Protein 2EL7 (pdb70)

Nearest PDB structures (foldseek):
  2el7-assembly1_A  TM=1.003E+00  e=7.941E-56  Thermus thermophilus HB8
  3tzl-assembly1_A  TM=9.311E-01  e=1.748E-27  Campylobacter jejuni subsp. jejuni NCTC 11168 = ATCC 700819
  3m5w-assembly1_B  TM=9.082E-01  e=4.879E-26  Campylobacter jejuni subsp. jejuni NCTC 11168 = ATCC 700819
  7cms-assembly1_B  TM=8.638E-01  e=2.032E-25  Geobacillus stearothermophilus
  3u1v-assembly2_D  TM=8.927E-01  e=2.398E-20  synthetic construct

Radius of gyration: 31.43 Å; Cα contacts (8 Å, |Δi|>4): 1018; chains: 2; bounding box: 44×45×126 Å

Organism: Thermus thermophilus (strain ATCC 27634 / DSM 579 / HB8) (NCBI:txid300852)

Structure (mmCIF, N/CA/C/O backbone):
data_2EL7
#
_entry.id   2EL7
#
_cell.length_a   47.318
_cell.length_b   72.488
_cell.length_c   229.720
_cell.angle_alpha   90.00
_cell.angle_beta   90.00
_cell.angle_gamma   90.00
#
_symmetry.space_group_name_H-M   'P 21 21 21'
#
loop_
_entity.id
_entity.type
_entity.pdbx_description
1 polymer 'Tryptophanyl-tRNA synthetase'
2 non-polymer 'PHOSPHATE ION'
3 water water
#
loop_
_atom_site.group_PDB
_atom_site.id
_atom_site.type_symbol
_atom_site.label_atom_id
_atom_site.label_alt_id
_atom_site.label_comp_id
_atom_site.label_asym_id
_atom_site.label_entity_id
_atom_site.label_seq_id
_atom_site.pdbx_PDB_ins_code
_atom_site.Cartn_x
_atom_site.Cartn_y
_atom_site.Cartn_z
_atom_site.occupancy
_atom_site.B_iso_or_equiv
_atom_site.auth_seq_id
_atom_site.auth_comp_id
_atom_site.auth_asym_id
_atom_site.auth_atom_id
_atom_site.pdbx_PDB_model_num
ATOM 1 N N . MET A 1 1 ? -8.279 23.913 60.620 1.00 40.78 1 MET A N 1
ATOM 2 C CA . MET A 1 1 ? -6.779 23.805 60.705 1.00 36.28 1 MET A CA 1
ATOM 3 C C . MET A 1 1 ? -6.283 22.392 60.416 1.00 33.56 1 MET A C 1
ATOM 4 O O . MET A 1 1 ? -6.411 21.512 61.268 1.00 42.76 1 MET A O 1
ATOM 9 N N . LYS A 1 2 ? -5.737 22.166 59.222 1.00 29.48 2 LYS A N 1
ATOM 10 C CA . LYS A 1 2 ? -5.194 20.845 58.860 1.00 34.25 2 LYS A CA 1
ATOM 11 C C . LYS A 1 2 ? -3.665 20.883 58.747 1.00 30.79 2 LYS A C 1
ATOM 12 O O . LYS A 1 2 ? -2.968 19.989 59.219 1.00 30.33 2 LYS A O 1
ATOM 18 N N . ARG A 1 3 ? -3.142 21.902 58.084 1.00 27.93 3 ARG A N 1
ATOM 19 C CA . ARG A 1 3 ? -1.703 22.005 57.943 1.00 28.43 3 ARG A CA 1
ATOM 20 C C . ARG A 1 3 ? -1.278 23.425 58.192 1.00 25.05 3 ARG A C 1
ATOM 21 O O . ARG A 1 3 ? -1.823 24.361 57.615 1.00 26.52 3 ARG A O 1
ATOM 29 N N . VAL A 1 4 ? -0.306 23.578 59.067 1.00 20.10 4 VAL A N 1
ATOM 30 C CA . VAL A 1 4 ? 0.174 24.890 59.418 1.00 31.13 4 VAL A CA 1
ATOM 31 C C . VAL A 1 4 ? 1.603 25.136 58.946 1.00 26.86 4 VAL A C 1
ATOM 32 O O . VAL A 1 4 ? 2.423 24.227 58.955 1.00 24.32 4 VAL A O 1
ATOM 36 N N . LEU A 1 5 ? 1.880 26.352 58.486 1.00 19.48 5 LEU A N 1
ATOM 37 C CA . LEU A 1 5 ? 3.227 26.686 58.088 1.00 24.82 5 LEU A CA 1
ATOM 38 C C . LEU A 1 5 ? 3.662 27.835 58.973 1.00 28.41 5 LEU A C 1
ATOM 39 O O . LEU A 1 5 ? 3.031 28.899 58.973 1.00 33.64 5 LEU A O 1
ATOM 44 N N . SER A 1 6 ? 4.719 27.622 59.750 1.00 28.51 6 SER A N 1
ATOM 45 C CA . SER A 1 6 ? 5.221 28.679 60.628 1.00 25.91 6 SER A CA 1
ATOM 46 C C . SER A 1 6 ? 6.648 29.065 60.250 1.00 21.82 6 SER A C 1
ATOM 47 O O . SER A 1 6 ? 7.521 28.207 60.143 1.00 28.57 6 SER A O 1
ATOM 50 N N . GLY A 1 7 ? 6.874 30.362 60.057 1.00 19.90 7 GLY A N 1
ATOM 51 C CA . GLY A 1 7 ? 8.182 30.851 59.680 1.00 13.04 7 GLY A CA 1
ATOM 52 C C . GLY A 1 7 ? 9.084 31.188 60.843 1.00 26.30 7 GLY A C 1
ATOM 53 O O . GLY A 1 7 ? 8.695 31.930 61.757 1.00 29.04 7 GLY A O 1
ATOM 54 N N . ILE A 1 8 ? 10.301 30.641 60.798 1.00 29.03 8 ILE A N 1
ATOM 55 C CA . ILE A 1 8 ? 11.318 30.851 61.821 1.00 23.30 8 ILE A CA 1
ATOM 56 C C . ILE A 1 8 ? 12.468 31.681 61.244 1.00 33.28 8 ILE A C 1
ATOM 57 O O . ILE A 1 8 ? 13.064 31.317 60.219 1.00 23.72 8 ILE A O 1
ATOM 62 N N . GLN A 1 9 ? 12.792 32.791 61.895 1.00 30.82 9 GLN A N 1
ATOM 63 C CA . GLN A 1 9 ? 13.895 33.611 61.391 1.00 37.46 9 GLN A CA 1
ATOM 64 C C . GLN A 1 9 ? 15.233 32.882 61.560 1.00 28.39 9 GLN A C 1
ATOM 65 O O . GLN A 1 9 ? 15.457 32.195 62.562 1.00 24.74 9 GLN A O 1
ATOM 71 N N . PRO A 1 10 ? 16.140 33.026 60.579 1.00 25.55 10 PRO A N 1
ATOM 72 C CA . PRO A 1 10 ? 17.456 32.381 60.620 1.00 24.24 10 PRO A CA 1
ATOM 73 C C . PRO A 1 10 ? 18.387 33.035 61.672 1.00 28.59 10 PRO A C 1
ATOM 74 O O . PRO A 1 10 ? 19.259 33.851 61.339 1.00 28.44 10 PRO A O 1
ATOM 78 N N . SER A 1 11 ? 18.184 32.685 62.939 1.00 24.24 11 SER A N 1
ATOM 79 C CA . SER A 1 11 ? 18.982 33.259 64.025 1.00 26.00 11 SER A CA 1
ATOM 80 C C . SER A 1 11 ? 18.947 32.407 65.288 1.00 25.65 11 SER A C 1
ATOM 81 O O . SER A 1 11 ? 17.911 31.845 65.633 1.00 21.40 11 SER A O 1
ATOM 84 N N . GLY A 1 12 ? 20.073 32.331 65.992 1.00 33.09 12 GLY A N 1
ATOM 85 C CA . GLY A 1 12 ? 20.102 31.554 67.223 1.00 31.52 12 GLY A CA 1
ATOM 86 C C . GLY A 1 12 ? 19.820 32.370 68.483 1.00 39.37 12 GLY A C 1
ATOM 87 O O . GLY A 1 12 ? 20.069 31.900 69.584 1.00 51.25 12 GLY A O 1
ATOM 88 N N . GLU A 1 13 ? 19.301 33.585 68.343 1.00 46.92 13 GLU A N 1
ATOM 89 C CA . GLU A 1 13 ? 19.015 34.435 69.509 1.00 52.20 13 GLU A CA 1
ATOM 90 C C . GLU A 1 13 ? 17.535 34.457 69.889 1.00 47.66 13 GLU A C 1
ATOM 91 O O . GLU A 1 13 ? 16.788 35.336 69.454 1.00 56.75 13 GLU A O 1
ATOM 97 N N . ILE A 1 14 ? 17.113 33.508 70.710 1.00 44.21 14 ILE A N 1
ATOM 98 C CA . ILE A 1 14 ? 15.722 33.453 71.139 1.00 42.13 14 ILE A CA 1
ATOM 99 C C . ILE A 1 14 ? 15.652 34.065 72.541 1.00 41.46 14 ILE A C 1
ATOM 100 O O . ILE A 1 14 ? 16.417 33.667 73.426 1.00 39.89 14 ILE A O 1
ATOM 105 N N . HIS A 1 15 ? 14.757 35.031 72.747 1.00 34.99 15 HIS A N 1
ATOM 106 C CA . HIS A 1 15 ? 14.617 35.638 74.071 1.00 32.64 15 HIS A CA 1
ATOM 107 C C . HIS A 1 15 ? 13.299 35.218 74.727 1.00 34.55 15 HIS A C 1
ATOM 108 O O . HIS A 1 15 ? 12.469 34.568 74.089 1.00 37.30 15 HIS A O 1
ATOM 115 N N . ILE A 1 16 ? 13.108 35.565 75.997 1.00 24.94 16 ILE A N 1
ATOM 116 C CA . ILE A 1 16 ? 11.909 35.138 76.700 1.00 22.80 16 ILE A CA 1
ATOM 117 C C . ILE A 1 16 ? 10.655 35.730 76.112 1.00 28.77 16 ILE A C 1
ATOM 118 O O . ILE A 1 16 ? 9.535 35.312 76.448 1.00 24.03 16 ILE A O 1
ATOM 123 N N . GLY A 1 17 ? 10.853 36.719 75.243 1.00 31.71 17 GLY A N 1
ATOM 124 C CA . GLY A 1 17 ? 9.737 37.363 74.579 1.00 33.93 17 GLY A CA 1
ATOM 125 C C . GLY A 1 17 ? 9.236 36.399 73.519 1.00 38.88 17 GLY A C 1
ATOM 126 O O . GLY A 1 17 ? 8.036 36.147 73.413 1.00 37.53 17 GLY A O 1
ATOM 127 N N . ASN A 1 18 ? 10.167 35.855 72.736 1.00 41.10 18 ASN A N 1
ATOM 128 C CA . ASN A 1 18 ? 9.832 34.876 71.692 1.00 42.62 18 ASN A CA 1
ATOM 129 C C . ASN A 1 18 ? 9.235 33.647 72.385 1.00 38.59 18 ASN A C 1
ATOM 130 O O . ASN A 1 18 ? 8.197 33.114 71.993 1.00 41.49 18 ASN A O 1
ATOM 135 N N . TYR A 1 19 ? 9.917 33.207 73.432 1.00 37.52 19 TYR A N 1
ATOM 136 C CA . TYR A 1 19 ? 9.513 32.021 74.152 1.00 35.56 19 TYR A CA 1
ATOM 137 C C . TYR A 1 19 ? 8.105 32.059 74.718 1.00 40.77 19 TYR A C 1
ATOM 138 O O . TYR A 1 19 ? 7.275 31.221 74.354 1.00 40.87 19 TYR A O 1
ATOM 147 N N . LEU A 1 20 ? 7.844 33.015 75.607 1.00 35.27 20 LEU A N 1
ATOM 148 C CA . LEU A 1 20 ? 6.537 33.166 76.233 1.00 33.04 20 LEU A CA 1
ATOM 149 C C . LEU A 1 20 ? 5.374 33.378 75.264 1.00 38.78 20 LEU A C 1
ATOM 150 O O . LEU A 1 20 ? 4.215 33.141 75.626 1.00 36.70 20 LEU A O 1
ATOM 155 N N . GLY A 1 21 ? 5.670 33.813 74.040 1.00 34.59 21 GLY A N 1
ATOM 156 C CA . GLY A 1 21 ? 4.606 34.057 73.087 1.00 35.37 21 GLY A CA 1
ATOM 157 C C . GLY A 1 21 ? 4.429 33.074 71.936 1.00 39.18 21 GLY A C 1
ATOM 158 O O . GLY A 1 21 ? 3.612 32.150 72.003 1.00 45.30 21 GLY A O 1
ATOM 159 N N . ALA A 1 22 ? 5.199 33.271 70.874 1.00 32.71 22 ALA A N 1
ATOM 160 C CA . ALA A 1 22 ? 5.098 32.446 69.679 1.00 31.39 22 ALA A CA 1
ATOM 161 C C . ALA A 1 22 ? 5.498 30.992 69.833 1.00 32.25 22 ALA A C 1
ATOM 162 O O . ALA A 1 22 ? 4.825 30.105 69.307 1.00 33.85 22 ALA A O 1
ATOM 164 N N . ILE A 1 23 ? 6.593 30.749 70.548 1.00 26.63 23 ILE A N 1
ATOM 165 C CA . ILE A 1 23 ? 7.088 29.404 70.733 1.00 24.06 23 ILE A CA 1
ATOM 166 C C . ILE A 1 23 ? 6.099 28.541 71.493 1.00 26.33 23 ILE A C 1
ATOM 167 O O . ILE A 1 23 ? 5.840 27.391 71.124 1.00 32.86 23 ILE A O 1
ATOM 172 N N . LYS A 1 24 ? 5.540 29.090 72.558 1.00 30.63 24 LYS A N 1
ATOM 173 C CA . LYS A 1 24 ? 4.567 28.350 73.337 1.00 34.09 24 LYS A CA 1
ATOM 174 C C . LYS A 1 24 ? 3.416 27.941 72.417 1.00 32.84 24 LYS A C 1
ATOM 175 O O . LYS A 1 24 ? 2.849 26.857 72.570 1.00 30.99 24 LYS A O 1
ATOM 181 N N . GLN A 1 25 ? 3.095 28.788 71.440 1.00 23.34 25 GLN A N 1
ATOM 182 C CA . GLN A 1 25 ? 2.005 28.473 70.535 1.00 25.12 25 GLN A CA 1
ATOM 183 C C . GLN A 1 25 ? 2.415 27.433 69.499 1.00 28.39 25 GLN A C 1
ATOM 184 O O . GLN A 1 25 ? 1.639 26.534 69.154 1.00 21.89 25 GLN A O 1
ATOM 190 N N . TRP A 1 26 ? 3.637 27.567 68.997 1.00 26.21 26 TRP A N 1
ATOM 191 C CA . TRP A 1 26 ? 4.160 26.629 68.008 1.00 28.82 26 TRP A CA 1
ATOM 192 C C . TRP A 1 26 ? 4.141 25.232 68.602 1.00 23.65 26 TRP A C 1
ATOM 193 O O . TRP A 1 26 ? 3.808 24.262 67.928 1.00 24.23 26 TRP A O 1
ATOM 204 N N . VAL A 1 27 ? 4.530 25.145 69.872 1.00 30.92 27 VAL A N 1
ATOM 205 C CA . VAL A 1 27 ? 4.550 23.873 70.589 1.00 26.18 27 VAL A CA 1
ATOM 206 C C . VAL A 1 27 ? 3.134 23.292 70.637 1.00 25.09 27 VAL A C 1
ATOM 207 O O . VAL A 1 27 ? 2.940 22.088 70.405 1.00 26.80 27 VAL A O 1
ATOM 211 N N . ALA A 1 28 ? 2.144 24.144 70.921 1.00 21.11 28 ALA A N 1
ATOM 212 C CA . ALA A 1 28 ? 0.750 23.677 70.976 1.00 27.60 28 ALA A CA 1
ATOM 213 C C . ALA A 1 28 ? 0.296 23.160 69.618 1.00 24.70 28 ALA A C 1
ATOM 214 O O . ALA A 1 28 ? -0.380 22.138 69.538 1.00 35.26 28 ALA A O 1
ATOM 216 N N . ILE A 1 29 ? 0.678 23.855 68.547 1.00 30.21 29 ILE A N 1
ATOM 217 C CA . ILE A 1 29 ? 0.299 23.442 67.200 1.00 20.27 29 ILE A CA 1
ATOM 218 C C . ILE A 1 29 ? 0.906 22.093 66.854 1.00 26.69 29 ILE A C 1
ATOM 219 O O . ILE A 1 29 ? 0.276 21.268 66.196 1.00 28.00 29 ILE A O 1
ATOM 224 N N . GLY A 1 30 ? 2.126 21.853 67.318 1.00 30.78 30 GLY A N 1
ATOM 225 C CA . GLY A 1 30 ? 2.757 20.567 67.066 1.00 26.81 30 GLY A CA 1
ATOM 226 C C . GLY A 1 30 ? 2.048 19.424 67.787 1.00 26.80 30 GLY A C 1
ATOM 227 O O . GLY A 1 30 ? 1.941 18.333 67.249 1.00 22.77 30 GLY A O 1
ATOM 228 N N . GLU A 1 31 ? 1.569 19.658 69.007 1.00 25.69 31 GLU A N 1
ATOM 229 C CA . GLU A 1 31 ? 0.867 18.603 69.744 1.00 25.48 31 GLU A CA 1
ATOM 230 C C . GLU A 1 31 ? -0.415 18.243 69.003 1.00 32.49 31 GLU A C 1
ATOM 231 O O . GLU A 1 31 ? -0.830 17.083 68.964 1.00 37.57 31 GLU A O 1
ATOM 237 N N . LYS A 1 32 ? -1.028 19.249 68.395 1.00 28.36 32 LYS A N 1
ATOM 238 C CA . LYS A 1 32 ? -2.282 19.054 67.698 1.00 36.46 32 LYS A CA 1
ATOM 239 C C . LYS A 1 32 ? -2.168 18.535 66.260 1.00 39.22 32 LYS A C 1
ATOM 240 O O . LYS A 1 32 ? -2.960 17.677 65.825 1.00 34.56 32 LYS A O 1
ATOM 246 N N . LEU A 1 33 ? -1.183 19.031 65.523 1.00 29.53 33 LEU A N 1
ATOM 247 C CA . LEU A 1 33 ? -1.070 18.624 64.132 1.00 30.41 33 LEU A CA 1
ATOM 248 C C . LEU A 1 33 ? -0.001 17.595 63.830 1.00 21.49 33 LEU A C 1
ATOM 249 O O . LEU A 1 33 ? -0.029 16.966 62.782 1.00 17.56 33 LEU A O 1
ATOM 254 N N . GLY A 1 34 ? 0.932 17.415 64.748 1.00 21.69 34 GLY A N 1
ATOM 255 C CA . GLY A 1 34 ? 1.963 16.429 64.533 1.00 21.41 34 GLY A CA 1
ATOM 256 C C . GLY A 1 34 ? 2.839 16.764 63.342 1.00 35.25 34 GLY A C 1
ATOM 257 O O . GLY A 1 34 ? 3.464 17.831 63.321 1.00 35.92 34 GLY A O 1
ATOM 258 N N . ARG A 1 35 ? 2.872 15.868 62.348 1.00 27.89 35 ARG A N 1
ATOM 259 C CA . ARG A 1 35 ? 3.706 16.043 61.164 1.00 29.27 35 ARG A CA 1
ATOM 260 C C . ARG A 1 35 ? 3.200 17.133 60.218 1.00 29.20 35 ARG A C 1
ATOM 261 O O . ARG A 1 35 ? 3.938 17.674 59.406 1.00 25.32 35 ARG A O 1
ATOM 269 N N . ASP A 1 36 ? 1.927 17.462 60.322 1.00 37.14 36 ASP A N 1
ATOM 270 C CA . ASP A 1 36 ? 1.373 18.507 59.490 1.00 22.98 36 ASP A CA 1
ATOM 271 C C . ASP A 1 36 ? 1.562 19.876 60.098 1.00 24.10 36 ASP A C 1
ATOM 272 O O . ASP A 1 36 ? 0.908 20.842 59.717 1.00 29.09 36 ASP A O 1
ATOM 277 N N . ALA A 1 37 ? 2.471 19.952 61.059 1.00 23.60 37 ALA A N 1
ATOM 278 C CA . ALA A 1 37 ? 2.816 21.234 61.648 1.00 23.65 37 ALA A CA 1
ATOM 279 C C . ALA A 1 37 ? 4.171 21.544 61.018 1.00 22.66 37 ALA A C 1
ATOM 280 O O . ALA A 1 37 ? 5.193 21.187 61.575 1.00 19.14 37 ALA A O 1
ATOM 282 N N . PHE A 1 38 ? 4.173 22.164 59.836 1.00 21.33 38 PHE A N 1
ATOM 283 C CA . PHE A 1 38 ? 5.428 22.517 59.163 1.00 18.62 38 PHE A CA 1
ATOM 284 C C . PHE A 1 38 ? 6.105 23.740 59.750 1.00 22.11 38 PHE A C 1
ATOM 285 O O . PHE A 1 38 ? 5.471 24.789 59.955 1.00 22.40 38 PHE A O 1
ATOM 293 N N . PHE A 1 39 ? 7.401 23.619 60.016 1.00 22.20 39 PHE A N 1
ATOM 294 C CA . PHE A 1 39 ? 8.155 24.752 60.565 1.00 29.64 39 PHE A CA 1
ATOM 295 C C . PHE A 1 39 ? 9.296 24.998 59.625 1.00 22.21 39 PHE A C 1
ATOM 296 O O . PHE A 1 39 ? 10.140 24.127 59.439 1.00 28.32 39 PHE A O 1
ATOM 304 N N . CYS A 1 40 ? 9.304 26.194 59.029 1.00 29.38 40 CYS A N 1
ATOM 305 C CA . CYS A 1 40 ? 10.287 26.587 58.014 1.00 16.47 40 CYS A CA 1
ATOM 306 C C . CYS A 1 40 ? 11.243 27.701 58.432 1.00 22.43 40 CYS A C 1
ATOM 307 O O . CYS A 1 40 ? 10.812 28.820 58.695 1.00 25.07 40 CYS A O 1
ATOM 310 N N . ILE A 1 41 ? 12.540 27.383 58.483 1.00 19.74 41 ILE A N 1
ATOM 311 C CA . ILE A 1 41 ? 13.570 28.346 58.833 1.00 17.79 41 ILE A CA 1
ATOM 312 C C . ILE A 1 41 ? 13.790 29.130 57.528 1.00 25.98 41 ILE A C 1
ATOM 313 O O . ILE A 1 41 ? 14.392 28.619 56.578 1.00 22.87 41 ILE A O 1
ATOM 318 N N . VAL A 1 42 ? 13.319 30.371 57.478 1.00 20.94 42 VAL A N 1
ATOM 319 C CA . VAL A 1 42 ? 13.428 31.147 56.241 1.00 29.45 42 VAL A CA 1
ATOM 320 C C . VAL A 1 42 ? 14.765 31.837 55.946 1.00 28.02 42 VAL A C 1
ATOM 321 O O . VAL A 1 42 ? 14.848 33.061 55.929 1.00 20.91 42 VAL A O 1
ATOM 325 N N . ASP A 1 43 ? 15.781 31.035 55.635 1.00 24.62 43 ASP A N 1
ATOM 326 C CA . ASP A 1 43 ? 17.112 31.558 55.364 1.00 22.84 43 ASP A CA 1
ATOM 327 C C . ASP A 1 43 ? 17.140 32.524 54.173 1.00 30.36 43 ASP A C 1
ATOM 328 O O . ASP A 1 43 ? 17.920 33.477 54.168 1.00 30.28 43 ASP A O 1
ATOM 333 N N . TYR A 1 44 ? 16.281 32.302 53.181 1.00 31.61 44 TYR A N 1
ATOM 334 C CA . TYR A 1 44 ? 16.210 33.196 52.027 1.00 29.12 44 TYR A CA 1
ATOM 335 C C . TYR A 1 44 ? 15.818 34.623 52.402 1.00 33.12 44 TYR A C 1
ATOM 336 O O . TYR A 1 44 ? 16.068 35.546 51.637 1.00 35.35 44 TYR A O 1
ATOM 345 N N . HIS A 1 45 ? 15.215 34.802 53.579 1.00 35.55 45 HIS A N 1
ATOM 346 C CA . HIS A 1 45 ? 14.800 36.128 54.050 1.00 29.78 45 HIS A CA 1
ATOM 347 C C . HIS A 1 45 ? 16.027 36.972 54.422 1.00 34.60 45 HIS A C 1
ATOM 348 O O . HIS A 1 45 ? 15.979 38.208 54.368 1.00 24.43 45 HIS A O 1
ATOM 355 N N . ALA A 1 46 ? 17.125 36.304 54.782 1.00 26.76 46 ALA A N 1
ATOM 356 C CA . ALA A 1 46 ? 18.343 37.017 55.146 1.00 27.42 46 ALA A CA 1
ATOM 357 C C . ALA A 1 46 ? 18.927 37.748 53.936 1.00 26.60 46 ALA A C 1
ATOM 358 O O . ALA A 1 46 ? 19.495 38.818 54.098 1.00 29.39 46 ALA A O 1
ATOM 360 N N . LEU A 1 47 ? 18.799 37.179 52.733 1.00 28.86 47 LEU A N 1
ATOM 361 C CA . LEU A 1 47 ? 19.341 37.825 51.523 1.00 28.03 47 LEU A CA 1
ATOM 362 C C . LEU A 1 47 ? 18.696 39.163 51.114 1.00 29.51 47 LEU A C 1
ATOM 363 O O . LEU A 1 47 ? 19.248 39.868 50.271 1.00 29.17 47 LEU A O 1
ATOM 368 N N . THR A 1 48 ? 17.546 39.515 51.695 1.00 34.15 48 THR A N 1
ATOM 369 C CA . THR A 1 48 ? 16.861 40.774 51.358 1.00 29.19 48 THR A CA 1
ATOM 370 C C . THR A 1 48 ? 17.628 42.039 51.773 1.00 32.42 48 THR A C 1
ATOM 371 O O . THR A 1 48 ? 17.258 43.152 51.395 1.00 24.76 48 THR A O 1
ATOM 375 N N . ASN A 1 49 ? 18.689 41.869 52.554 1.00 28.12 49 ASN A N 1
ATOM 376 C CA . ASN A 1 49 ? 19.538 42.999 52.934 1.00 37.14 49 ASN A CA 1
ATOM 377 C C . ASN A 1 49 ? 20.967 42.551 52.569 1.00 36.77 49 ASN A C 1
ATOM 378 O O . ASN A 1 49 ? 21.808 42.267 53.436 1.00 30.99 49 ASN A O 1
ATOM 383 N N . PRO A 1 50 ? 21.245 42.501 51.248 1.00 32.94 50 PRO A N 1
ATOM 384 C CA . PRO A 1 50 ? 22.513 42.085 50.649 1.00 33.78 50 PRO A CA 1
ATOM 385 C C . PRO A 1 50 ? 23.825 42.651 51.153 1.00 31.81 50 PRO A C 1
ATOM 386 O O . PRO A 1 50 ? 24.787 41.906 51.263 1.00 33.65 50 PRO A O 1
ATOM 390 N N . LEU A 1 51 ? 23.885 43.938 51.477 1.00 35.82 51 LEU A N 1
ATOM 391 C CA . LEU A 1 51 ? 25.151 44.501 51.948 1.00 30.55 51 LEU A CA 1
ATOM 392 C C . LEU A 1 51 ? 25.348 44.374 53.434 1.00 38.84 51 LEU A C 1
ATOM 393 O O . LEU A 1 51 ? 26.479 44.520 53.919 1.00 51.10 51 LEU A O 1
ATOM 398 N N . ALA A 1 52 ? 24.257 44.089 54.148 1.00 34.90 52 ALA A N 1
ATOM 399 C CA . ALA A 1 52 ? 24.265 43.969 55.607 1.00 37.01 52 ALA A CA 1
ATOM 400 C C . ALA A 1 52 ? 24.382 42.554 56.200 1.00 41.73 52 ALA A C 1
ATOM 401 O O . ALA A 1 52 ? 25.148 42.354 57.143 1.00 43.57 52 ALA A O 1
ATOM 403 N N . TYR A 1 53 ? 23.618 41.585 55.690 1.00 41.66 53 TYR A N 1
ATOM 404 C CA . TYR A 1 53 ? 23.706 40.217 56.214 1.00 39.92 53 TYR A CA 1
ATOM 405 C C . TYR A 1 53 ? 25.105 39.658 55.870 1.00 48.35 53 TYR A C 1
ATOM 406 O O . TYR A 1 53 ? 25.703 40.018 54.840 1.00 55.27 53 TYR A O 1
ATOM 415 N N . ASP A 1 54 ? 25.655 38.815 56.737 1.00 46.22 54 ASP A N 1
ATOM 416 C CA . ASP A 1 54 ? 26.994 38.282 56.489 1.00 37.74 54 ASP A CA 1
ATOM 417 C C . ASP A 1 54 ? 26.925 36.854 55.968 1.00 26.47 54 ASP A C 1
ATOM 418 O O . ASP A 1 54 ? 26.640 35.929 56.705 1.00 38.33 54 ASP A O 1
ATOM 423 N N . PRO A 1 55 ? 27.199 36.662 54.680 1.00 31.97 55 PRO A N 1
ATOM 424 C CA . PRO A 1 55 ? 27.144 35.323 54.106 1.00 26.10 55 PRO A CA 1
ATOM 425 C C . PRO A 1 55 ? 28.061 34.292 54.734 1.00 32.05 55 PRO A C 1
ATOM 426 O O . PRO A 1 55 ? 27.740 33.102 54.751 1.00 42.02 55 PRO A O 1
ATOM 430 N N . SER A 1 56 ? 29.204 34.718 55.249 1.00 30.74 56 SER A N 1
ATOM 431 C CA . SER A 1 56 ? 30.133 33.765 55.860 1.00 30.24 56 SER A CA 1
ATOM 432 C C . SER A 1 56 ? 29.561 33.320 57.205 1.00 29.21 56 SER A C 1
ATOM 433 O O . SER A 1 56 ? 30.087 32.430 57.864 1.00 32.63 56 SER A O 1
ATOM 436 N N . THR A 1 57 ? 28.461 33.932 57.597 1.00 28.96 57 THR A N 1
ATOM 437 C CA . THR A 1 57 ? 27.868 33.621 58.868 1.00 30.27 57 THR A CA 1
ATOM 438 C C . THR A 1 57 ? 26.444 33.022 58.851 1.00 36.03 57 THR A C 1
ATOM 439 O O . THR A 1 57 ? 25.973 32.542 59.887 1.00 29.91 57 THR A O 1
ATOM 443 N N . LEU A 1 58 ? 25.791 32.997 57.683 1.00 21.13 58 LEU A N 1
ATOM 444 C CA . LEU A 1 58 ? 24.401 32.511 57.588 1.00 27.08 58 LEU A CA 1
ATOM 445 C C . LEU A 1 58 ? 24.153 31.023 57.780 1.00 21.75 58 LEU A C 1
ATOM 446 O O . LEU A 1 58 ? 23.159 30.635 58.378 1.00 29.23 58 LEU A O 1
ATOM 451 N N . ALA A 1 59 ? 25.037 30.184 57.263 1.00 29.50 59 ALA A N 1
ATOM 452 C CA . ALA A 1 59 ? 24.881 28.741 57.430 1.00 28.37 59 ALA A CA 1
ATOM 453 C C . ALA A 1 59 ? 24.837 28.404 58.932 1.00 25.51 59 ALA A C 1
ATOM 454 O O . ALA A 1 59 ? 23.932 27.702 59.404 1.00 23.69 59 ALA A O 1
ATOM 456 N N . GLN A 1 60 ? 25.800 28.932 59.684 1.00 24.49 60 GLN A N 1
ATOM 457 C CA . GLN A 1 60 ? 25.840 28.690 61.120 1.00 28.59 60 GLN A CA 1
ATOM 458 C C . GLN A 1 60 ? 24.601 29.251 61.816 1.00 30.96 60 GLN A C 1
ATOM 459 O O . GLN A 1 60 ? 24.047 28.588 62.698 1.00 34.52 60 GLN A O 1
ATOM 465 N N . ARG A 1 61 ? 24.167 30.458 61.437 1.00 23.79 61 ARG A N 1
ATOM 466 C CA . ARG A 1 61 ? 22.988 31.049 62.069 1.00 30.19 61 ARG A CA 1
ATOM 467 C C . ARG A 1 61 ? 21.734 30.229 61.763 1.00 27.76 61 ARG A C 1
ATOM 468 O O . ARG A 1 61 ? 20.824 30.145 62.588 1.00 28.27 61 ARG A O 1
ATOM 476 N N . THR A 1 62 ? 21.697 29.614 60.588 1.00 20.44 62 THR A N 1
ATOM 477 C CA . THR A 1 62 ? 20.543 28.820 60.217 1.00 21.39 62 THR A CA 1
ATOM 478 C C . THR A 1 62 ? 20.505 27.550 61.026 1.00 26.53 62 THR A C 1
ATOM 479 O O . THR A 1 62 ? 19.438 27.112 61.462 1.00 23.35 62 THR A O 1
ATOM 483 N N . PHE A 1 63 ? 21.685 26.973 61.248 1.00 32.36 63 PHE A N 1
ATOM 484 C CA . PHE A 1 63 ? 21.791 25.733 62.004 1.00 26.66 63 PHE A CA 1
ATOM 485 C C . PHE A 1 63 ? 21.464 25.970 63.479 1.00 32.64 63 PHE A C 1
ATOM 486 O O . PHE A 1 63 ? 20.851 25.114 64.122 1.00 25.19 63 PHE A O 1
ATOM 494 N N . GLU A 1 64 ? 21.891 27.121 64.014 1.00 27.20 64 GLU A N 1
ATOM 495 C CA . GLU A 1 64 ? 21.628 27.466 65.411 1.00 22.28 64 GLU A CA 1
ATOM 496 C C . GLU A 1 64 ? 20.145 27.741 65.593 1.00 23.60 64 GLU A C 1
ATOM 497 O O . GLU A 1 64 ? 19.595 27.439 66.638 1.00 32.52 64 GLU A O 1
ATOM 503 N N . ALA A 1 65 ? 19.505 28.319 64.575 1.00 25.79 65 ALA A N 1
ATOM 504 C CA . ALA A 1 65 ? 18.066 28.596 64.612 1.00 26.59 65 ALA A CA 1
ATOM 505 C C . ALA A 1 65 ? 17.330 27.290 64.866 1.00 25.64 65 ALA A C 1
ATOM 506 O O . ALA A 1 65 ? 16.395 27.232 65.663 1.00 30.72 65 ALA A O 1
ATOM 508 N N . ALA A 1 66 ? 17.750 26.236 64.181 1.00 21.77 66 ALA A N 1
ATOM 509 C CA . ALA A 1 66 ? 17.123 24.942 64.371 1.00 25.14 66 ALA A CA 1
ATOM 510 C C . ALA A 1 66 ? 17.432 24.412 65.762 1.00 26.47 66 ALA A C 1
ATOM 511 O O . ALA A 1 66 ? 16.546 23.951 66.481 1.00 26.76 66 ALA A O 1
ATOM 513 N N . LEU A 1 67 ? 18.697 24.475 66.142 1.00 29.71 67 LEU A N 1
ATOM 514 C CA . LEU A 1 67 ? 19.090 23.966 67.440 1.00 33.73 67 LEU A CA 1
ATOM 515 C C . LEU A 1 67 ? 18.338 24.632 68.573 1.00 27.33 67 LEU A C 1
ATOM 516 O O . LEU A 1 67 ? 17.733 23.958 69.401 1.00 29.56 67 LEU A O 1
ATOM 521 N N . VAL A 1 68 ? 18.358 25.951 68.609 1.00 22.24 68 VAL A N 1
ATOM 522 C CA . VAL A 1 68 ? 17.695 26.626 69.709 1.00 32.31 68 VAL A CA 1
ATOM 523 C C . VAL A 1 68 ? 16.177 26.449 69.749 1.00 25.98 68 VAL A C 1
ATOM 524 O O . VAL A 1 68 ? 15.601 26.302 70.828 1.00 25.46 68 VAL A O 1
ATOM 528 N N . ASN A 1 69 ? 15.528 26.451 68.598 1.00 11.74 69 ASN A N 1
ATOM 529 C CA . ASN A 1 69 ? 14.090 26.257 68.595 1.00 29.23 69 ASN A CA 1
ATOM 530 C C . ASN A 1 69 ? 13.739 24.836 68.989 1.00 30.48 69 ASN A C 1
ATOM 531 O O . ASN A 1 69 ? 12.708 24.595 69.609 1.00 36.12 69 ASN A O 1
ATOM 536 N N . ILE A 1 70 ? 14.591 23.884 68.639 1.00 33.33 70 ILE A N 1
ATOM 537 C CA . ILE A 1 70 ? 14.341 22.523 69.065 1.00 27.42 70 ILE A CA 1
ATOM 538 C C . ILE A 1 70 ? 14.572 22.505 70.587 1.00 30.98 70 ILE A C 1
ATOM 539 O O . ILE A 1 70 ? 13.820 21.866 71.319 1.00 24.21 70 ILE A O 1
ATOM 544 N N . ALA A 1 71 ? 15.597 23.215 71.067 1.00 23.85 71 ALA A N 1
ATOM 545 C CA . ALA A 1 71 ? 15.847 23.236 72.518 1.00 30.71 71 ALA A CA 1
ATOM 546 C C . ALA A 1 71 ? 14.667 23.865 73.257 1.00 30.77 71 ALA A C 1
ATOM 547 O O . ALA A 1 71 ? 14.287 23.398 74.325 1.00 31.54 71 ALA A O 1
ATOM 549 N N . ALA A 1 72 ? 14.103 24.925 72.674 1.00 30.87 72 ALA A N 1
ATOM 550 C CA . ALA A 1 72 ? 12.957 25.628 73.253 1.00 33.34 72 ALA A CA 1
ATOM 551 C C . ALA A 1 72 ? 11.674 24.791 73.244 1.00 27.84 72 ALA A C 1
ATOM 552 O O . ALA A 1 72 ? 10.727 25.133 73.954 1.00 29.28 72 ALA A O 1
ATOM 554 N N . GLY A 1 73 ? 11.627 23.718 72.437 1.00 26.51 73 GLY A N 1
ATOM 555 C CA . GLY A 1 73 ? 10.442 22.870 72.426 1.00 12.38 73 GLY A CA 1
ATOM 556 C C . GLY A 1 73 ? 9.926 22.294 71.124 1.00 21.62 73 GLY A C 1
ATOM 557 O O . GLY A 1 73 ? 9.063 21.416 71.173 1.00 28.19 73 GLY A O 1
ATOM 558 N N . LEU A 1 74 ? 10.394 22.777 69.968 1.00 17.69 74 LEU A N 1
ATOM 559 C CA . LEU A 1 74 ? 9.939 22.234 68.689 1.00 16.04 74 LEU A CA 1
ATOM 560 C C . LEU A 1 74 ? 10.534 20.844 68.613 1.00 20.44 74 LEU A C 1
ATOM 561 O O . LEU A 1 74 ? 11.754 20.705 68.581 1.00 28.15 74 LEU A O 1
ATOM 566 N N . ASP A 1 75 ? 9.683 19.818 68.594 1.00 19.04 75 ASP A N 1
ATOM 567 C CA . ASP A 1 75 ? 10.130 18.424 68.617 1.00 20.96 75 ASP A CA 1
ATOM 568 C C . ASP A 1 75 ? 10.109 17.673 67.285 1.00 21.27 75 ASP A C 1
ATOM 569 O O . ASP A 1 75 ? 9.053 17.293 66.776 1.00 29.25 75 ASP A O 1
ATOM 574 N N . PRO A 1 76 ? 11.297 17.412 66.721 1.00 28.08 76 PRO A N 1
ATOM 575 C CA . PRO A 1 76 ? 11.472 16.714 65.440 1.00 21.85 76 PRO A CA 1
ATOM 576 C C . PRO A 1 76 ? 10.918 15.302 65.410 1.00 25.69 76 PRO A C 1
ATOM 577 O O . PRO A 1 76 ? 10.828 14.714 64.346 1.00 20.54 76 PRO A O 1
ATOM 581 N N . GLU A 1 77 ? 10.561 14.753 66.572 1.00 24.71 77 GLU A N 1
ATOM 582 C CA . GLU A 1 77 ? 9.971 13.411 66.625 1.00 25.67 77 GLU A CA 1
ATOM 583 C C . GLU A 1 77 ? 8.472 13.514 66.382 1.00 25.28 77 GLU A C 1
ATOM 584 O O . GLU A 1 77 ? 7.812 12.509 66.131 1.00 30.48 77 GLU A O 1
ATOM 590 N N . LYS A 1 78 ? 7.944 14.733 66.482 1.00 28.75 78 LYS A N 1
ATOM 591 C CA . LYS A 1 78 ? 6.526 15.001 66.287 1.00 21.77 78 LYS A CA 1
ATOM 592 C C . LYS A 1 78 ? 6.219 15.894 65.086 1.00 30.85 78 LYS A C 1
ATOM 593 O O . LYS A 1 78 ? 5.270 15.616 64.348 1.00 26.85 78 LYS A O 1
ATOM 599 N N . VAL A 1 79 ? 7.018 16.946 64.865 1.00 23.66 79 VAL A N 1
ATOM 600 C CA . VAL A 1 79 ? 6.726 17.857 63.761 1.00 20.67 79 VAL A CA 1
ATOM 601 C C . VAL A 1 79 ? 7.574 17.733 62.499 1.00 27.15 79 VAL A C 1
ATOM 602 O O . VAL A 1 79 ? 8.272 16.725 62.298 1.00 21.06 79 VAL A O 1
ATOM 606 N N . THR A 1 80 ? 7.485 18.753 61.638 1.00 19.36 80 THR A N 1
ATOM 607 C CA . THR A 1 80 ? 8.233 18.773 60.378 1.00 24.18 80 THR A CA 1
ATOM 608 C C . THR A 1 80 ? 8.977 20.076 60.273 1.00 15.88 80 THR A C 1
ATOM 609 O O . THR A 1 80 ? 8.403 21.092 59.942 1.00 30.80 80 THR A O 1
ATOM 613 N N . LEU A 1 81 ? 10.271 20.022 60.570 1.00 25.93 81 LEU A N 1
ATOM 614 C CA . LEU A 1 81 ? 11.160 21.180 60.564 1.00 21.18 81 LEU A CA 1
ATOM 615 C C . LEU A 1 81 ? 12.141 21.084 59.434 1.00 21.45 81 LEU A C 1
ATOM 616 O O . LEU A 1 81 ? 12.804 20.068 59.280 1.00 25.35 81 LEU A O 1
ATOM 621 N N . PHE A 1 82 ? 12.245 22.154 58.656 1.00 26.31 82 PHE A N 1
ATOM 622 C CA . PHE A 1 82 ? 13.141 22.191 57.513 1.00 20.58 82 PHE A CA 1
ATOM 623 C C . PHE A 1 82 ? 13.609 23.610 57.188 1.00 29.59 82 PHE A C 1
ATOM 624 O O . PHE A 1 82 ? 13.067 24.596 57.710 1.00 27.61 82 PHE A O 1
ATOM 632 N N . VAL A 1 83 ? 14.630 23.703 56.339 1.00 24.15 83 VAL A N 1
ATOM 633 C CA . VAL A 1 83 ? 15.197 24.984 55.928 1.00 25.70 83 VAL A CA 1
ATOM 634 C C . VAL A 1 83 ? 14.624 25.371 54.569 1.00 26.49 83 VAL A C 1
ATOM 635 O O . VAL A 1 83 ? 14.666 24.578 53.629 1.00 32.05 83 VAL A O 1
ATOM 639 N N . GLN A 1 84 ? 14.113 26.593 54.461 1.00 22.55 84 GLN A N 1
ATOM 640 C CA . GLN A 1 84 ? 13.508 27.068 53.220 1.00 24.13 84 GLN A CA 1
ATOM 641 C C . GLN A 1 84 ? 14.294 26.686 51.954 1.00 27.32 84 GLN A C 1
ATOM 642 O O . GLN A 1 84 ? 13.752 25.991 51.093 1.00 22.50 84 GLN A O 1
ATOM 648 N N . SER A 1 85 ? 15.563 27.099 51.849 1.00 24.99 85 SER A N 1
ATOM 649 C CA . SER A 1 85 ? 16.384 26.763 50.672 1.00 24.86 85 SER A CA 1
ATOM 650 C C . SER A 1 85 ? 16.560 25.269 50.363 1.00 24.41 85 SER A C 1
ATOM 651 O O . SER A 1 85 ? 17.013 24.917 49.276 1.00 34.52 85 SER A O 1
ATOM 654 N N . HIS A 1 86 ? 16.219 24.381 51.290 1.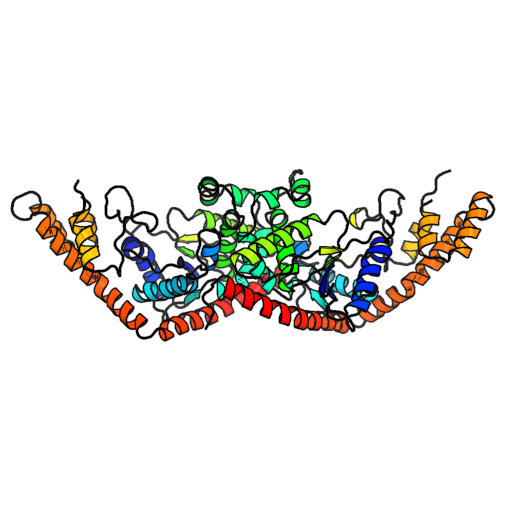00 24.28 86 HIS A N 1
ATOM 655 C CA . HIS A 1 86 ? 16.352 22.950 51.014 1.00 20.21 86 HIS A CA 1
ATOM 656 C C . HIS A 1 86 ? 15.246 22.411 50.114 1.00 23.80 86 HIS A C 1
ATOM 657 O O . HIS A 1 86 ? 15.378 21.339 49.557 1.00 26.65 86 HIS A O 1
ATOM 664 N N . VAL A 1 87 ? 14.161 23.161 49.962 1.00 25.54 87 VAL A N 1
ATOM 665 C CA . VAL A 1 87 ? 13.091 22.764 49.053 1.00 28.53 87 VAL A CA 1
ATOM 666 C C . VAL A 1 87 ? 12.929 23.947 48.099 1.00 27.16 87 VAL A C 1
ATOM 667 O O . VAL A 1 87 ? 12.096 24.818 48.287 1.00 39.73 87 VAL A O 1
ATOM 671 N N . PRO A 1 88 ? 13.750 23.980 47.055 1.00 32.34 88 PRO A N 1
ATOM 672 C CA . PRO A 1 88 ? 13.792 25.022 46.028 1.00 36.05 88 PRO A CA 1
ATOM 673 C C . PRO A 1 88 ? 12.573 25.207 45.128 1.00 39.16 88 PRO A C 1
ATOM 674 O O . PRO A 1 88 ? 12.443 26.261 44.499 1.00 38.27 88 PRO A O 1
ATOM 678 N N . GLU A 1 89 ? 11.707 24.191 45.048 1.00 30.56 89 GLU A N 1
ATOM 679 C CA . GLU A 1 89 ? 10.504 24.246 44.228 1.00 18.84 89 GLU A CA 1
ATOM 680 C C . GLU A 1 89 ? 9.701 25.530 44.463 1.00 25.97 89 GLU A C 1
ATOM 681 O O . GLU A 1 89 ? 9.127 26.084 43.530 1.00 23.19 89 GLU A O 1
ATOM 687 N N . HIS A 1 90 ? 9.631 26.013 45.700 1.00 22.59 90 HIS A N 1
ATOM 688 C CA . HIS A 1 90 ? 8.828 27.197 45.897 1.00 22.98 90 HIS A CA 1
ATOM 689 C C . HIS A 1 90 ? 9.309 28.418 45.142 1.00 25.30 90 HIS A C 1
ATOM 690 O O . HIS A 1 90 ? 8.492 29.294 44.848 1.00 33.43 90 HIS A O 1
ATOM 697 N N . THR A 1 91 ? 10.598 28.495 44.799 1.00 21.51 91 THR A N 1
ATOM 698 C CA . THR A 1 91 ? 11.063 29.659 44.035 1.00 25.40 91 THR A CA 1
ATOM 699 C C . THR A 1 91 ? 10.530 29.590 42.636 1.00 12.06 91 THR A C 1
ATOM 700 O O . THR A 1 91 ? 10.534 30.580 41.925 1.00 30.02 91 THR A O 1
ATOM 704 N N . GLU A 1 92 ? 10.113 28.407 42.217 1.00 25.40 92 GLU A N 1
ATOM 705 C CA . GLU A 1 92 ? 9.567 28.244 40.877 1.00 25.21 92 GLU A CA 1
ATOM 706 C C . GLU A 1 92 ? 8.092 28.668 40.892 1.00 30.00 92 GLU A C 1
ATOM 707 O O . GLU A 1 92 ? 7.612 29.379 39.991 1.00 27.10 92 GLU A O 1
ATOM 713 N N . LEU A 1 93 ? 7.382 28.228 41.929 1.00 28.84 93 LEU A N 1
ATOM 714 C CA . LEU A 1 93 ? 5.987 28.582 42.110 1.00 21.77 93 LEU A CA 1
ATOM 715 C C . LEU A 1 93 ? 5.997 30.101 42.263 1.00 27.71 93 LEU A C 1
ATOM 716 O O . LEU A 1 93 ? 5.049 30.806 41.885 1.00 24.39 93 LEU A O 1
ATOM 721 N N . SER A 1 94 ? 7.105 30.593 42.811 1.00 25.29 94 SER A N 1
ATOM 722 C CA . SER A 1 94 ? 7.277 32.025 43.046 1.00 28.49 94 SER A CA 1
ATOM 723 C C . SER A 1 94 ? 7.208 32.852 41.756 1.00 26.55 94 SER A C 1
ATOM 724 O O . SER A 1 94 ? 6.657 33.966 41.733 1.00 24.73 94 SER A O 1
ATOM 727 N N . TRP A 1 95 ? 7.777 32.315 40.684 1.00 22.80 95 TRP A N 1
ATOM 728 C CA . TRP A 1 95 ? 7.740 33.028 39.417 1.00 24.15 95 TRP A CA 1
ATOM 729 C C . TRP A 1 95 ? 6.302 33.082 38.941 1.00 24.37 95 TRP A C 1
ATOM 730 O O . TRP A 1 95 ? 5.827 34.145 38.525 1.00 29.63 95 TRP A O 1
ATOM 741 N N . VAL A 1 96 ? 5.605 31.943 39.018 1.00 28.60 96 VAL A N 1
ATOM 742 C CA . VAL A 1 96 ? 4.208 31.874 38.574 1.00 27.24 96 VAL A CA 1
ATOM 743 C C . VAL A 1 96 ? 3.407 32.932 39.297 1.00 23.91 96 VAL A C 1
ATOM 744 O O . VAL A 1 96 ? 2.737 33.736 38.672 1.00 25.36 96 VAL A O 1
ATOM 748 N N . PHE A 1 97 ? 3.510 32.936 40.619 1.00 29.82 97 PHE A N 1
ATOM 749 C CA . PHE A 1 97 ? 2.806 33.900 41.450 1.00 25.80 97 PHE A CA 1
ATOM 750 C C . PHE A 1 97 ? 3.159 35.339 41.070 1.00 27.98 97 PHE A C 1
ATOM 751 O O . PHE A 1 97 ? 2.275 36.181 40.938 1.00 29.44 97 PHE A O 1
ATOM 759 N N . THR A 1 98 ? 4.447 35.617 40.902 1.00 25.34 98 THR A N 1
ATOM 760 C CA . THR A 1 98 ? 4.901 36.942 40.502 1.00 20.32 98 THR A CA 1
ATOM 761 C C . THR A 1 98 ? 4.081 37.412 39.286 1.00 27.57 98 THR A C 1
ATOM 762 O O . THR A 1 98 ? 3.594 38.549 39.269 1.00 29.91 98 THR A O 1
ATOM 766 N N . THR A 1 99 ? 3.897 36.546 38.288 1.00 20.22 99 THR A N 1
ATOM 767 C CA . THR A 1 99 ? 3.146 36.950 37.086 1.00 24.64 99 THR A CA 1
ATOM 768 C C . THR A 1 99 ? 1.668 37.210 37.375 1.00 32.23 99 THR A C 1
ATOM 769 O O . THR A 1 99 ? 0.986 37.886 36.596 1.00 23.39 99 THR A O 1
ATOM 773 N N . LEU A 1 100 ? 1.172 36.680 38.490 1.00 22.54 100 LEU A N 1
ATOM 774 C CA . LEU A 1 100 ? -0.237 36.858 38.825 1.00 27.44 100 LEU A CA 1
ATOM 775 C C . LEU A 1 100 ? -0.456 37.888 39.926 1.00 25.83 100 LEU A C 1
ATOM 776 O O . LEU A 1 100 ? -1.506 37.864 40.561 1.00 21.43 100 LEU A O 1
ATOM 781 N N . THR A 1 101 ? 0.523 38.769 40.152 1.00 17.93 101 THR A N 1
ATOM 782 C CA . THR A 1 101 ? 0.428 39.789 41.196 1.00 19.38 101 THR A CA 1
ATOM 783 C C . THR A 1 101 ? 0.540 41.223 40.677 1.00 25.86 101 THR A C 1
ATOM 784 O O . THR A 1 101 ? 1.544 41.611 40.080 1.00 30.52 101 THR A O 1
ATOM 788 N N . PRO A 1 102 ? -0.506 42.035 40.891 1.00 34.72 102 PRO A N 1
ATOM 789 C CA . PRO A 1 102 ? -0.489 43.437 40.438 1.00 26.28 102 PRO A CA 1
ATOM 790 C C . PRO A 1 102 ? 0.636 44.178 41.175 1.00 29.48 102 PRO A C 1
ATOM 791 O O . PRO A 1 102 ? 0.749 44.077 42.400 1.00 30.58 102 PRO A O 1
ATOM 795 N N . LEU A 1 103 ? 1.452 44.925 40.439 1.00 25.99 103 LEU A N 1
ATOM 796 C CA . LEU A 1 103 ? 2.557 45.665 41.033 1.00 24.53 103 LEU A CA 1
ATOM 797 C C . LEU A 1 103 ? 2.107 46.546 42.202 1.00 26.28 103 LEU A C 1
ATOM 798 O O . LEU A 1 103 ? 2.744 46.556 43.269 1.00 26.25 103 LEU A O 1
ATOM 803 N N . GLY A 1 104 ? 1.017 47.292 41.976 1.00 26.39 104 GLY A N 1
ATOM 804 C CA . GLY A 1 104 ? 0.461 48.193 42.975 1.00 14.81 104 GLY A CA 1
ATOM 805 C C . GLY A 1 104 ? 0.232 47.562 44.338 1.00 22.88 104 GLY A C 1
ATOM 806 O O . GLY A 1 104 ? 0.528 48.174 45.358 1.00 24.42 104 GLY A O 1
ATOM 807 N N . ASP A 1 105 ? -0.307 46.352 44.377 1.00 20.32 105 ASP A N 1
ATOM 808 C CA . ASP A 1 105 ? -0.519 45.684 45.658 1.00 31.33 105 ASP A CA 1
ATOM 809 C C . ASP A 1 105 ? 0.797 45.458 46.411 1.00 37.34 105 ASP A C 1
ATOM 810 O O . ASP A 1 105 ? 0.810 45.430 47.646 1.00 41.97 105 ASP A O 1
ATOM 815 N N . LEU A 1 106 ? 1.903 45.284 45.683 1.00 33.44 106 LEU A N 1
ATOM 816 C CA . LEU A 1 106 ? 3.185 45.079 46.351 1.00 27.01 106 LEU A CA 1
ATOM 817 C C . LEU A 1 106 ? 3.773 46.403 46.803 1.00 23.23 106 LEU A C 1
ATOM 818 O O . LEU A 1 106 ? 4.212 46.534 47.944 1.00 26.01 106 LEU A O 1
ATOM 823 N N . THR A 1 107 ? 3.769 47.394 45.925 1.00 21.26 107 THR A N 1
ATOM 824 C CA . THR A 1 107 ? 4.318 48.690 46.293 1.00 22.11 107 THR A CA 1
ATOM 825 C C . THR A 1 107 ? 3.597 49.294 47.510 1.00 27.87 107 THR A C 1
ATOM 826 O O . THR A 1 107 ? 4.177 50.094 48.249 1.00 32.87 107 THR A O 1
ATOM 830 N N . ARG A 1 108 ? 2.359 48.869 47.762 1.00 25.09 108 ARG A N 1
ATOM 831 C CA . ARG A 1 108 ? 1.610 49.382 48.905 1.00 27.03 108 ARG A CA 1
ATOM 832 C C . ARG A 1 108 ? 1.679 48.537 50.166 1.00 31.57 108 ARG A C 1
ATOM 833 O O . ARG A 1 108 ? 1.023 48.870 51.157 1.00 32.01 108 ARG A O 1
ATOM 841 N N . MET A 1 109 ? 2.424 47.435 50.141 1.00 31.65 109 MET A N 1
ATOM 842 C CA . MET A 1 109 ? 2.532 46.616 51.345 1.00 31.86 109 MET A CA 1
ATOM 843 C C . MET A 1 109 ? 3.247 47.500 52.347 1.00 34.09 109 MET A C 1
ATOM 844 O O . MET A 1 109 ? 4.229 48.170 52.009 1.00 30.17 109 MET A O 1
ATOM 849 N N . THR A 1 110 ? 2.738 47.508 53.571 1.00 26.18 110 THR A N 1
ATOM 850 C CA . THR A 1 110 ? 3.294 48.315 54.621 1.00 27.26 110 THR A CA 1
ATOM 851 C C . THR A 1 110 ? 4.793 48.162 54.822 1.00 29.34 110 THR A C 1
ATOM 852 O O . THR A 1 110 ? 5.487 49.157 54.988 1.00 35.28 110 THR A O 1
ATOM 856 N N . GLN A 1 111 ? 5.301 46.934 54.808 1.00 34.16 111 GLN A N 1
ATOM 857 C CA . GLN A 1 111 ? 6.723 46.747 55.058 1.00 34.45 111 GLN A CA 1
ATOM 858 C C . GLN A 1 111 ? 7.574 47.390 54.002 1.00 31.50 111 GLN A C 1
ATOM 859 O O . GLN A 1 111 ? 8.474 48.164 54.318 1.00 37.14 111 GLN A O 1
ATOM 865 N N . PHE A 1 112 ? 7.292 47.083 52.743 1.00 33.96 112 PHE A N 1
ATOM 866 C CA . PHE A 1 112 ? 8.049 47.669 51.646 1.00 29.27 112 PHE A CA 1
ATOM 867 C C . PHE A 1 112 ? 8.003 49.195 51.683 1.00 32.98 112 PHE A C 1
ATOM 868 O O . PHE A 1 112 ? 9.026 49.857 51.515 1.00 39.92 112 PHE A O 1
ATOM 876 N N . LYS A 1 113 ? 6.807 49.734 51.906 1.00 32.91 113 LYS A N 1
ATOM 877 C CA . LYS A 1 113 ? 6.564 51.169 51.940 1.00 27.87 113 LYS A CA 1
ATOM 878 C C . LYS A 1 113 ? 7.371 51.918 52.991 1.00 29.99 113 LYS A C 1
ATOM 879 O O . LYS A 1 113 ? 7.907 52.990 52.718 1.00 30.89 113 LYS A O 1
ATOM 885 N N . ASP A 1 114 ? 7.439 51.367 54.198 1.00 35.74 114 ASP A N 1
ATOM 886 C CA . ASP A 1 114 ? 8.191 52.007 55.276 1.00 44.57 114 ASP A CA 1
ATOM 887 C C . ASP A 1 114 ? 9.687 52.021 55.002 1.00 51.26 114 ASP A C 1
ATOM 888 O O . ASP A 1 114 ? 10.371 52.985 55.338 1.00 64.83 114 ASP A O 1
ATOM 893 N N . LYS A 1 115 ? 10.209 50.954 54.406 1.00 54.97 115 LYS A N 1
ATOM 894 C CA . LYS A 1 115 ? 11.634 50.898 54.119 1.00 55.87 115 LYS A CA 1
ATOM 895 C C . LYS A 1 115 ? 11.909 51.819 52.946 1.00 50.26 115 LYS A C 1
ATOM 896 O O . LYS A 1 115 ? 12.932 52.503 52.899 1.00 61.23 115 LYS A O 1
ATOM 902 N N . ALA A 1 116 ? 10.980 51.848 52.004 1.00 52.94 116 ALA A N 1
ATOM 903 C CA . ALA A 1 116 ? 11.130 52.689 50.822 1.00 55.06 116 ALA A CA 1
ATOM 904 C C . ALA A 1 116 ? 11.083 54.174 51.177 1.00 54.36 116 ALA A C 1
ATOM 905 O O . ALA A 1 116 ? 11.382 55.025 50.342 1.00 53.59 116 ALA A O 1
ATOM 907 N N . SER A 1 117 ? 10.724 54.487 52.417 1.00 51.28 117 SER A N 1
ATOM 908 C CA . SER A 1 117 ? 10.644 55.883 52.821 1.00 57.54 117 SER A CA 1
ATOM 909 C C . SER A 1 117 ? 11.918 56.347 53.503 1.00 58.84 117 SER A C 1
ATOM 910 O O . SER A 1 117 ? 11.939 57.391 54.155 1.00 57.83 117 SER A O 1
ATOM 913 N N . LYS A 1 118 ? 12.982 55.570 53.351 1.00 58.05 118 LYS A N 1
ATOM 914 C CA . LYS A 1 118 ? 14.262 55.928 53.950 1.00 61.05 118 LYS A CA 1
ATOM 915 C C . LYS A 1 118 ? 15.272 56.003 52.820 1.00 59.56 118 LYS A C 1
ATOM 916 O O . LYS A 1 118 ? 15.074 55.359 51.790 1.00 62.85 118 LYS A O 1
ATOM 922 N N . GLN A 1 119 ? 16.337 56.786 52.988 1.00 59.98 119 GLN A N 1
ATOM 923 C CA . GLN A 1 119 ? 17.346 56.876 51.923 1.00 60.44 119 GLN A CA 1
ATOM 924 C C . GLN A 1 119 ? 18.196 55.613 51.917 1.00 54.87 119 GLN A C 1
ATOM 925 O O . GLN A 1 119 ? 19.426 55.654 51.967 1.00 62.01 119 GLN A O 1
ATOM 931 N N . GLU A 1 120 ? 17.519 54.480 51.882 1.00 42.11 120 GLU A N 1
ATOM 932 C CA . GLU A 1 120 ? 18.200 53.216 51.851 1.00 33.21 120 GLU A CA 1
ATOM 933 C C . GLU A 1 120 ? 17.918 52.607 50.491 1.00 34.71 120 GLU A C 1
ATOM 934 O O . GLU A 1 120 ? 16.992 53.019 49.788 1.00 32.67 120 GLU A O 1
ATOM 940 N N . THR A 1 121 ? 18.741 51.665 50.074 1.00 35.07 121 THR A N 1
ATOM 941 C CA . THR A 1 121 ? 18.518 51.098 48.763 1.00 33.49 121 THR A CA 1
ATOM 942 C C . THR A 1 121 ? 17.233 50.296 48.744 1.00 38.09 121 THR A C 1
ATOM 943 O O . THR A 1 121 ? 17.022 49.434 49.608 1.00 31.51 121 THR A O 1
ATOM 947 N N . VAL A 1 122 ? 16.370 50.57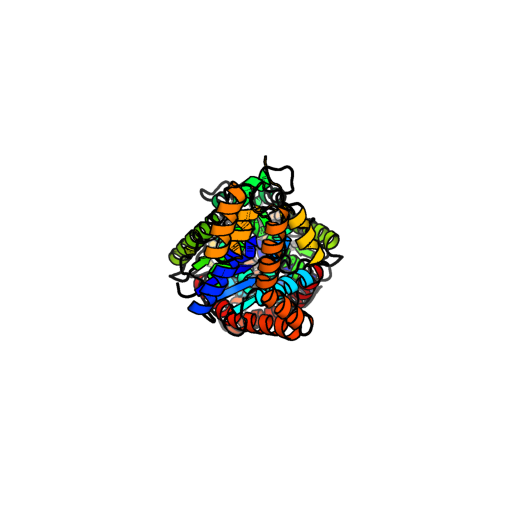6 47.773 1.00 26.62 122 VAL A N 1
ATOM 948 C CA . VAL A 1 122 ? 15.140 49.825 47.708 1.00 29.18 122 VAL A CA 1
ATOM 949 C C . VAL A 1 122 ? 15.353 48.651 46.759 1.00 29.04 122 VAL A C 1
ATOM 950 O O . VAL A 1 122 ? 15.184 48.766 45.545 1.00 27.68 122 VAL A O 1
ATOM 954 N N . TRP A 1 123 ? 15.769 47.524 47.339 1.00 23.63 123 TRP A N 1
ATOM 955 C CA . TRP A 1 123 ? 16.011 46.303 46.586 1.00 23.64 123 TRP A CA 1
ATOM 956 C C . TRP A 1 123 ? 14.700 45.631 46.128 1.00 29.54 123 TRP A C 1
ATOM 957 O O . TRP A 1 123 ? 13.666 45.687 46.820 1.00 35.71 123 TRP A O 1
ATOM 968 N N . SER A 1 124 ? 14.740 44.996 44.962 1.00 26.14 124 SER A N 1
ATOM 969 C CA . SER A 1 124 ? 13.556 44.314 44.440 1.00 29.91 124 SER A CA 1
ATOM 970 C C . SER A 1 124 ? 13.211 43.184 45.410 1.00 28.34 124 SER A C 1
ATOM 971 O O . SER A 1 124 ? 12.071 42.746 45.490 1.00 26.56 124 SER A O 1
ATOM 974 N N . GLY A 1 125 ? 14.221 42.730 46.145 1.00 31.45 125 GLY A N 1
ATOM 975 C CA . GLY A 1 125 ? 14.015 41.700 47.144 1.00 30.63 125 GLY A CA 1
ATOM 976 C C . GLY A 1 125 ? 13.010 42.161 48.185 1.00 32.48 125 GLY A C 1
ATOM 977 O O . GLY A 1 125 ? 12.133 41.387 48.568 1.00 42.95 125 GLY A O 1
ATOM 978 N N . LEU A 1 126 ? 13.126 43.402 48.654 1.00 31.02 126 LEU A N 1
ATOM 979 C CA . LEU A 1 126 ? 12.163 43.932 49.624 1.00 35.06 126 LEU A CA 1
ATOM 980 C C . LEU A 1 126 ? 10.758 43.915 48.990 1.00 35.19 126 LEU A C 1
ATOM 981 O O . LEU A 1 126 ? 9.793 43.438 49.608 1.00 25.60 126 LEU A O 1
ATOM 986 N N . LEU A 1 127 ? 10.646 44.433 47.761 1.00 18.66 127 LEU A N 1
ATOM 987 C CA . LEU A 1 127 ? 9.346 44.478 47.098 1.00 28.80 127 LEU A CA 1
ATOM 988 C C . LEU A 1 127 ? 8.726 43.099 46.842 1.00 29.98 127 LEU A C 1
ATOM 989 O O . LEU A 1 127 ? 7.551 42.882 47.138 1.00 29.57 127 LEU A O 1
ATOM 994 N N . MET A 1 128 ? 9.526 42.180 46.302 1.00 25.64 128 MET A N 1
ATOM 995 C CA . MET A 1 128 ? 9.068 40.834 45.949 1.00 24.89 128 MET A CA 1
ATOM 996 C C . MET A 1 128 ? 9.005 39.787 47.089 1.00 26.24 128 MET A C 1
ATOM 997 O O . MET A 1 128 ? 8.456 38.698 46.895 1.00 21.45 128 MET A O 1
ATOM 1002 N N . TYR A 1 129 ? 9.532 40.097 48.268 1.00 16.56 129 TYR A N 1
ATOM 1003 C CA . TYR A 1 129 ? 9.508 39.095 49.338 1.00 18.32 129 TYR A CA 1
ATOM 1004 C C . TYR A 1 129 ? 8.134 38.525 49.668 1.00 22.07 129 TYR A C 1
ATOM 1005 O O . TYR A 1 129 ? 7.989 37.318 49.881 1.00 27.80 129 TYR A O 1
ATOM 1014 N N . PRO A 1 130 ? 7.096 39.373 49.720 1.00 27.65 130 PRO A N 1
ATOM 1015 C CA . PRO A 1 130 ? 5.788 38.783 50.043 1.00 22.91 130 PRO A CA 1
ATOM 1016 C C . PRO A 1 130 ? 5.340 37.702 49.053 1.00 19.63 130 PRO A C 1
ATOM 1017 O O . PRO A 1 130 ? 4.646 36.750 49.435 1.00 20.37 130 PRO A O 1
ATOM 1021 N N . VAL A 1 131 ? 5.726 37.833 47.783 1.00 24.17 131 VAL A N 1
ATOM 1022 C CA . VAL A 1 131 ? 5.352 36.819 46.786 1.00 20.39 131 VAL A CA 1
ATOM 1023 C C . VAL A 1 131 ? 6.087 35.509 47.112 1.00 24.80 131 VAL A C 1
ATOM 1024 O O . VAL A 1 131 ? 5.495 34.427 47.021 1.00 21.32 131 VAL A O 1
ATOM 1028 N N . LEU A 1 132 ? 7.353 35.615 47.542 1.00 20.61 132 LEU A N 1
ATOM 1029 C CA . LEU A 1 132 ? 8.138 34.452 47.950 1.00 16.17 132 LEU A CA 1
ATOM 1030 C C . LEU A 1 132 ? 7.435 33.766 49.125 1.00 20.83 132 LEU A C 1
ATOM 1031 O O . LEU A 1 132 ? 7.276 32.545 49.122 1.00 24.04 132 LEU A O 1
ATOM 1036 N N . GLN A 1 133 ? 6.999 34.550 50.116 1.00 17.94 133 GLN A N 1
ATOM 1037 C CA . GLN A 1 133 ? 6.292 33.995 51.271 1.00 20.18 133 GLN A CA 1
ATOM 1038 C C . GLN A 1 133 ? 4.986 33.299 50.829 1.00 27.33 133 GLN A C 1
ATOM 1039 O O . GLN A 1 133 ? 4.617 32.240 51.351 1.00 23.85 133 GLN A O 1
ATOM 1045 N N . ALA A 1 134 ? 4.274 33.904 49.882 1.00 22.23 134 ALA A N 1
ATOM 1046 C CA . ALA A 1 134 ? 3.037 33.295 49.392 1.00 30.51 134 ALA A CA 1
ATOM 1047 C C . ALA A 1 134 ? 3.267 31.907 48.756 1.00 26.72 134 ALA A C 1
ATOM 1048 O O . ALA A 1 134 ? 2.445 30.993 48.899 1.00 26.02 134 ALA A O 1
ATOM 1050 N N . ALA A 1 135 ? 4.378 31.757 48.038 1.00 30.18 135 ALA A N 1
ATOM 1051 C CA . ALA A 1 135 ? 4.689 30.487 47.383 1.00 22.63 135 ALA A CA 1
ATOM 1052 C C . ALA A 1 135 ? 5.122 29.461 48.411 1.00 18.44 135 ALA A C 1
ATOM 1053 O O . ALA A 1 135 ? 4.888 28.283 48.262 1.00 25.39 135 ALA A O 1
ATOM 1055 N N . ASP A 1 136 ? 5.772 29.929 49.461 1.00 27.71 136 ASP A N 1
ATOM 1056 C CA . ASP A 1 136 ? 6.225 29.050 50.527 1.00 30.51 136 ASP A CA 1
ATOM 1057 C C . ASP A 1 136 ? 4.967 28.495 51.218 1.00 25.03 136 ASP A C 1
ATOM 1058 O O . ASP A 1 136 ? 4.879 27.308 51.501 1.00 32.70 136 ASP A O 1
ATOM 1063 N N . ILE A 1 137 ? 3.992 29.362 51.465 1.00 21.52 137 ILE A N 1
ATOM 1064 C CA . ILE A 1 137 ? 2.753 28.964 52.112 1.00 28.14 137 ILE A CA 1
ATOM 1065 C C . ILE A 1 137 ? 1.908 28.028 51.232 1.00 29.43 137 ILE A C 1
ATOM 1066 O O . ILE A 1 137 ? 1.466 26.962 51.687 1.00 21.28 137 ILE A O 1
ATOM 1071 N N . LEU A 1 138 ? 1.712 28.399 49.970 1.00 23.18 138 LEU A N 1
ATOM 1072 C CA . LEU A 1 138 ? 0.895 27.570 49.110 1.00 26.02 138 LEU A CA 1
ATOM 1073 C C . LEU A 1 138 ? 1.538 26.306 48.505 1.00 28.99 138 LEU A C 1
ATOM 1074 O O . LEU A 1 138 ? 0.827 25.333 48.184 1.00 24.31 138 LEU A O 1
ATOM 1079 N N . ILE A 1 139 ? 2.863 26.287 48.352 1.00 28.46 139 ILE A N 1
ATOM 1080 C CA . ILE A 1 139 ? 3.511 25.096 47.780 1.00 23.86 139 ILE A CA 1
ATOM 1081 C C . ILE A 1 139 ? 3.238 23.864 48.665 1.00 26.80 139 ILE A C 1
ATOM 1082 O O . ILE A 1 139 ? 3.257 22.719 48.181 1.00 26.36 139 ILE A O 1
ATOM 1087 N N . TYR A 1 140 ? 2.993 24.117 49.956 1.00 17.06 140 TYR A N 1
ATOM 1088 C CA . TYR A 1 140 ? 2.742 23.079 50.951 1.00 16.96 140 TYR A CA 1
ATOM 1089 C C . TYR A 1 140 ? 1.260 22.996 51.310 1.00 26.16 140 TYR A C 1
ATOM 1090 O O . TYR A 1 140 ? 0.870 22.245 52.224 1.00 27.51 140 TYR A O 1
ATOM 1099 N N . LYS A 1 141 ? 0.446 23.775 50.594 1.00 27.63 141 LYS A N 1
ATOM 1100 C CA . LYS A 1 141 ? -0.993 23.810 50.816 1.00 26.32 141 LYS A CA 1
ATOM 1101 C C . LYS A 1 141 ? -1.327 24.048 52.278 1.00 24.21 141 LYS A C 1
ATOM 1102 O O . LYS A 1 141 ? -2.279 23.475 52.787 1.00 27.56 141 LYS A O 1
ATOM 1108 N N . ALA A 1 142 ? -0.541 24.862 52.963 1.00 21.45 142 ALA A N 1
ATOM 1109 C CA . ALA A 1 142 ? -0.830 25.159 54.371 1.00 26.32 142 ALA A CA 1
ATOM 1110 C C . ALA A 1 142 ? -2.074 26.040 54.414 1.00 19.05 142 ALA A C 1
ATOM 1111 O O . ALA A 1 142 ? -2.222 26.929 53.594 1.00 28.49 142 ALA A O 1
ATOM 1113 N N . ASP A 1 143 ? -2.956 25.816 55.377 1.00 23.64 143 ASP A N 1
ATOM 1114 C CA . ASP A 1 143 ? -4.170 26.627 55.470 1.00 26.20 143 ASP A CA 1
ATOM 1115 C C . ASP A 1 143 ? -4.131 27.569 56.667 1.00 24.89 143 ASP A C 1
ATOM 1116 O O . ASP A 1 143 ? -5.025 28.385 56.853 1.00 32.24 143 ASP A O 1
ATOM 1121 N N . THR A 1 144 ? -3.095 27.468 57.486 1.00 25.97 144 THR A N 1
ATOM 1122 C CA . THR A 1 144 ? -3.003 28.338 58.642 1.00 22.59 144 THR A CA 1
ATOM 1123 C C . THR A 1 144 ? -1.576 28.812 58.810 1.00 27.58 144 THR A C 1
ATOM 1124 O O . THR A 1 144 ? -0.614 28.063 58.593 1.00 33.97 144 THR A O 1
ATOM 1128 N N . VAL A 1 145 ? -1.431 30.065 59.198 1.00 25.46 145 VAL A N 1
ATOM 1129 C CA . VAL A 1 145 ? -0.115 30.614 59.362 1.00 23.88 145 VAL A CA 1
ATOM 1130 C C . VAL A 1 145 ? -0.064 31.499 60.584 1.00 24.05 145 VAL A C 1
ATOM 1131 O O . VAL A 1 145 ? -0.738 32.513 60.631 1.00 40.75 145 VAL A O 1
ATOM 1135 N N . PRO A 1 146 ? 0.724 31.122 61.600 1.00 28.15 146 PRO A N 1
ATOM 1136 C CA . PRO A 1 146 ? 0.806 31.965 62.796 1.00 32.46 146 PRO A CA 1
ATOM 1137 C C . PRO A 1 146 ? 1.646 33.190 62.505 1.00 32.91 146 PRO A C 1
ATOM 1138 O O . PRO A 1 146 ? 2.734 33.076 61.954 1.00 35.60 146 PRO A O 1
ATOM 1142 N N . VAL A 1 147 ? 1.124 34.362 62.858 1.00 36.00 147 VAL A N 1
ATOM 1143 C CA . VAL A 1 147 ? 1.817 35.631 62.622 1.00 35.10 147 VAL A CA 1
ATOM 1144 C C . VAL A 1 147 ? 1.460 36.697 63.675 1.00 39.13 147 VAL A C 1
ATOM 1145 O O . VAL A 1 147 ? 0.413 36.612 64.332 1.00 35.37 147 VAL A O 1
ATOM 1149 N N . GLY A 1 148 ? 2.332 37.700 63.814 1.00 38.48 148 GLY A N 1
ATOM 1150 C CA . GLY A 1 148 ? 2.090 38.795 64.739 1.00 35.33 148 GLY A CA 1
ATOM 1151 C C . GLY A 1 148 ? 1.000 39.658 64.139 1.00 37.18 148 GLY A C 1
ATOM 1152 O O . GLY A 1 148 ? 0.728 39.559 62.949 1.00 45.92 148 GLY A O 1
ATOM 1153 N N . GLU A 1 149 ? 0.369 40.512 64.930 1.00 46.27 149 GLU A N 1
ATOM 1154 C CA . GLU A 1 149 ? -0.708 41.337 64.390 1.00 50.84 149 GLU A CA 1
ATOM 1155 C C . GLU A 1 149 ? -0.294 42.280 63.257 1.00 51.00 149 GLU A C 1
ATOM 1156 O O . GLU A 1 149 ? -1.104 42.634 62.407 1.00 54.12 149 GLU A O 1
ATOM 1162 N N . ASP A 1 150 ? 0.967 42.677 63.223 1.00 49.62 150 ASP A N 1
ATOM 1163 C CA . ASP A 1 150 ? 1.413 43.574 62.171 1.00 53.44 150 ASP A CA 1
ATOM 1164 C C . ASP A 1 150 ? 1.995 42.814 60.987 1.00 54.32 150 ASP A C 1
ATOM 1165 O O . ASP A 1 150 ? 2.855 43.337 60.281 1.00 63.45 150 ASP A O 1
ATOM 1170 N N . GLN A 1 151 ? 1.541 41.584 60.765 1.00 46.99 151 GLN A N 1
ATOM 1171 C CA . GLN A 1 151 ? 2.064 40.800 59.644 1.00 49.43 151 GLN A CA 1
ATOM 1172 C C . GLN A 1 151 ? 0.989 40.022 58.939 1.00 44.33 151 GLN A C 1
ATOM 1173 O O . GLN A 1 151 ? 1.253 39.017 58.285 1.00 44.91 151 GLN A O 1
ATOM 1179 N N . VAL A 1 152 ? -0.228 40.509 59.087 1.00 41.56 152 VAL A N 1
ATOM 1180 C CA . VAL A 1 152 ? -1.380 39.903 58.485 1.00 37.19 152 VAL A CA 1
ATOM 1181 C C . VAL A 1 152 ? -1.428 40.192 56.977 1.00 38.59 152 VAL A C 1
ATOM 1182 O O . VAL A 1 152 ? -1.845 39.332 56.196 1.00 31.67 152 VAL A O 1
ATOM 1186 N N . GLN A 1 153 ? -0.977 41.385 56.570 1.00 39.44 153 GLN A N 1
ATOM 1187 C CA . GLN A 1 153 ? -0.987 41.781 55.155 1.00 34.37 153 GLN A CA 1
ATOM 1188 C C . GLN A 1 153 ? -0.492 40.729 54.170 1.00 34.69 153 GLN A C 1
ATOM 1189 O O . GLN A 1 153 ? -1.116 40.522 53.123 1.00 28.20 153 GLN A O 1
ATOM 1195 N N . HIS A 1 154 ? 0.615 40.054 54.482 1.00 31.26 154 HIS A N 1
ATOM 1196 C CA . HIS A 1 154 ? 1.100 39.060 53.539 1.00 26.60 154 HIS A CA 1
ATOM 1197 C C . HIS A 1 154 ? 0.217 37.811 53.510 1.00 24.68 154 HIS A C 1
ATOM 1198 O O . HIS A 1 154 ? 0.238 37.057 52.540 1.00 31.41 154 HIS A O 1
ATOM 1205 N N . ILE A 1 155 ? -0.569 37.574 54.550 1.00 21.43 155 ILE A N 1
ATOM 1206 C CA . ILE A 1 155 ? -1.459 36.426 54.466 1.00 25.94 155 ILE A CA 1
ATOM 1207 C C . ILE A 1 155 ? -2.611 36.838 53.546 1.00 24.20 155 ILE A C 1
ATOM 1208 O O . ILE A 1 155 ? -3.119 36.017 52.791 1.00 31.02 155 ILE A O 1
ATOM 1213 N N . GLU A 1 156 ? -3.025 38.102 53.596 1.00 29.77 156 GLU A N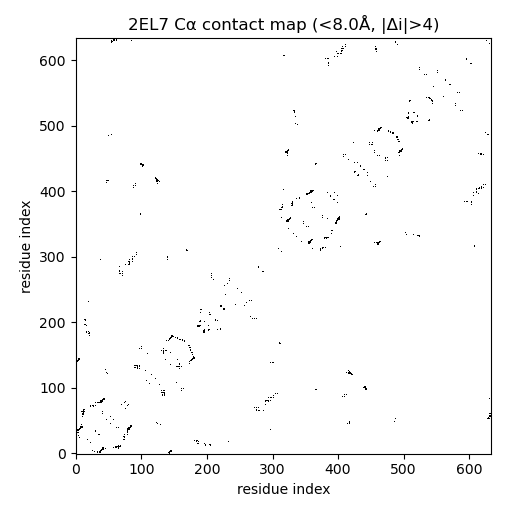 1
ATOM 1214 C CA . GLU A 1 156 ? -4.092 38.568 52.707 1.00 34.42 156 GLU A CA 1
ATOM 1215 C C . GLU A 1 156 ? -3.634 38.523 51.242 1.00 32.45 156 GLU A C 1
ATOM 1216 O O . GLU A 1 156 ? -4.413 38.174 50.355 1.00 29.41 156 GLU A O 1
ATOM 1222 N N . LEU A 1 157 ? -2.372 38.858 50.985 1.00 27.28 157 LEU A N 1
ATOM 1223 C CA . LEU A 1 157 ? -1.861 38.812 49.622 1.00 17.73 157 LEU A CA 1
ATOM 1224 C C . LEU A 1 157 ? -1.927 37.378 49.139 1.00 19.86 157 LEU A C 1
ATOM 1225 O O . LEU A 1 157 ? -2.337 37.111 48.007 1.00 27.63 157 LEU A O 1
ATOM 1230 N N . THR A 1 158 ? -1.526 36.451 50.002 1.00 20.92 158 THR A N 1
ATOM 1231 C CA . THR A 1 158 ? -1.526 35.030 49.677 1.00 15.81 158 THR A CA 1
ATOM 1232 C C . THR A 1 158 ? -2.915 34.517 49.294 1.00 27.77 158 THR A C 1
ATOM 1233 O O . THR A 1 158 ? -3.043 33.748 48.319 1.00 27.76 158 THR A O 1
ATOM 1237 N N . ARG A 1 159 ? -3.956 34.934 50.021 1.00 16.05 159 ARG A N 1
ATOM 1238 C CA . ARG A 1 159 ? -5.314 34.479 49.692 1.00 23.20 159 ARG A CA 1
ATOM 1239 C C . ARG A 1 159 ? -5.726 35.083 48.354 1.00 23.73 159 ARG A C 1
ATOM 1240 O O . ARG A 1 159 ? -6.322 34.411 47.523 1.00 33.89 159 ARG A O 1
ATOM 1248 N N . GLU A 1 160 ? -5.405 36.349 48.138 1.00 25.09 160 GLU A N 1
ATOM 1249 C CA . GLU A 1 160 ? -5.749 36.978 46.876 1.00 33.87 160 GLU A CA 1
ATOM 1250 C C . GLU A 1 160 ? -5.139 36.195 45.716 1.00 29.52 160 GLU A C 1
ATOM 1251 O O . GLU A 1 160 ? -5.807 35.958 44.719 1.00 32.92 160 GLU A O 1
ATOM 1257 N N . ILE A 1 161 ? -3.878 35.791 45.867 1.00 25.39 161 ILE A N 1
ATOM 1258 C CA . ILE A 1 161 ? -3.163 35.036 44.848 1.00 23.91 161 ILE A CA 1
ATOM 1259 C C . ILE A 1 161 ? -3.776 33.653 44.665 1.00 28.54 161 ILE A C 1
ATOM 1260 O O . ILE A 1 161 ? -3.859 33.146 43.553 1.00 31.02 161 ILE A O 1
ATOM 1265 N N . ALA A 1 162 ? -4.225 33.046 45.753 1.00 23.97 162 ALA A N 1
ATOM 1266 C CA . ALA A 1 162 ? -4.824 31.735 45.656 1.00 19.91 162 ALA A CA 1
ATOM 1267 C C . ALA A 1 162 ? -6.117 31.829 44.864 1.00 28.54 162 ALA A C 1
ATOM 1268 O O . ALA A 1 162 ? -6.374 31.017 43.964 1.00 31.51 162 ALA A O 1
ATOM 1270 N N . ARG A 1 163 ? -6.937 32.821 45.197 1.00 26.49 163 ARG A N 1
ATOM 1271 C CA . ARG A 1 163 ? -8.195 33.004 44.495 1.00 23.19 163 ARG A CA 1
ATOM 1272 C C . ARG A 1 163 ? -7.945 33.254 43.022 1.00 22.58 163 ARG A C 1
ATOM 1273 O O . ARG A 1 163 ? -8.602 32.646 42.172 1.00 27.06 163 ARG A O 1
ATOM 1281 N N . ARG A 1 164 ? -6.984 34.121 42.714 1.00 15.38 164 ARG A N 1
ATOM 1282 C CA . ARG A 1 164 ? -6.686 34.429 41.321 1.00 18.50 164 ARG A CA 1
ATOM 1283 C C . ARG A 1 164 ? -6.248 33.179 40.583 1.00 26.71 164 ARG A C 1
ATOM 1284 O O . ARG A 1 164 ? -6.684 32.947 39.453 1.00 29.87 164 ARG A O 1
ATOM 1292 N N . PHE A 1 165 ? -5.407 32.364 41.233 1.00 24.20 165 PHE A N 1
ATOM 1293 C CA . PHE A 1 165 ? -4.928 31.136 40.633 1.00 25.48 165 PHE A CA 1
ATOM 1294 C C . PHE A 1 165 ? -6.073 30.146 40.468 1.00 26.39 165 PHE A C 1
ATOM 1295 O O . PHE A 1 165 ? -6.263 29.587 39.381 1.00 35.06 165 PHE A O 1
ATOM 1303 N N . ASN A 1 166 ? -6.829 29.912 41.535 1.00 25.73 166 ASN A N 1
ATOM 1304 C CA . ASN A 1 166 ? -7.943 28.960 41.463 1.00 27.52 166 ASN A CA 1
ATOM 1305 C C . ASN A 1 166 ? -8.957 29.287 40.360 1.00 29.06 166 ASN A C 1
ATOM 1306 O O . ASN A 1 166 ? -9.422 28.389 39.658 1.00 31.27 166 ASN A O 1
ATOM 1311 N N . HIS A 1 167 ? -9.280 30.566 40.197 1.00 23.80 167 HIS A N 1
ATOM 1312 C CA . HIS A 1 167 ? -10.228 30.980 39.179 1.00 30.69 167 HIS A CA 1
ATOM 1313 C C . HIS A 1 167 ? -9.696 30.790 37.761 1.00 34.14 167 HIS A C 1
ATOM 1314 O O . HIS A 1 167 ? -10.441 30.343 36.875 1.00 40.89 167 HIS A O 1
ATOM 1321 N N . LEU A 1 168 ? -8.424 31.134 37.544 1.00 29.73 168 LEU A N 1
ATOM 1322 C CA . LEU A 1 168 ? -7.795 31.017 36.220 1.00 31.98 168 LEU A CA 1
ATOM 1323 C C . LEU A 1 168 ? -7.368 29.608 35.790 1.00 30.38 168 LEU A C 1
ATOM 1324 O O . LEU A 1 168 ? -7.326 29.327 34.606 1.00 27.64 168 LEU A O 1
ATOM 1329 N N . PHE A 1 169 ? -7.011 28.729 36.724 1.00 28.04 169 PHE A N 1
ATOM 1330 C CA . PHE A 1 169 ? -6.553 27.420 36.293 1.00 27.99 169 PHE A CA 1
ATOM 1331 C C . PHE A 1 169 ? -7.252 26.210 36.867 1.00 25.34 169 PHE A C 1
ATOM 1332 O O . PHE A 1 169 ? -6.892 25.097 36.506 1.00 36.03 169 PHE A O 1
ATOM 1340 N N . GLY A 1 170 ? -8.245 26.405 37.728 1.00 21.16 170 GLY A N 1
ATOM 1341 C CA . GLY A 1 170 ? -8.923 25.272 38.343 1.00 15.43 170 GLY A CA 1
ATOM 1342 C C . GLY A 1 170 ? -8.564 25.256 39.823 1.00 21.53 170 GLY A C 1
ATOM 1343 O O . GLY A 1 170 ? -7.422 25.575 40.171 1.00 24.07 170 GLY A O 1
ATOM 1344 N N . GLU A 1 171 ? -9.504 24.888 40.695 1.00 23.18 171 GLU A N 1
ATOM 1345 C CA . GLU A 1 171 ? -9.258 24.901 42.140 1.00 33.52 171 GLU A CA 1
ATOM 1346 C C . GLU A 1 171 ? -7.968 24.185 42.493 1.00 33.31 171 GLU A C 1
ATOM 1347 O O . GLU A 1 171 ? -7.814 22.996 42.236 1.00 34.66 171 GLU A O 1
ATOM 1353 N N . THR A 1 172 ? -7.035 24.902 43.101 1.00 27.53 172 THR A N 1
ATOM 1354 C CA . THR A 1 172 ? -5.765 24.282 43.422 1.00 26.54 172 THR A CA 1
ATOM 1355 C C . THR A 1 172 ? -5.253 24.531 44.829 1.00 28.83 172 THR A C 1
ATOM 1356 O O . THR A 1 172 ? -4.738 23.610 45.481 1.00 24.49 172 THR A O 1
ATOM 1360 N N . PHE A 1 173 ? -5.387 25.777 45.281 1.00 24.53 173 PHE A N 1
ATOM 1361 C CA . PHE A 1 173 ? -4.865 26.182 46.573 1.00 26.86 173 PHE A CA 1
ATOM 1362 C C . PHE A 1 173 ? -5.888 26.628 47.607 1.00 28.99 173 PHE A C 1
ATOM 1363 O O . PHE A 1 173 ? -6.918 27.208 47.270 1.00 21.96 173 PHE A O 1
ATOM 1371 N N . PRO A 1 174 ? -5.604 26.363 48.892 1.00 26.70 174 PRO A N 1
ATOM 1372 C CA . PRO A 1 174 ? -6.516 26.767 49.965 1.00 24.75 174 PRO A CA 1
ATOM 1373 C C . PRO A 1 174 ? -6.191 28.220 50.164 1.00 22.47 174 PRO A C 1
ATOM 1374 O O . PRO A 1 174 ? -5.139 28.659 49.723 1.00 32.35 174 PRO A O 1
ATOM 1378 N N . GLU A 1 175 ? -7.082 28.962 50.807 1.00 30.24 175 GLU A N 1
ATOM 1379 C CA . GLU A 1 175 ? -6.868 30.378 51.115 1.00 27.57 175 GLU A CA 1
ATOM 1380 C C . GLU A 1 175 ? -6.418 30.369 52.566 1.00 27.98 175 GLU A C 1
ATOM 1381 O O . GLU A 1 175 ? -7.226 30.229 53.468 1.00 37.80 175 GLU A O 1
ATOM 1387 N N . PRO A 1 176 ? -5.122 30.514 52.812 1.00 28.23 176 PRO A N 1
ATOM 1388 C CA . PRO A 1 176 ? -4.667 30.494 54.203 1.00 28.69 176 PRO A CA 1
ATOM 1389 C C . PRO A 1 176 ? -5.232 31.561 55.102 1.00 29.50 176 PRO A C 1
ATOM 1390 O O . PRO A 1 176 ? -5.528 32.671 54.663 1.00 29.10 176 PRO A O 1
ATOM 1394 N N . GLN A 1 177 ? -5.388 31.204 56.371 1.00 25.40 177 GLN A N 1
ATOM 1395 C CA . GLN A 1 177 ? -5.882 32.146 57.353 1.00 31.71 177 GLN A CA 1
ATOM 1396 C C . GLN A 1 177 ? -4.797 32.415 58.381 1.00 31.04 177 GLN A C 1
ATOM 1397 O O . GLN A 1 177 ? -4.032 31.514 58.734 1.00 25.92 177 GLN A O 1
ATOM 1403 N N . ALA A 1 178 ? -4.721 33.663 58.829 1.00 26.77 178 ALA A N 1
ATOM 1404 C CA . ALA A 1 178 ? -3.754 34.072 59.830 1.00 25.79 178 ALA A CA 1
ATOM 1405 C C . ALA A 1 178 ? -4.189 33.548 61.195 1.00 35.55 178 ALA A C 1
ATOM 1406 O O . ALA A 1 178 ? -5.386 33.506 61.509 1.00 34.57 178 ALA A O 1
ATOM 1408 N N . LEU A 1 179 ? -3.220 33.114 61.994 1.00 35.58 179 LEU A N 1
ATOM 1409 C CA . LEU A 1 179 ? -3.509 32.639 63.340 1.00 33.02 179 LEU A CA 1
ATOM 1410 C C . LEU A 1 179 ? -2.784 33.595 64.266 1.00 36.04 179 LEU A C 1
ATOM 1411 O O . LEU A 1 179 ? -1.548 33.590 64.324 1.00 34.01 179 LEU A O 1
ATOM 1416 N N . LEU A 1 180 ? -3.549 34.435 64.958 1.00 32.02 180 LEU A N 1
ATOM 1417 C CA . LEU A 1 180 ? -2.966 35.387 65.894 1.00 32.52 180 LEU A CA 1
ATOM 1418 C C . LEU A 1 180 ? -2.754 34.696 67.230 1.00 30.68 180 LEU A C 1
ATOM 1419 O O . LEU A 1 180 ? -3.177 33.558 67.421 1.00 30.66 180 LEU A O 1
ATOM 1424 N N . ASN A 1 181 ? -2.129 35.406 68.159 1.00 37.74 181 ASN A N 1
ATOM 1425 C CA . ASN A 1 181 ? -1.796 34.865 69.475 1.00 35.37 181 ASN A CA 1
ATOM 1426 C C . ASN A 1 181 ? -2.072 35.899 70.585 1.00 42.52 181 ASN A C 1
ATOM 1427 O O . ASN A 1 181 ? -1.156 36.311 71.326 1.00 40.35 181 ASN A O 1
ATOM 1432 N N . PRO A 1 182 ? -3.347 36.307 70.736 1.00 40.55 182 PRO A N 1
ATOM 1433 C CA . PRO A 1 182 ? -3.796 37.293 71.728 1.00 40.14 182 PRO A CA 1
ATOM 1434 C C . PRO A 1 182 ? -3.521 36.910 73.184 1.00 47.19 182 PRO A C 1
ATOM 1435 O O . PRO A 1 182 ? -3.213 37.774 74.017 1.00 51.42 182 PRO A O 1
ATOM 1439 N N . GLU A 1 183 ? -3.630 35.622 73.493 1.00 48.50 183 GLU A N 1
ATOM 1440 C CA . GLU A 1 183 ? -3.382 35.166 74.850 1.00 57.70 183 GLU A CA 1
ATOM 1441 C C . GLU A 1 183 ? -1.913 35.271 75.288 1.00 58.34 183 GLU A C 1
ATOM 1442 O O . GLU A 1 183 ? -1.607 35.099 76.463 1.00 57.19 183 GLU A O 1
ATOM 1448 N N . ALA A 1 184 ? -1.018 35.567 74.346 1.00 52.02 184 ALA A N 1
ATOM 1449 C CA . ALA A 1 184 ? 0.401 35.677 74.642 1.00 44.16 184 ALA A CA 1
ATOM 1450 C C . ALA A 1 184 ? 0.751 37.002 75.272 1.00 49.02 184 ALA A C 1
ATOM 1451 O O . ALA A 1 184 ? 0.184 38.032 74.942 1.00 60.51 184 ALA A O 1
ATOM 1453 N N . PRO A 1 185 ? 1.711 36.992 76.195 1.00 53.29 185 PRO A N 1
ATOM 1454 C CA . PRO A 1 185 ? 2.143 38.209 76.880 1.00 52.67 185 PRO A CA 1
ATOM 1455 C C . PRO A 1 185 ? 2.983 39.114 75.986 1.00 56.77 185 PRO A C 1
ATOM 1456 O O . PRO A 1 185 ? 3.759 38.640 75.149 1.00 58.23 185 PRO A O 1
ATOM 1460 N N . ARG A 1 186 ? 2.824 40.418 76.149 1.00 55.88 186 ARG A N 1
ATOM 1461 C CA . ARG A 1 186 ? 3.637 41.345 75.377 1.00 61.20 186 ARG A CA 1
ATOM 1462 C C . ARG A 1 186 ? 4.754 41.692 76.368 1.00 57.15 186 ARG A C 1
ATOM 1463 O O . ARG A 1 186 ? 4.599 42.562 77.233 1.00 48.43 186 ARG A O 1
ATOM 1471 N N . VAL A 1 187 ? 5.865 40.967 76.238 1.00 51.25 187 VAL A N 1
ATOM 1472 C CA . VAL A 1 187 ? 7.025 41.094 77.114 1.00 42.89 187 VAL A CA 1
ATOM 1473 C C . VAL A 1 187 ? 7.887 42.351 76.991 1.00 42.97 187 VAL A C 1
ATOM 1474 O O . VAL A 1 187 ? 8.473 42.624 75.946 1.00 39.83 187 VAL A O 1
ATOM 1478 N N . PRO A 1 188 ? 7.978 43.132 78.079 1.00 36.98 188 PRO A N 1
ATOM 1479 C CA . PRO A 1 188 ? 8.760 44.372 78.148 1.00 32.86 188 PRO A CA 1
ATOM 1480 C C . PRO A 1 188 ? 10.281 44.175 78.217 1.00 41.47 188 PRO A C 1
ATOM 1481 O O . PRO A 1 188 ? 10.765 43.224 78.829 1.00 37.90 188 PRO A O 1
ATOM 1485 N N . GLY A 1 189 ? 11.021 45.090 77.593 1.00 35.95 189 GLY A N 1
ATOM 1486 C CA . GLY A 1 189 ? 12.470 45.008 77.575 1.00 44.74 189 GLY A CA 1
ATOM 1487 C C . GLY A 1 189 ? 13.132 45.349 78.896 1.00 45.58 189 GLY A C 1
ATOM 1488 O O . GLY A 1 189 ? 12.499 45.923 79.773 1.00 48.28 189 GLY A O 1
ATOM 1489 N N . ILE A 1 190 ? 14.411 45.013 79.037 1.00 43.95 190 ILE A N 1
ATOM 1490 C CA . ILE A 1 190 ? 15.133 45.267 80.287 1.00 48.51 190 ILE A CA 1
ATOM 1491 C C . ILE A 1 190 ? 15.280 46.742 80.690 1.00 53.01 190 ILE A C 1
ATOM 1492 O O . ILE A 1 190 ? 15.466 47.055 81.864 1.00 58.99 190 ILE A O 1
ATOM 1497 N N . ASP A 1 191 ? 15.204 47.645 79.719 1.00 61.57 191 ASP A N 1
ATOM 1498 C CA . ASP A 1 191 ? 15.296 49.074 79.995 1.00 57.38 191 ASP A CA 1
ATOM 1499 C C . ASP A 1 191 ? 13.907 49.520 80.415 1.00 58.47 191 ASP A C 1
ATOM 1500 O O . ASP A 1 191 ? 13.677 50.681 80.749 1.00 51.30 191 ASP A O 1
ATOM 1505 N N . GLY A 1 192 ? 12.981 48.572 80.375 1.00 56.99 192 GLY A N 1
ATOM 1506 C CA . GLY A 1 192 ? 11.618 48.847 80.764 1.00 63.54 192 GLY A CA 1
ATOM 1507 C C . GLY A 1 192 ? 10.867 49.784 79.848 1.00 70.61 192 GLY A C 1
ATOM 1508 O O . GLY A 1 192 ? 9.855 50.365 80.252 1.00 72.78 192 GLY A O 1
ATOM 1509 N N . LYS A 1 193 ? 11.341 49.938 78.616 1.00 69.29 193 LYS A N 1
ATOM 1510 C CA . LYS A 1 193 ? 10.661 50.819 77.679 1.00 75.61 193 LYS A CA 1
ATOM 1511 C C . LYS A 1 193 ? 9.731 50.040 76.750 1.00 81.01 193 LYS A C 1
ATOM 1512 O O . LYS A 1 193 ? 8.728 49.480 77.206 1.00 80.01 193 LYS A O 1
ATOM 1518 N N . ALA A 1 194 ? 10.050 49.992 75.459 1.00 81.53 194 ALA A N 1
ATOM 1519 C CA . ALA A 1 194 ? 9.195 49.278 74.512 1.00 82.46 194 ALA A CA 1
ATOM 1520 C C . ALA A 1 194 ? 9.331 47.767 74.658 1.00 79.45 194 ALA A C 1
ATOM 1521 O O . ALA A 1 194 ? 10.297 47.287 75.256 1.00 80.93 194 ALA A O 1
ATOM 1523 N N . LYS A 1 195 ? 8.367 47.026 74.106 1.00 73.16 195 LYS A N 1
ATOM 1524 C CA . LYS A 1 195 ? 8.380 45.564 74.177 1.00 65.22 195 LYS A CA 1
ATOM 1525 C C . LYS A 1 195 ? 9.770 44.985 73.866 1.00 60.05 195 LYS A C 1
ATOM 1526 O O . LYS A 1 195 ? 10.592 45.622 73.192 1.00 53.63 195 LYS A O 1
ATOM 1532 N N . MET A 1 196 ? 10.034 43.784 74.379 1.00 52.62 196 MET A N 1
ATOM 1533 C CA . MET A 1 196 ? 11.322 43.138 74.170 1.00 47.79 196 MET A CA 1
ATOM 1534 C C . MET A 1 196 ? 11.471 42.784 72.700 1.00 44.38 196 MET A C 1
ATOM 1535 O O . MET A 1 196 ? 10.628 42.106 72.119 1.00 47.16 196 MET A O 1
ATOM 1540 N N . SER A 1 197 ? 12.552 43.269 72.104 1.00 48.11 197 SER A N 1
ATOM 1541 C CA . SER A 1 197 ? 12.838 43.036 70.699 1.00 46.81 197 SER A CA 1
ATOM 1542 C C . SER A 1 197 ? 14.303 42.634 70.546 1.00 48.12 197 SER A C 1
ATOM 1543 O O . SER A 1 197 ? 15.156 43.098 71.286 1.00 49.20 197 SER A O 1
ATOM 1546 N N . LYS A 1 198 ? 1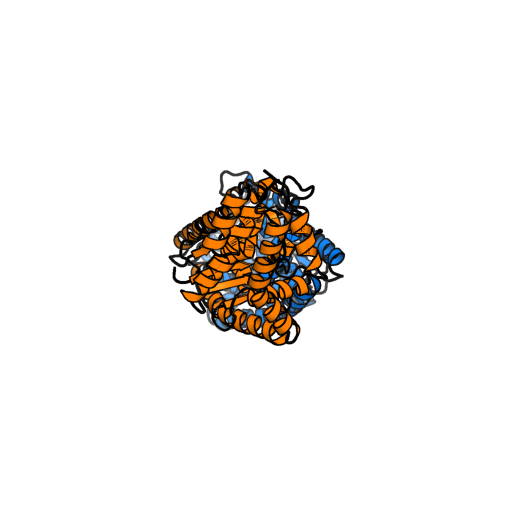4.588 41.756 69.594 1.00 55.12 198 LYS A N 1
ATOM 1547 C CA . LYS A 1 198 ? 15.955 41.299 69.358 1.00 60.15 198 LYS A CA 1
ATOM 1548 C C . LYS A 1 198 ? 16.809 42.483 68.919 1.00 61.76 198 LYS A C 1
ATOM 1549 O O . LYS A 1 198 ? 17.996 42.574 69.244 1.00 66.31 198 LYS A O 1
ATOM 1555 N N . SER A 1 199 ? 16.183 43.401 68.191 1.00 65.91 199 SER A N 1
ATOM 1556 C CA . SER A 1 199 ? 16.860 44.582 67.672 1.00 65.92 199 SER A CA 1
ATOM 1557 C C . SER A 1 199 ? 17.200 45.639 68.722 1.00 67.22 199 SER A C 1
ATOM 1558 O O . SER A 1 199 ? 18.303 46.181 68.719 1.00 77.33 199 SER A O 1
ATOM 1561 N N . LEU A 1 200 ? 16.264 45.944 69.615 1.00 63.44 200 LEU A N 1
ATOM 1562 C CA . LEU A 1 200 ? 16.521 46.946 70.646 1.00 59.32 200 LEU A CA 1
ATOM 1563 C C . LEU A 1 200 ? 17.559 46.509 71.666 1.00 65.41 200 LEU A C 1
ATOM 1564 O O . LEU A 1 200 ? 17.852 47.254 72.603 1.00 69.00 200 LEU A O 1
ATOM 1569 N N . GLY A 1 201 ? 18.113 45.309 71.491 1.00 63.73 201 GLY A N 1
ATOM 1570 C CA . GLY A 1 201 ? 19.104 44.806 72.432 1.00 61.89 201 GLY A CA 1
ATOM 1571 C C . GLY A 1 201 ? 18.659 44.797 73.895 1.00 52.97 201 GLY A C 1
ATOM 1572 O O . GLY A 1 201 ? 19.491 44.671 74.788 1.00 50.22 201 GLY A O 1
ATOM 1573 N N . ASN A 1 202 ? 17.355 44.924 74.133 1.00 43.64 202 ASN A N 1
ATOM 1574 C CA . ASN A 1 202 ? 16.777 44.940 75.481 1.00 49.01 202 ASN A CA 1
ATOM 1575 C C . ASN A 1 202 ? 16.227 43.541 75.859 1.00 50.73 202 ASN A C 1
ATOM 1576 O O . ASN A 1 202 ? 15.091 43.407 76.326 1.00 36.11 202 ASN A O 1
ATOM 1581 N N . THR A 1 203 ? 17.047 42.506 75.697 1.00 46.03 203 THR A N 1
ATOM 1582 C CA . THR A 1 203 ? 16.566 41.156 75.941 1.00 40.55 203 THR A CA 1
ATOM 1583 C C . THR A 1 203 ? 17.248 40.311 76.988 1.00 35.73 203 THR A C 1
ATOM 1584 O O . THR A 1 203 ? 18.297 40.651 77.516 1.00 39.20 203 THR A O 1
ATOM 1588 N N . ILE A 1 204 ? 16.606 39.184 77.259 1.00 32.38 204 ILE A N 1
ATOM 1589 C CA . ILE A 1 204 ? 17.093 38.171 78.169 1.00 31.25 204 ILE A CA 1
ATOM 1590 C C . ILE A 1 204 ? 16.987 36.907 77.317 1.00 36.22 204 ILE A C 1
ATOM 1591 O O . ILE A 1 204 ? 15.882 36.417 77.051 1.00 39.19 204 ILE A O 1
ATOM 1596 N N . GLY A 1 205 ? 18.132 36.404 76.862 1.00 32.12 205 GLY A N 1
ATOM 1597 C CA . GLY A 1 205 ? 18.143 35.223 76.017 1.00 24.38 205 GLY A CA 1
ATOM 1598 C C . GLY A 1 205 ? 17.942 33.929 76.780 1.00 36.65 205 GLY A C 1
ATOM 1599 O O . GLY A 1 205 ? 18.312 33.826 77.953 1.00 40.17 205 GLY A O 1
ATOM 1600 N N . LEU A 1 206 ? 17.361 32.930 76.121 1.00 35.18 206 LEU A N 1
ATOM 1601 C CA . LEU A 1 206 ? 17.124 31.642 76.767 1.00 35.90 206 LEU A CA 1
ATOM 1602 C C . LEU A 1 206 ? 18.439 30.945 77.070 1.00 32.65 206 LEU A C 1
ATOM 1603 O O . LEU A 1 206 ? 18.523 30.159 78.013 1.00 44.52 206 LEU A O 1
ATOM 1608 N N . LEU A 1 207 ? 19.464 31.230 76.272 1.00 34.90 207 LEU A N 1
ATOM 1609 C CA . LEU A 1 207 ? 20.760 30.591 76.457 1.00 31.96 207 LEU A CA 1
ATOM 1610 C C . LEU A 1 207 ? 21.832 31.566 76.920 1.00 33.30 207 LEU A C 1
ATOM 1611 O O . LEU A 1 207 ? 23.008 31.211 77.007 1.00 41.47 207 LEU A O 1
ATOM 1616 N N . GLU A 1 208 ? 21.416 32.790 77.224 1.00 33.16 208 GLU A N 1
ATOM 1617 C CA . GLU A 1 208 ? 22.320 33.836 77.676 1.00 32.78 208 GLU A CA 1
ATOM 1618 C C . GLU A 1 208 ? 23.088 33.353 78.901 1.00 35.95 208 GLU A C 1
ATOM 1619 O O . GLU A 1 208 ? 22.555 32.616 79.719 1.00 34.69 208 GLU A O 1
ATOM 1625 N N . PRO A 1 209 ? 24.368 33.744 79.042 1.00 44.26 209 PRO A N 1
ATOM 1626 C CA . PRO A 1 209 ? 25.082 33.264 80.234 1.00 39.88 209 PRO A CA 1
ATOM 1627 C C . PRO A 1 209 ? 24.399 33.702 81.549 1.00 47.28 209 PRO A C 1
ATOM 1628 O O . PRO A 1 209 ? 23.958 34.853 81.700 1.00 42.01 209 PRO A O 1
ATOM 1632 N N . GLU A 1 210 ? 24.315 32.765 82.489 1.00 42.63 210 GLU A N 1
ATOM 1633 C CA . GLU A 1 210 ? 23.696 32.999 83.788 1.00 43.23 210 GLU A CA 1
ATOM 1634 C C . GLU A 1 210 ? 24.144 34.307 84.442 1.00 47.25 210 GLU A C 1
ATOM 1635 O O . GLU A 1 210 ? 23.329 35.103 84.910 1.00 40.03 210 GLU A O 1
ATOM 1641 N N . GLU A 1 211 ? 25.454 34.525 84.466 1.00 48.09 211 GLU A N 1
ATOM 1642 C CA . GLU A 1 211 ? 26.008 35.719 85.078 1.00 47.06 211 GLU A CA 1
ATOM 1643 C C . GLU A 1 211 ? 25.515 36.969 84.378 1.00 46.50 211 GLU A C 1
ATOM 1644 O O . GLU A 1 211 ? 25.467 38.047 84.969 1.00 50.65 211 GLU A O 1
ATOM 1650 N N . SER A 1 212 ? 25.145 36.824 83.113 1.00 47.63 212 SER A N 1
ATOM 1651 C CA . SER A 1 212 ? 24.675 37.964 82.348 1.00 47.66 212 SER A CA 1
ATOM 1652 C C . SER A 1 212 ? 23.202 38.238 82.585 1.00 44.09 212 SER A C 1
ATOM 1653 O O . SER A 1 212 ? 22.786 39.392 82.638 1.00 47.96 212 SER A O 1
ATOM 1656 N N . ILE A 1 213 ? 22.406 37.185 82.718 1.00 42.81 213 ILE A N 1
ATOM 1657 C CA . ILE A 1 213 ? 20.984 37.375 82.982 1.00 42.55 213 ILE A CA 1
ATOM 1658 C C . ILE A 1 213 ? 20.847 37.994 84.370 1.00 44.70 213 ILE A C 1
ATOM 1659 O O . ILE A 1 213 ? 19.953 38.806 84.622 1.00 39.96 213 ILE A O 1
ATOM 1664 N N . TRP A 1 214 ? 21.750 37.606 85.267 1.00 43.17 214 TRP A N 1
ATOM 1665 C CA . TRP A 1 214 ? 21.728 38.118 86.631 1.00 48.51 214 TRP A CA 1
ATOM 1666 C C . TRP A 1 214 ? 21.903 39.629 86.630 1.00 49.25 214 TRP A C 1
ATOM 1667 O O . TRP A 1 214 ? 21.062 40.361 87.169 1.00 46.46 214 TRP A O 1
ATOM 1678 N N . GLN A 1 215 ? 22.987 40.092 86.012 1.00 40.56 215 GLN A N 1
ATOM 1679 C CA . GLN A 1 215 ? 23.263 41.518 85.970 1.00 44.91 215 GLN A CA 1
ATOM 1680 C C . GLN A 1 215 ? 22.077 42.314 85.435 1.00 46.63 215 GLN A C 1
ATOM 1681 O O . GLN A 1 215 ? 21.814 43.416 85.908 1.00 45.31 215 GLN A O 1
ATOM 1687 N N . LYS A 1 216 ? 21.355 41.760 84.462 1.00 45.97 216 LYS A N 1
ATOM 1688 C CA . LYS A 1 216 ? 20.201 42.462 83.901 1.00 44.40 216 LYS A CA 1
ATOM 1689 C C . LYS A 1 216 ? 19.042 42.571 84.895 1.00 49.67 216 LYS A C 1
ATOM 1690 O O . LYS A 1 216 ? 18.349 43.585 84.941 1.00 55.07 216 LYS A O 1
ATOM 1696 N N . ILE A 1 217 ? 18.830 41.531 85.695 1.00 53.02 217 ILE A N 1
ATOM 1697 C CA . ILE A 1 217 ? 17.760 41.557 86.694 1.00 54.96 217 ILE A CA 1
ATOM 1698 C C . ILE A 1 217 ? 18.188 42.569 87.757 1.00 56.06 217 ILE A C 1
ATOM 1699 O O . ILE A 1 217 ? 17.398 43.371 88.255 1.00 48.89 217 ILE A O 1
ATOM 1704 N N . GLN A 1 218 ? 19.470 42.497 88.086 1.00 60.86 218 GLN A N 1
ATOM 1705 C CA . GLN A 1 218 ? 20.102 43.356 89.068 1.00 60.35 218 GLN A CA 1
ATOM 1706 C C . GLN A 1 218 ? 19.826 44.812 88.748 1.00 64.60 218 GLN A C 1
ATOM 1707 O O . GLN A 1 218 ? 19.597 45.616 89.654 1.00 57.13 218 GLN A O 1
ATOM 1713 N N . HIS A 1 219 ? 19.853 45.135 87.452 1.00 62.18 219 HIS A N 1
ATOM 1714 C CA . HIS A 1 219 ? 19.645 46.496 86.972 1.00 55.96 219 HIS A CA 1
ATOM 1715 C C . HIS A 1 219 ? 18.250 46.827 86.468 1.00 56.58 219 HIS A C 1
ATOM 1716 O O . HIS A 1 219 ? 18.040 47.920 85.945 1.00 53.60 219 HIS A O 1
ATOM 1723 N N . LEU A 1 220 ? 17.295 45.908 86.603 1.00 58.94 220 LEU A N 1
ATOM 1724 C CA . LEU A 1 220 ? 15.942 46.211 86.145 1.00 59.84 220 LEU A CA 1
ATOM 1725 C C . LEU A 1 220 ? 15.544 47.507 86.820 1.00 65.38 220 LEU A C 1
ATOM 1726 O O . LEU A 1 220 ? 15.732 47.674 88.026 1.00 62.26 220 LEU A O 1
ATOM 1731 N N . PRO A 1 221 ? 15.009 48.455 86.044 1.00 72.19 221 PRO A N 1
ATOM 1732 C CA . PRO A 1 221 ? 14.584 49.756 86.568 1.00 77.32 221 PRO A CA 1
ATOM 1733 C C . PRO A 1 221 ? 13.441 49.633 87.571 1.00 80.38 221 PRO A C 1
ATOM 1734 O O . PRO A 1 221 ? 12.840 48.569 87.707 1.00 80.36 221 PRO A O 1
ATOM 1738 N N . ASP A 1 222 ? 13.150 50.733 88.262 1.00 90.15 222 ASP A N 1
ATOM 1739 C CA . ASP A 1 222 ? 12.079 50.790 89.259 1.00 95.53 222 ASP A CA 1
ATOM 1740 C C . ASP A 1 222 ? 11.857 52.234 89.697 1.00 100.43 222 ASP A C 1
ATOM 1741 O O . ASP A 1 222 ? 12.692 52.794 90.413 1.00 104.09 222 ASP A O 1
ATOM 1746 N N . ASP A 1 223 ? 10.737 52.831 89.288 1.00 101.97 223 ASP A N 1
ATOM 1747 C CA . ASP A 1 223 ? 10.447 54.221 89.653 1.00 102.16 223 ASP A CA 1
ATOM 1748 C C . ASP A 1 223 ? 10.095 54.414 91.126 1.00 102.75 223 ASP A C 1
ATOM 1749 O O . ASP A 1 223 ? 9.593 53.495 91.776 1.00 105.79 223 ASP A O 1
ATOM 1754 N N . PRO A 1 224 ? 10.357 55.619 91.671 1.00 102.19 224 PRO A N 1
ATOM 1755 C CA . PRO A 1 224 ? 10.068 55.939 93.075 1.00 98.64 224 PRO A CA 1
ATOM 1756 C C . PRO A 1 224 ? 8.589 56.247 93.322 1.00 95.75 224 PRO A C 1
ATOM 1757 O O . PRO A 1 224 ? 8.156 57.397 93.232 1.00 90.85 224 PRO A O 1
ATOM 1761 N N . THR A 1 238 ? 6.405 47.666 88.248 1.00 49.37 238 THR A N 1
ATOM 1762 C CA . THR A 1 238 ? 7.777 47.510 87.763 1.00 58.19 238 THR A CA 1
ATOM 1763 C C . THR A 1 238 ? 7.928 46.265 86.870 1.00 62.66 238 THR A C 1
ATOM 1764 O O . THR A 1 238 ? 7.303 45.226 87.122 1.00 66.01 238 THR A O 1
ATOM 1768 N N . ILE A 1 239 ? 8.756 46.358 85.831 1.00 62.46 239 ILE A N 1
ATOM 1769 C CA . ILE A 1 239 ? 8.929 45.210 84.950 1.00 63.88 239 ILE A CA 1
ATOM 1770 C C . ILE A 1 239 ? 9.382 44.047 85.827 1.00 62.16 239 ILE A C 1
ATOM 1771 O O . ILE A 1 239 ? 9.207 42.878 85.476 1.00 55.89 239 ILE A O 1
ATOM 1776 N N . LEU A 1 240 ? 9.934 44.389 86.988 1.00 56.93 240 LEU A N 1
ATOM 1777 C CA . LEU A 1 240 ? 10.409 43.404 87.947 1.00 56.90 240 LEU A CA 1
ATOM 1778 C C . LEU A 1 240 ? 9.303 42.428 88.358 1.00 54.85 240 LEU A C 1
ATOM 1779 O O . LEU A 1 240 ? 9.543 41.217 88.444 1.00 59.82 240 LEU A O 1
ATOM 1784 N N . PHE A 1 241 ? 8.100 42.940 88.616 1.00 51.78 241 PHE A N 1
ATOM 1785 C CA . PHE A 1 241 ? 6.989 42.072 89.005 1.00 40.71 241 PHE A CA 1
ATOM 1786 C C . PHE A 1 241 ? 6.251 41.515 87.807 1.00 44.34 241 PHE A C 1
ATOM 1787 O O . PHE A 1 241 ? 5.416 40.620 87.955 1.00 40.38 241 PHE A O 1
ATOM 1795 N N . THR A 1 242 ? 6.552 42.048 86.622 1.00 43.07 242 THR A N 1
ATOM 1796 C CA . THR A 1 242 ? 5.931 41.569 85.388 1.00 40.30 242 THR A CA 1
ATOM 1797 C C . THR A 1 242 ? 6.626 40.251 85.055 1.00 40.84 242 THR A C 1
ATOM 1798 O O . THR A 1 242 ? 5.976 39.219 84.849 1.00 41.96 242 THR A O 1
ATOM 1802 N N . TYR A 1 243 ? 7.954 40.293 85.022 1.00 38.11 243 TYR A N 1
ATOM 1803 C CA . TYR A 1 243 ? 8.747 39.107 84.761 1.00 33.78 243 TYR A CA 1
ATOM 1804 C C . TYR A 1 243 ? 8.416 38.094 85.832 1.00 37.52 243 TYR A C 1
ATOM 1805 O O . TYR A 1 243 ? 8.166 36.930 85.532 1.00 48.55 243 TYR A O 1
ATOM 1814 N N . LEU A 1 244 ? 8.412 38.531 87.089 1.00 42.52 244 LEU A N 1
ATOM 1815 C CA . LEU A 1 244 ? 8.115 37.619 88.193 1.00 42.48 244 LEU A CA 1
ATOM 1816 C C . LEU A 1 244 ? 6.834 36.836 87.915 1.00 43.21 244 LEU A C 1
ATOM 1817 O O . LEU A 1 244 ? 6.745 35.642 88.199 1.00 47.03 244 LEU A O 1
ATOM 1822 N N . SER A 1 245 ? 5.849 37.520 87.347 1.00 48.45 245 SER A N 1
ATOM 1823 C CA . SER A 1 245 ? 4.551 36.919 87.029 1.00 51.88 245 SER A CA 1
ATOM 1824 C C . SER A 1 245 ? 4.665 35.797 86.000 1.00 48.94 245 SER A C 1
ATOM 1825 O O . SER A 1 245 ? 3.966 34.777 86.076 1.00 40.36 245 SER A O 1
ATOM 1828 N N . TYR A 1 246 ? 5.551 36.009 85.034 1.00 46.54 246 TYR A N 1
ATOM 1829 C CA . TYR A 1 246 ? 5.794 35.048 83.970 1.00 37.13 246 TYR A CA 1
ATOM 1830 C C . TYR A 1 246 ? 6.375 33.738 84.473 1.00 39.91 246 TYR A C 1
ATOM 1831 O O . TYR A 1 246 ? 6.050 32.682 83.940 1.00 40.33 246 TYR A O 1
ATOM 1840 N N . PHE A 1 247 ? 7.223 33.805 85.502 1.00 37.94 247 PHE A N 1
ATOM 1841 C CA . PHE A 1 247 ? 7.917 32.616 86.000 1.00 33.04 247 PHE A CA 1
ATOM 1842 C C . PHE A 1 247 ? 7.751 32.073 87.410 1.00 44.33 247 PHE A C 1
ATOM 1843 O O . PHE A 1 247 ? 8.488 31.161 87.793 1.00 37.84 247 PHE A O 1
ATOM 1851 N N . ALA A 1 248 ? 6.824 32.621 88.190 1.00 48.53 248 ALA A N 1
ATOM 1852 C CA . ALA A 1 248 ? 6.627 32.142 89.550 1.00 41.05 248 ALA A CA 1
ATOM 1853 C C . ALA A 1 248 ? 5.137 32.040 89.814 1.00 42.37 248 ALA A C 1
ATOM 1854 O O . ALA A 1 248 ? 4.354 32.848 89.301 1.00 49.60 248 ALA A O 1
ATOM 1856 N N . PRO A 1 249 ? 4.724 31.054 90.631 1.00 42.68 249 PRO A N 1
ATOM 1857 C CA . PRO A 1 249 ? 3.314 30.828 90.966 1.00 44.40 249 PRO A CA 1
ATOM 1858 C C . PRO A 1 249 ? 2.561 32.049 91.493 1.00 49.37 249 PRO A C 1
ATOM 1859 O O . PRO A 1 249 ? 3.148 32.917 92.140 1.00 50.15 249 PRO A O 1
ATOM 1863 N N . LYS A 1 250 ? 1.264 32.118 91.189 1.00 53.39 250 LYS A N 1
ATOM 1864 C CA . LYS A 1 250 ? 0.414 33.234 91.629 1.00 55.64 250 LYS A CA 1
ATOM 1865 C C . LYS A 1 250 ? 0.585 33.494 93.126 1.00 49.47 250 LYS A C 1
ATOM 1866 O O . LYS A 1 250 ? 0.999 34.574 93.533 1.00 50.37 250 LYS A O 1
ATOM 1872 N N . ASP A 1 251 ? 0.248 32.491 93.935 1.00 47.68 251 ASP A N 1
ATOM 1873 C CA . ASP A 1 251 ? 0.348 32.585 95.383 1.00 46.11 251 ASP A CA 1
ATOM 1874 C C . ASP A 1 251 ? 1.585 33.345 95.831 1.00 51.45 251 ASP A C 1
ATOM 1875 O O . ASP A 1 251 ? 1.485 34.363 96.522 1.00 49.46 251 ASP A O 1
ATOM 1880 N N . LEU A 1 252 ? 2.755 32.863 95.430 1.00 53.25 252 LEU A N 1
ATOM 1881 C CA . LEU A 1 252 ? 4.002 33.523 95.799 1.00 52.01 252 LEU A CA 1
ATOM 1882 C C . LEU A 1 252 ? 4.084 34.954 95.271 1.00 52.24 252 LEU A C 1
ATOM 1883 O O . LEU A 1 252 ? 4.547 35.858 95.977 1.00 57.91 252 LEU A O 1
ATOM 1888 N N . VAL A 1 253 ? 3.620 35.167 94.043 1.00 46.05 253 VAL A N 1
ATOM 1889 C CA . VAL A 1 253 ? 3.675 36.494 93.438 1.00 43.99 253 VAL A CA 1
ATOM 1890 C C . VAL A 1 253 ? 2.728 37.480 94.116 1.00 46.50 253 VAL A C 1
ATOM 1891 O O . VAL A 1 253 ? 3.094 38.625 94.359 1.00 44.68 253 VAL A O 1
ATOM 1895 N N . GLU A 1 254 ? 1.515 37.031 94.426 1.00 52.58 254 GLU A N 1
ATOM 1896 C CA . GLU A 1 254 ? 0.511 37.886 95.065 1.00 56.27 254 GLU A CA 1
ATOM 1897 C C . GLU A 1 254 ? 0.967 38.377 96.445 1.00 50.55 254 GLU A C 1
ATOM 1898 O O . GLU A 1 254 ? 0.802 39.556 96.789 1.00 43.77 254 GLU A O 1
ATOM 1904 N N . ALA A 1 255 ? 1.546 37.462 97.222 1.00 46.89 255 ALA A N 1
ATOM 1905 C CA . ALA A 1 255 ? 2.029 37.755 98.574 1.00 47.57 255 ALA A CA 1
ATOM 1906 C C . ALA A 1 255 ? 3.218 38.698 98.556 1.00 51.33 255 ALA A C 1
ATOM 1907 O O . ALA A 1 255 ? 3.325 39.597 99.395 1.00 54.49 255 ALA A O 1
ATOM 1909 N N . LEU A 1 256 ? 4.115 38.485 97.602 1.00 53.73 256 LEU A N 1
ATOM 1910 C CA . LEU A 1 256 ? 5.303 39.319 97.481 1.00 53.68 256 LEU A CA 1
ATOM 1911 C C . LEU A 1 256 ? 4.886 40.737 97.123 1.00 53.93 256 LEU A C 1
ATOM 1912 O O . LEU A 1 256 ? 5.496 41.706 97.580 1.00 45.97 256 LEU A O 1
ATOM 1917 N N . LYS A 1 257 ? 3.839 40.859 96.309 1.00 57.42 257 LYS A N 1
ATOM 1918 C CA . LYS A 1 257 ? 3.349 42.179 95.912 1.00 60.22 257 LYS A CA 1
ATOM 1919 C C . LYS A 1 257 ? 2.763 42.935 97.101 1.00 57.28 257 LYS A C 1
ATOM 1920 O O . LYS A 1 257 ? 3.163 44.067 97.382 1.00 55.22 257 LYS A O 1
ATOM 1926 N N . GLU A 1 258 ? 1.818 42.313 97.795 1.00 57.05 258 GLU A N 1
ATOM 1927 C CA . GLU A 1 258 ? 1.215 42.944 98.959 1.00 61.49 258 GLU A CA 1
ATOM 1928 C C . GLU A 1 258 ? 2.357 43.496 99.833 1.00 61.97 258 GLU A C 1
ATOM 1929 O O . GLU A 1 258 ? 2.352 44.670 100.217 1.00 62.63 258 GLU A O 1
ATOM 1935 N N . GLU A 1 259 ? 3.346 42.644 100.099 1.00 52.27 259 GLU A N 1
ATOM 1936 C CA . GLU A 1 259 ? 4.508 42.977 100.914 1.00 51.48 259 GLU A CA 1
ATOM 1937 C C . GLU A 1 259 ? 5.389 44.073 100.294 1.00 54.29 259 GLU A C 1
ATOM 1938 O O . GLU A 1 259 ? 5.973 44.881 101.011 1.00 58.74 259 GLU A O 1
ATOM 1944 N N . TYR A 1 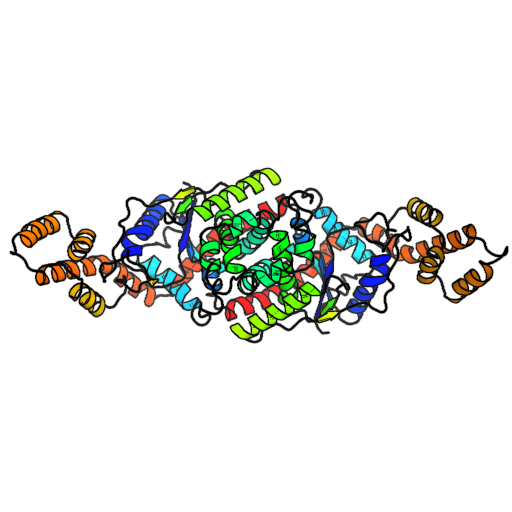260 ? 5.491 44.103 98.969 1.00 52.47 260 TYR A N 1
ATOM 1945 C CA . TYR A 1 260 ? 6.306 45.117 98.300 1.00 52.91 260 TYR A CA 1
ATOM 1946 C C . TYR A 1 260 ? 5.658 46.484 98.529 1.00 58.30 260 TYR A C 1
ATOM 1947 O O . TYR A 1 260 ? 6.338 47.512 98.621 1.00 51.68 260 TYR A O 1
ATOM 1956 N N . ARG A 1 261 ? 4.330 46.478 98.606 1.00 63.35 261 ARG A N 1
ATOM 1957 C CA . ARG A 1 261 ? 3.545 47.692 98.828 1.00 67.83 261 ARG A CA 1
ATOM 1958 C C . ARG A 1 261 ? 3.678 48.209 100.264 1.00 67.46 261 ARG A C 1
ATOM 1959 O O . ARG A 1 261 ? 3.520 49.400 100.510 1.00 68.17 261 ARG A O 1
ATOM 1967 N N . LYS A 1 262 ? 3.966 47.310 101.203 1.00 68.84 262 LYS A N 1
ATOM 1968 C CA . LYS A 1 262 ? 4.118 47.670 102.613 1.00 66.65 262 LYS A CA 1
ATOM 1969 C C . LYS A 1 262 ? 5.571 47.907 103.002 1.00 64.76 262 LYS A C 1
ATOM 1970 O O . LYS A 1 262 ? 5.884 47.992 104.188 1.00 68.24 262 LYS A O 1
ATOM 1976 N N . ALA A 1 263 ? 6.457 48.008 102.017 1.00 64.87 263 ALA A N 1
ATOM 1977 C CA . ALA A 1 263 ? 7.873 48.210 102.307 1.00 66.23 263 ALA A CA 1
ATOM 1978 C C . ALA A 1 263 ? 8.386 47.131 103.279 1.00 72.23 263 ALA A C 1
ATOM 1979 O O . ALA A 1 263 ? 9.205 47.417 104.163 1.00 72.06 263 ALA A O 1
ATOM 1981 N N . GLY A 1 264 ? 7.883 45.905 103.123 1.00 67.21 264 GLY A N 1
ATOM 1982 C CA . GLY A 1 264 ? 8.302 44.802 103.972 1.00 66.55 264 GLY A CA 1
ATOM 1983 C C . GLY A 1 264 ? 9.466 44.097 103.306 1.00 68.59 264 GLY A C 1
ATOM 1984 O O . GLY A 1 264 ? 10.576 44.060 103.843 1.00 72.99 264 GLY A O 1
ATOM 1985 N N . VAL A 1 265 ? 9.206 43.534 102.129 1.00 67.39 265 VAL A N 1
ATOM 1986 C CA . VAL A 1 265 ? 10.238 42.860 101.354 1.00 65.74 265 VAL A CA 1
ATOM 1987 C C . VAL A 1 265 ? 10.780 43.883 100.366 1.00 60.68 265 VAL A C 1
ATOM 1988 O O . VAL A 1 265 ? 10.019 44.624 99.746 1.00 57.05 265 VAL A O 1
ATOM 1992 N N . GLY A 1 266 ? 12.102 43.924 100.236 1.00 64.17 266 GLY A N 1
ATOM 1993 C CA . GLY A 1 266 ? 12.742 44.874 99.344 1.00 52.51 266 GLY A CA 1
ATOM 1994 C C . GLY A 1 266 ? 13.155 44.337 97.984 1.00 56.12 266 GLY A C 1
ATOM 1995 O O . GLY A 1 266 ? 13.184 43.131 97.738 1.00 59.88 266 GLY A O 1
ATOM 1996 N N . THR A 1 267 ? 13.472 45.267 97.096 1.00 54.61 267 THR A N 1
ATOM 1997 C CA . THR A 1 267 ? 13.886 44.972 95.738 1.00 53.73 267 THR A CA 1
ATOM 1998 C C . THR A 1 267 ? 14.837 43.777 95.607 1.00 54.73 267 THR A C 1
ATOM 1999 O O . THR A 1 267 ? 14.564 42.838 94.855 1.00 60.16 267 THR A O 1
ATOM 2003 N N . TYR A 1 268 ? 15.936 43.792 96.346 1.00 53.20 268 TYR A N 1
ATOM 2004 C CA . TYR A 1 268 ? 16.905 42.708 96.252 1.00 56.61 268 TYR A CA 1
ATOM 2005 C C . TYR A 1 268 ? 16.339 41.307 96.399 1.00 56.76 268 TYR A C 1
ATOM 2006 O O . TYR A 1 268 ? 16.696 40.395 95.647 1.00 52.45 268 TYR A O 1
ATOM 2015 N N . VAL A 1 269 ? 15.482 41.128 97.395 1.00 54.24 269 VAL A N 1
ATOM 2016 C CA . VAL A 1 269 ? 14.898 39.829 97.645 1.00 46.73 269 VAL A CA 1
ATOM 2017 C C . VAL A 1 269 ? 14.067 39.384 96.461 1.00 48.40 269 VAL A C 1
ATOM 2018 O O . VAL A 1 269 ? 14.103 38.227 96.073 1.00 49.33 269 VAL A O 1
ATOM 2022 N N . VAL A 1 270 ? 13.316 40.312 95.886 1.00 49.44 270 VAL A N 1
ATOM 2023 C CA . VAL A 1 270 ? 12.474 39.991 94.751 1.00 51.90 270 VAL A CA 1
ATOM 2024 C C . VAL A 1 270 ? 13.297 39.594 93.529 1.00 50.70 270 VAL A C 1
ATOM 2025 O O . VAL A 1 270 ? 12.955 38.650 92.812 1.00 52.56 270 VAL A O 1
ATOM 2029 N N . LYS A 1 271 ? 14.395 40.302 93.304 1.00 45.56 271 LYS A N 1
ATOM 2030 C CA . LYS A 1 271 ? 15.249 40.012 92.165 1.00 44.73 271 LYS A CA 1
ATOM 2031 C C . LYS A 1 271 ? 15.818 38.597 92.188 1.00 45.13 271 LYS A C 1
ATOM 2032 O O . LYS A 1 271 ? 15.916 37.945 91.147 1.00 47.37 271 LYS A O 1
ATOM 2038 N N . ARG A 1 272 ? 16.177 38.120 93.375 1.00 50.36 272 ARG A N 1
ATOM 2039 C CA . ARG A 1 272 ? 16.712 36.772 93.535 1.00 43.51 272 ARG A CA 1
ATOM 2040 C C . ARG A 1 272 ? 15.588 35.750 93.376 1.00 44.92 272 ARG A C 1
ATOM 2041 O O . ARG A 1 272 ? 15.818 34.650 92.861 1.00 43.53 272 ARG A O 1
ATOM 2049 N N . ILE A 1 273 ? 14.379 36.086 93.830 1.00 40.74 273 ILE A N 1
ATOM 2050 C CA . ILE A 1 273 ? 13.269 35.143 93.683 1.00 43.13 273 ILE A CA 1
ATOM 2051 C C . ILE A 1 273 ? 12.991 35.049 92.183 1.00 47.80 273 ILE A C 1
ATOM 2052 O O . ILE A 1 273 ? 12.728 33.963 91.662 1.00 44.38 273 ILE A O 1
ATOM 2057 N N . LEU A 1 274 ? 13.046 36.197 91.502 1.00 39.09 274 LEU A N 1
ATOM 2058 C CA . LEU A 1 274 ? 12.827 36.247 90.060 1.00 40.68 274 LEU A CA 1
ATOM 2059 C C . LEU A 1 274 ? 13.896 35.423 89.324 1.00 38.12 274 LEU A C 1
ATOM 2060 O O . LEU A 1 274 ? 13.582 34.570 88.501 1.00 33.30 274 LEU A O 1
ATOM 2065 N N . PHE A 1 275 ? 15.158 35.694 89.637 1.00 35.01 275 PHE A N 1
ATOM 2066 C CA . PHE A 1 275 ? 16.275 34.994 89.036 1.00 31.96 275 PHE A CA 1
ATOM 2067 C C . PHE A 1 275 ? 16.146 33.479 89.208 1.00 45.09 275 PHE A C 1
ATOM 2068 O O . PHE A 1 275 ? 16.086 32.741 88.219 1.00 47.19 275 PHE A O 1
ATOM 2076 N N . ASP A 1 276 ? 16.093 33.007 90.452 1.00 44.35 276 ASP A N 1
ATOM 2077 C CA . ASP A 1 276 ? 15.976 31.568 90.689 1.00 50.61 276 ASP A CA 1
ATOM 2078 C C . ASP A 1 276 ? 14.853 30.923 89.877 1.00 46.79 276 ASP A C 1
ATOM 2079 O O . ASP A 1 276 ? 15.034 29.843 89.289 1.00 37.82 276 ASP A O 1
ATOM 2084 N N . HIS A 1 277 ? 13.693 31.578 89.866 1.00 44.37 277 HIS A N 1
ATOM 2085 C CA . HIS A 1 277 ? 12.536 31.064 89.142 1.00 48.30 277 HIS A CA 1
ATOM 2086 C C . HIS A 1 277 ? 12.760 31.150 87.641 1.00 48.15 277 HIS A C 1
ATOM 2087 O O . HIS A 1 277 ? 12.324 30.280 86.891 1.00 44.18 277 HIS A O 1
ATOM 2094 N N . LEU A 1 278 ? 13.468 32.186 87.207 1.00 42.49 278 LEU A N 1
ATOM 2095 C CA . LEU A 1 278 ? 13.738 32.338 85.797 1.00 37.15 278 LEU A CA 1
ATOM 2096 C C . LEU A 1 278 ? 14.668 31.225 85.326 1.00 31.43 278 LEU A C 1
ATOM 2097 O O . LEU A 1 278 ? 14.355 30.556 84.353 1.00 37.22 278 LEU A O 1
ATOM 2102 N N . MET A 1 279 ? 15.783 31.022 86.029 1.00 29.41 279 MET A N 1
ATOM 2103 C CA . MET A 1 279 ? 16.769 29.983 85.693 1.00 32.83 279 MET A CA 1
ATOM 2104 C C . MET A 1 279 ? 16.191 28.583 85.761 1.00 40.42 279 MET A C 1
ATOM 2105 O O . MET A 1 279 ? 16.642 27.672 85.056 1.00 47.76 279 MET A O 1
ATOM 2110 N N . GLU A 1 280 ? 15.201 28.397 86.617 1.00 34.87 280 GLU A N 1
ATOM 2111 C CA . GLU A 1 280 ? 14.593 27.093 86.734 1.00 36.50 280 GLU A CA 1
ATOM 2112 C C . GLU A 1 280 ? 13.687 26.834 85.529 1.00 41.37 280 GLU A C 1
ATOM 2113 O O . GLU A 1 280 ? 13.486 25.683 85.126 1.00 43.26 280 GLU A O 1
ATOM 2119 N N . ALA A 1 281 ? 13.148 27.902 84.947 1.00 38.50 281 ALA A N 1
ATOM 2120 C CA . ALA A 1 281 ? 12.258 27.769 83.795 1.00 39.72 281 ALA A CA 1
ATOM 2121 C C . ALA A 1 281 ? 13.046 27.413 82.538 1.00 37.23 281 ALA A C 1
ATOM 2122 O O . ALA A 1 281 ? 12.606 26.596 81.733 1.00 36.53 281 ALA A O 1
ATOM 2124 N N . LEU A 1 282 ? 14.214 28.029 82.384 1.00 35.53 282 LEU A N 1
ATOM 2125 C CA . LEU A 1 282 ? 15.069 27.792 81.231 1.00 33.17 282 LEU A CA 1
ATOM 2126 C C . LEU A 1 282 ? 15.886 26.503 81.355 1.00 36.30 282 LEU A C 1
ATOM 2127 O O . LEU A 1 282 ? 16.301 25.923 80.351 1.00 44.40 282 LEU A O 1
ATOM 2132 N N . ARG A 1 283 ? 16.129 26.074 82.587 1.00 32.35 283 ARG A N 1
ATOM 2133 C CA . ARG A 1 283 ? 16.905 24.873 82.860 1.00 32.30 283 ARG A CA 1
ATOM 2134 C C . ARG A 1 283 ? 16.742 23.793 81.788 1.00 34.10 283 ARG A C 1
ATOM 2135 O O . ARG A 1 283 ? 17.714 23.430 81.133 1.00 39.38 283 ARG A O 1
ATOM 2143 N N . PRO A 1 284 ? 15.518 23.274 81.585 1.00 31.53 284 PRO A N 1
ATOM 2144 C CA . PRO A 1 284 ? 15.284 22.230 80.571 1.00 36.99 284 PRO A CA 1
ATOM 2145 C C . PRO A 1 284 ? 15.659 22.661 79.137 1.00 39.39 284 PRO A C 1
ATOM 2146 O O . PRO A 1 284 ? 16.102 21.848 78.322 1.00 43.84 284 PRO A O 1
ATOM 2150 N N . ILE A 1 285 ? 15.471 23.931 78.820 1.00 30.13 285 ILE A N 1
ATOM 2151 C CA . ILE A 1 285 ? 15.800 24.404 77.489 1.00 33.73 285 ILE A CA 1
ATOM 2152 C C . ILE A 1 285 ? 17.309 24.355 77.315 1.00 40.07 285 ILE A C 1
ATOM 2153 O O . ILE A 1 285 ? 17.819 23.885 76.290 1.00 41.41 285 ILE A O 1
ATOM 2158 N N . ARG A 1 286 ? 18.017 24.821 78.339 1.00 37.82 286 ARG A N 1
ATOM 2159 C CA . ARG A 1 286 ? 19.480 24.865 78.330 1.00 33.62 286 ARG A CA 1
ATOM 2160 C C . ARG A 1 286 ? 20.120 23.489 78.309 1.00 29.63 286 ARG A C 1
ATOM 2161 O O . ARG A 1 286 ? 21.114 23.263 77.614 1.00 30.47 286 ARG A O 1
ATOM 2169 N N . GLU A 1 287 ? 19.568 22.572 79.097 1.00 35.24 287 GLU A N 1
ATOM 2170 C CA . GLU A 1 287 ? 20.092 21.213 79.113 1.00 34.33 287 GLU A CA 1
ATOM 2171 C C . GLU A 1 287 ? 19.921 20.651 77.700 1.00 38.36 287 GLU A C 1
ATOM 2172 O O . GLU A 1 287 ? 20.870 20.066 77.172 1.00 39.16 287 GLU A O 1
ATOM 2178 N N . ARG A 1 288 ? 18.748 20.855 77.072 1.00 29.97 288 ARG A N 1
ATOM 2179 C CA . ARG A 1 288 ? 18.555 20.365 75.701 1.00 32.89 288 ARG A CA 1
ATOM 2180 C C . ARG A 1 288 ? 19.571 21.014 74.757 1.00 28.60 288 ARG A C 1
ATOM 2181 O O . ARG A 1 288 ? 20.230 20.331 73.975 1.00 27.38 288 ARG A O 1
ATOM 2189 N N . ALA A 1 289 ? 19.698 22.333 74.826 1.00 26.67 289 ALA A N 1
ATOM 2190 C CA . ALA A 1 289 ? 20.661 23.023 73.963 1.00 34.78 289 ALA A CA 1
ATOM 2191 C C . ALA A 1 289 ? 22.053 22.397 74.089 1.00 31.81 289 ALA A C 1
ATOM 2192 O O . ALA A 1 289 ? 22.735 22.186 73.094 1.00 41.94 289 ALA A O 1
ATOM 2194 N N . GLU A 1 290 ? 22.464 22.094 75.313 1.00 39.09 290 GLU A N 1
ATOM 2195 C CA . GLU A 1 290 ? 23.776 21.483 75.550 1.00 40.63 290 GLU A CA 1
ATOM 2196 C C . GLU A 1 290 ? 23.879 20.077 74.927 1.00 35.53 290 GLU A C 1
ATOM 2197 O O . GLU A 1 290 ? 24.914 19.689 74.381 1.00 29.20 290 GLU A O 1
ATOM 2203 N N . ALA A 1 291 ? 22.800 19.319 75.011 1.00 24.77 291 ALA A N 1
ATOM 2204 C CA . ALA A 1 291 ? 22.787 17.985 74.437 1.00 31.47 291 ALA A CA 1
ATOM 2205 C C . ALA A 1 291 ? 22.810 18.085 72.904 1.00 30.51 291 ALA A C 1
ATOM 2206 O O . ALA A 1 291 ? 23.510 17.316 72.236 1.00 33.49 291 ALA A O 1
ATOM 2208 N N . LEU A 1 292 ? 22.058 19.028 72.339 1.00 22.54 292 LEU A N 1
ATOM 2209 C CA . LEU A 1 292 ? 22.059 19.162 70.889 1.00 28.74 292 LEU A CA 1
ATOM 2210 C C . LEU A 1 292 ? 23.414 19.691 70.438 1.00 25.85 292 LEU A C 1
ATOM 2211 O O . LEU A 1 292 ? 23.941 19.265 69.428 1.00 25.98 292 LEU A O 1
ATOM 2216 N N . LYS A 1 293 ? 23.986 20.610 71.201 1.00 30.19 293 LYS A N 1
ATOM 2217 C CA . LYS A 1 293 ? 25.289 21.147 70.845 1.00 32.16 293 LYS A CA 1
ATOM 2218 C C . LYS A 1 293 ? 26.346 20.020 70.762 1.00 35.00 293 LYS A C 1
ATOM 2219 O O . LYS A 1 293 ? 27.223 20.066 69.895 1.00 29.62 293 LYS A O 1
ATOM 2225 N N . LYS A 1 294 ? 26.259 19.009 71.635 1.00 23.71 294 LYS A N 1
ATOM 2226 C CA . LYS A 1 294 ? 27.212 17.887 71.590 1.00 32.67 294 LYS A CA 1
ATOM 2227 C C . LYS A 1 294 ? 26.896 16.899 70.460 1.00 36.21 294 LYS A C 1
ATOM 2228 O O . LYS A 1 294 ? 27.764 16.144 70.035 1.00 32.26 294 LYS A O 1
ATOM 2234 N N . ASP A 1 295 ? 25.647 16.897 69.998 1.00 35.77 295 ASP A N 1
ATOM 2235 C CA . ASP A 1 295 ? 25.185 15.970 68.962 1.00 28.56 295 ASP A CA 1
ATOM 2236 C C . ASP A 1 295 ? 24.508 16.730 67.815 1.00 28.95 295 ASP A C 1
ATOM 2237 O O . ASP A 1 295 ? 23.307 16.624 67.611 1.00 30.81 295 ASP A O 1
ATOM 2242 N N . PRO A 1 296 ? 25.273 17.533 67.063 1.00 34.66 296 PRO A N 1
ATOM 2243 C CA . PRO A 1 296 ? 24.642 18.266 65.958 1.00 26.86 296 PRO A CA 1
ATOM 2244 C C . PRO A 1 296 ? 24.090 17.368 64.822 1.00 32.24 296 PRO A C 1
ATOM 2245 O O . PRO A 1 296 ? 23.362 17.844 63.955 1.00 31.02 296 PRO A O 1
ATOM 2249 N N . ASP A 1 297 ? 24.424 16.075 64.818 1.00 32.36 297 ASP A N 1
ATOM 2250 C CA . ASP A 1 297 ? 23.890 15.180 63.781 1.00 25.42 297 ASP A CA 1
ATOM 2251 C C . ASP A 1 297 ? 22.377 15.070 63.954 1.00 27.78 297 ASP A C 1
ATOM 2252 O O . ASP A 1 297 ? 21.642 14.924 62.984 1.00 29.82 297 ASP A O 1
ATOM 2257 N N . TYR A 1 298 ? 21.917 15.122 65.200 1.00 22.35 298 TYR A N 1
ATOM 2258 C CA . TYR A 1 298 ? 20.487 15.042 65.481 1.00 28.11 298 TYR A CA 1
ATOM 2259 C C . TYR A 1 298 ? 19.764 16.208 64.797 1.00 31.55 298 TYR A C 1
ATOM 2260 O O . TYR A 1 298 ? 18.702 16.030 64.220 1.00 33.14 298 TYR A O 1
ATOM 2269 N N . VAL A 1 299 ? 20.345 17.403 64.868 1.00 28.86 299 VAL A N 1
ATOM 2270 C CA . VAL A 1 299 ? 19.712 18.565 64.278 1.00 25.59 299 VAL A CA 1
ATOM 2271 C C . VAL A 1 299 ? 19.716 18.478 62.777 1.00 29.15 299 VAL A C 1
ATOM 2272 O O . VAL A 1 299 ? 18.685 18.684 62.143 1.00 24.36 299 VAL A O 1
ATOM 2276 N N . MET A 1 300 ? 20.874 18.158 62.204 1.00 27.97 300 MET A N 1
ATOM 2277 C CA . MET A 1 300 ? 20.975 18.052 60.756 1.00 26.39 300 MET A CA 1
ATOM 2278 C C . MET A 1 300 ? 20.092 16.946 60.177 1.00 25.56 300 MET A C 1
ATOM 2279 O O . MET A 1 300 ? 19.572 17.087 59.071 1.00 28.18 300 MET A O 1
ATOM 2284 N N . ASP A 1 301 ? 19.907 15.868 60.934 1.00 28.05 301 ASP A N 1
ATOM 2285 C CA . ASP A 1 301 ? 19.091 14.739 60.502 1.00 27.32 301 ASP A CA 1
ATOM 2286 C C . ASP A 1 301 ? 17.600 15.104 60.586 1.00 33.00 301 ASP A C 1
ATOM 2287 O O . ASP A 1 301 ? 16.801 14.686 59.735 1.00 33.55 301 ASP A O 1
ATOM 2292 N N . ALA A 1 302 ? 17.229 15.873 61.609 1.00 18.91 302 ALA A N 1
ATOM 2293 C CA . ALA A 1 302 ? 15.858 16.317 61.738 1.00 21.23 302 ALA A CA 1
ATOM 2294 C C . ALA A 1 302 ? 15.551 17.249 60.542 1.00 29.55 302 ALA A C 1
ATOM 2295 O O . ALA A 1 302 ? 14.453 17.203 59.964 1.00 29.53 302 ALA A O 1
ATOM 2297 N N . LEU A 1 303 ? 16.522 18.081 60.172 1.00 19.19 303 LEU A N 1
ATOM 2298 C CA . LEU A 1 303 ? 16.357 18.990 59.039 1.00 29.23 303 LEU A CA 1
ATOM 2299 C C . LEU A 1 303 ? 16.250 18.210 57.722 1.00 24.10 303 LEU A C 1
ATOM 2300 O O . LEU A 1 303 ? 15.411 18.508 56.880 1.00 26.09 303 LEU A O 1
ATOM 2305 N N . LEU A 1 304 ? 17.086 17.192 57.574 1.00 27.15 304 LEU A N 1
ATOM 2306 C CA . LEU A 1 304 ? 17.125 16.372 56.374 1.00 21.69 304 LEU A CA 1
ATOM 2307 C C . LEU A 1 304 ? 15.813 15.645 56.180 1.00 27.12 304 LEU A C 1
ATOM 2308 O O . LEU A 1 304 ? 15.286 15.574 55.074 1.00 26.56 304 LEU A O 1
ATOM 2313 N N . GLU A 1 305 ? 15.293 15.102 57.271 1.00 26.63 305 GLU A N 1
ATOM 2314 C CA . GLU A 1 305 ? 14.041 14.357 57.255 1.00 34.60 305 GLU A CA 1
ATOM 2315 C C . GLU A 1 305 ? 12.828 15.311 57.120 1.00 31.20 305 GLU A C 1
ATOM 2316 O O . GLU A 1 305 ? 11.833 14.976 56.486 1.00 26.42 305 GLU A O 1
ATOM 2322 N N . GLY A 1 306 ? 12.918 16.488 57.729 1.00 21.85 306 GLY A N 1
ATOM 2323 C CA . GLY A 1 306 ? 11.835 17.428 57.615 1.00 29.59 306 GLY A CA 1
ATOM 2324 C C . GLY A 1 306 ? 11.710 17.841 56.155 1.00 36.33 306 GLY A C 1
ATOM 2325 O O . GLY A 1 306 ? 10.603 18.033 55.616 1.00 25.32 306 GLY A O 1
ATOM 2326 N N . ALA A 1 307 ? 12.860 17.956 55.499 1.00 25.56 307 ALA A N 1
ATOM 2327 C CA . ALA A 1 307 ? 12.886 18.354 54.108 1.00 29.35 307 ALA A CA 1
ATOM 2328 C C . ALA A 1 307 ? 12.324 17.285 53.166 1.00 33.15 307 ALA A C 1
ATOM 2329 O O . ALA A 1 307 ? 11.601 17.620 52.213 1.00 36.08 307 ALA A O 1
ATOM 2331 N N . LYS A 1 308 ? 12.634 16.012 53.419 1.00 31.96 308 LYS A N 1
ATOM 2332 C CA . LYS A 1 308 ? 12.140 14.930 52.551 1.00 33.39 308 LYS A CA 1
ATOM 2333 C C . LYS A 1 308 ? 10.634 14.987 52.519 1.00 31.12 308 LYS A C 1
ATOM 2334 O O . LYS A 1 308 ? 10.013 14.981 51.459 1.00 28.78 308 LYS A O 1
ATOM 2340 N N . ARG A 1 309 ? 10.076 15.061 53.718 1.00 25.75 309 ARG A N 1
ATOM 2341 C CA . ARG A 1 309 ? 8.645 15.133 53.961 1.00 30.38 309 ARG A CA 1
ATOM 2342 C C . ARG A 1 309 ? 7.965 16.351 53.309 1.00 33.55 309 ARG A C 1
ATOM 2343 O O . ARG A 1 309 ? 6.918 16.212 52.678 1.00 35.60 309 ARG A O 1
ATOM 2351 N N . ALA A 1 310 ? 8.557 17.540 53.464 1.00 26.89 310 ALA A N 1
ATOM 2352 C CA . ALA A 1 310 ? 7.981 18.739 52.885 1.00 27.22 310 ALA A CA 1
ATOM 2353 C C . ALA A 1 310 ? 8.095 18.699 51.353 1.00 31.74 310 ALA A C 1
ATOM 2354 O O . ALA A 1 310 ? 7.164 19.083 50.640 1.00 34.05 310 ALA A O 1
ATOM 2356 N N . ARG A 1 311 ? 9.241 18.226 50.857 1.00 31.34 311 ARG A N 1
ATOM 2357 C CA . ARG A 1 311 ? 9.502 18.128 49.422 1.00 25.08 311 ARG A CA 1
ATOM 2358 C C . ARG A 1 311 ? 8.583 17.133 48.699 1.00 25.57 311 ARG A C 1
ATOM 2359 O O . ARG A 1 311 ? 8.293 17.296 47.514 1.00 29.51 311 ARG A O 1
ATOM 2367 N N . ALA A 1 312 ? 8.144 16.095 49.399 1.00 24.28 312 ALA A N 1
ATOM 2368 C CA . ALA A 1 312 ? 7.243 15.118 48.800 1.00 30.96 312 ALA A CA 1
ATOM 2369 C C . ALA A 1 312 ? 5.970 15.893 48.433 1.00 27.87 312 ALA A C 1
ATOM 2370 O O . ALA A 1 312 ? 5.417 15.736 47.331 1.00 31.12 312 ALA A O 1
ATOM 2372 N N . VAL A 1 313 ? 5.515 16.737 49.356 1.00 21.20 313 VAL A N 1
ATOM 2373 C CA . VAL A 1 313 ? 4.336 17.566 49.106 1.00 24.26 313 VAL A CA 1
ATOM 2374 C C . VAL A 1 313 ? 4.620 18.624 48.024 1.00 26.65 313 VAL A C 1
ATOM 2375 O O . VAL A 1 313 ? 3.840 18.765 47.080 1.00 30.70 313 VAL A O 1
ATOM 2379 N N . ALA A 1 314 ? 5.735 19.348 48.144 1.00 23.14 314 ALA A N 1
ATOM 2380 C CA . ALA A 1 314 ? 6.078 20.415 47.180 1.00 24.01 314 ALA A CA 1
ATOM 2381 C C . ALA A 1 314 ? 6.156 19.962 45.723 1.00 25.65 314 ALA A C 1
ATOM 2382 O O . ALA A 1 314 ? 5.654 20.645 44.835 1.00 19.45 314 ALA A O 1
ATOM 2384 N N . GLN A 1 315 ? 6.789 18.820 45.475 1.00 23.18 315 GLN A N 1
ATOM 2385 C CA . GLN A 1 315 ? 6.898 18.308 44.114 1.00 25.93 315 GLN A CA 1
ATOM 2386 C C . GLN A 1 315 ? 5.546 17.922 43.577 1.00 27.73 315 GLN A C 1
ATOM 2387 O O . GLN A 1 315 ? 5.275 18.105 42.386 1.00 28.62 315 GLN A O 1
ATOM 2393 N N . ALA A 1 316 ? 4.690 17.384 44.445 1.00 26.39 316 ALA A N 1
ATOM 2394 C CA . ALA A 1 316 ? 3.348 17.026 44.008 1.00 23.24 316 ALA A CA 1
ATOM 2395 C C . ALA A 1 316 ? 2.660 18.343 43.613 1.00 24.74 316 ALA A C 1
ATOM 2396 O O . ALA A 1 316 ? 2.126 18.465 42.506 1.00 28.24 316 ALA A O 1
ATOM 2398 N N . THR A 1 317 ? 2.731 19.345 44.482 1.00 16.63 317 THR A N 1
ATOM 2399 C CA . THR A 1 317 ? 2.088 20.614 44.179 1.00 21.22 317 THR A CA 1
ATOM 2400 C C . THR A 1 317 ? 2.618 21.236 42.910 1.00 26.01 317 THR A C 1
ATOM 2401 O O . THR A 1 317 ? 1.849 21.724 42.084 1.00 28.62 317 THR A O 1
ATOM 2405 N N . MET A 1 318 ? 3.935 21.232 42.756 1.00 27.38 318 MET A N 1
ATOM 2406 C CA . MET A 1 318 ? 4.559 21.829 41.588 1.00 28.70 318 MET A CA 1
ATOM 2407 C C . MET A 1 318 ? 4.199 21.079 40.285 1.00 29.07 318 MET A C 1
ATOM 2408 O O . MET A 1 318 ? 4.164 21.672 39.210 1.00 38.15 318 MET A O 1
ATOM 2413 N N . GLU A 1 319 ? 3.931 19.784 40.360 1.00 30.03 319 GLU A N 1
ATOM 2414 C CA . GLU A 1 319 ? 3.564 19.073 39.146 1.00 30.19 319 GLU A CA 1
ATOM 2415 C C . GLU A 1 319 ? 2.155 19.502 38.810 1.00 31.62 319 GLU A C 1
ATOM 2416 O O . GLU A 1 319 ? 1.837 19.757 37.658 1.00 36.50 319 GLU A O 1
ATOM 2422 N N . GLU A 1 320 ? 1.306 19.582 39.827 1.00 29.33 320 GLU A N 1
ATOM 2423 C CA . GLU A 1 320 ? -0.060 20.021 39.618 1.00 24.59 320 GLU A CA 1
ATOM 2424 C C . GLU A 1 320 ? -0.070 21.405 38.939 1.00 29.43 320 GLU A C 1
ATOM 2425 O O . GLU A 1 320 ? -0.769 21.604 37.944 1.00 35.25 320 GLU A O 1
ATOM 2431 N N . VAL A 1 321 ? 0.723 22.350 39.450 1.00 28.10 321 VAL A N 1
ATOM 2432 C CA . VAL A 1 321 ? 0.789 23.700 38.866 1.00 26.15 321 VAL A CA 1
ATOM 2433 C C . VAL A 1 321 ? 1.344 23.728 37.438 1.00 22.53 321 VAL A C 1
ATOM 2434 O O . VAL A 1 321 ? 0.756 24.339 36.559 1.00 29.52 321 VAL A O 1
ATOM 2438 N N . ARG A 1 322 ? 2.462 23.062 37.190 1.00 27.17 322 ARG A N 1
ATOM 2439 C CA . ARG A 1 322 ? 3.036 23.073 35.846 1.00 28.86 322 ARG A CA 1
ATOM 2440 C C . ARG A 1 322 ? 2.024 22.614 34.790 1.00 28.01 322 ARG A C 1
ATOM 2441 O O . ARG A 1 322 ? 1.946 23.168 33.684 1.00 32.10 322 ARG A O 1
ATOM 2449 N N . GLU A 1 323 ? 1.231 21.619 35.141 1.00 29.18 323 GLU A N 1
ATOM 2450 C CA . GLU A 1 323 ? 0.235 21.074 34.223 1.00 32.34 323 GLU A CA 1
ATOM 2451 C C . GLU A 1 323 ? -0.960 22.006 33.980 1.00 35.17 323 GLU A C 1
ATOM 2452 O O . GLU A 1 323 ? -1.413 22.154 32.841 1.00 32.59 323 GLU A O 1
ATOM 2458 N N . LYS A 1 324 ? -1.462 22.628 35.056 1.00 31.30 324 LYS A N 1
ATOM 2459 C CA . LYS A 1 324 ? -2.600 23.538 34.973 1.00 26.63 324 LYS A CA 1
ATOM 2460 C C . LYS A 1 324 ? -2.266 24.861 34.302 1.00 26.35 324 LYS A C 1
ATOM 2461 O O . LYS A 1 324 ? -3.118 25.494 33.702 1.00 29.52 324 LYS A O 1
ATOM 2467 N N . VAL A 1 325 ? -1.016 25.276 34.418 1.00 33.73 325 VAL A N 1
ATOM 2468 C CA . VAL A 1 325 ? -0.531 26.514 33.816 1.00 27.12 325 VAL A CA 1
ATOM 2469 C C . VAL A 1 325 ? -0.327 26.239 32.319 1.00 31.11 325 VAL A C 1
ATOM 2470 O O . VAL A 1 325 ? -0.133 27.152 31.521 1.00 30.57 325 VAL A O 1
ATOM 2474 N N . GLY A 1 326 ? -0.374 24.960 31.946 1.00 27.44 326 GLY A N 1
ATOM 2475 C CA . GLY A 1 326 ? -0.223 24.581 30.553 1.00 27.53 326 GLY A CA 1
ATOM 2476 C C . GLY A 1 326 ? 1.173 24.430 29.973 1.00 34.67 326 GLY A C 1
ATOM 2477 O O . GLY A 1 326 ? 1.343 24.562 28.753 1.00 38.50 326 GLY A O 1
ATOM 2478 N N . LEU A 1 327 ? 2.170 24.150 30.814 1.00 29.72 327 LEU A N 1
ATOM 2479 C CA . LEU A 1 327 ? 3.535 24.007 30.327 1.00 24.61 327 LEU A CA 1
ATOM 2480 C C . LEU A 1 327 ? 3.716 22.706 29.566 1.00 27.74 327 LEU A C 1
ATOM 2481 O O . LEU A 1 327 ? 2.989 21.740 29.797 1.00 29.34 327 LEU A O 1
ATOM 2486 N N . LEU A 1 328 ? 4.680 22.687 28.652 1.00 23.45 328 LEU A N 1
ATOM 2487 C CA . LEU A 1 328 ? 4.998 21.468 27.904 1.00 24.92 328 LEU A CA 1
ATOM 2488 C C . LEU A 1 328 ? 5.822 20.693 28.923 1.00 31.27 328 LEU A C 1
ATOM 2489 O O . LEU A 1 328 ? 6.911 21.123 29.310 1.00 31.21 328 LEU A O 1
ATOM 2494 N N . LEU A 1 329 ? 5.287 19.571 29.386 1.00 41.39 329 LEU A N 1
ATOM 2495 C CA . LEU A 1 329 ? 5.977 18.787 30.385 1.00 44.04 329 LEU A CA 1
ATOM 2496 C C . LEU A 1 329 ? 7.006 17.874 29.740 1.00 54.57 329 LEU A C 1
ATOM 2497 O O . LEU A 1 329 ? 6.771 17.317 28.670 1.00 50.67 329 LEU A O 1
ATOM 2502 N N . PRO A 1 330 ? 8.177 17.731 30.389 1.00 66.51 330 PRO A N 1
ATOM 2503 C CA . PRO A 1 330 ? 9.331 16.915 29.971 1.00 73.09 330 PRO A CA 1
ATOM 2504 C C . PRO A 1 330 ? 8.956 15.463 29.781 1.00 79.89 330 PRO A C 1
ATOM 2505 O O . PRO A 1 330 ? 9.409 14.618 30.553 1.00 85.89 330 PRO A O 1
ATOM 2509 N N . ARG A 1 331 ? 8.155 15.167 28.759 1.00 82.77 331 ARG A N 1
ATOM 2510 C CA . ARG A 1 331 ? 7.713 13.797 28.530 1.00 86.61 331 ARG A CA 1
ATOM 2511 C C . ARG A 1 331 ? 6.788 13.607 27.311 1.00 87.04 331 ARG A C 1
ATOM 2512 O O . ARG A 1 331 ? 6.915 12.540 26.668 1.00 78.89 331 ARG A O 1
ATOM 2520 N N . MET B 1 1 ? 33.892 34.199 22.055 1.00 53.50 1 MET B N 1
ATOM 2521 C CA . MET B 1 1 ? 32.796 33.505 22.797 1.00 48.08 1 MET B CA 1
ATOM 2522 C C . MET B 1 1 ? 33.145 32.049 23.106 1.00 54.23 1 MET B C 1
ATOM 2523 O O . MET B 1 1 ? 33.741 31.356 22.270 1.00 49.18 1 MET B O 1
ATOM 2528 N N . LYS B 1 2 ? 32.780 31.605 24.315 1.00 49.50 2 LYS B N 1
ATOM 2529 C CA . LYS B 1 2 ? 33.023 30.232 24.766 1.00 47.01 2 LYS B CA 1
ATOM 2530 C C . LYS B 1 2 ? 31.676 29.506 24.959 1.00 43.05 2 LYS B C 1
ATOM 2531 O O . LYS B 1 2 ? 31.535 28.347 24.580 1.00 46.97 2 LYS B O 1
ATOM 2537 N N . ARG B 1 3 ? 30.700 30.182 25.569 1.00 40.37 3 ARG B N 1
ATOM 2538 C CA . ARG B 1 3 ? 29.353 29.626 25.746 1.00 31.99 3 ARG B CA 1
ATOM 2539 C C . ARG B 1 3 ? 28.328 30.694 25.404 1.00 33.51 3 ARG B C 1
ATOM 2540 O O . ARG B 1 3 ? 28.344 31.789 25.976 1.00 37.59 3 ARG B O 1
ATOM 2548 N N . VAL B 1 4 ? 27.432 30.373 24.478 1.00 29.90 4 VAL B N 1
ATOM 2549 C CA . VAL B 1 4 ? 26.412 31.316 24.044 1.00 30.70 4 VAL B CA 1
ATOM 2550 C C . VAL B 1 4 ? 25.017 30.887 24.437 1.00 31.66 4 VAL B C 1
ATOM 2551 O O . VAL B 1 4 ? 24.683 29.704 24.342 1.00 39.43 4 VAL B O 1
ATOM 2555 N N . LEU B 1 5 ? 24.201 31.843 24.873 1.00 32.25 5 LEU B N 1
ATOM 2556 C CA . LEU B 1 5 ? 22.811 31.541 25.220 1.00 35.26 5 LEU B CA 1
ATOM 2557 C C . LEU B 1 5 ? 21.872 32.392 24.364 1.00 31.78 5 LEU B C 1
ATOM 2558 O O . LEU B 1 5 ? 21.884 33.618 24.456 1.00 35.60 5 LEU B O 1
ATOM 2563 N N . SER B 1 6 ? 21.062 31.736 23.543 1.00 26.00 6 SER B N 1
ATOM 2564 C CA . SER B 1 6 ? 20.116 32.422 22.670 1.00 31.53 6 SER B CA 1
ATOM 2565 C C . SER B 1 6 ? 18.698 32.074 23.094 1.00 25.67 6 SER B C 1
ATOM 2566 O O . SER B 1 6 ? 18.370 30.899 23.220 1.00 27.57 6 SER B O 1
ATOM 2569 N N . GLY B 1 7 ? 17.862 33.086 23.300 1.00 24.65 7 GLY B N 1
ATOM 2570 C CA . GLY B 1 7 ? 16.485 32.847 23.680 1.00 17.86 7 GLY B CA 1
ATOM 2571 C C . GLY B 1 7 ? 15.601 32.710 22.445 1.00 26.82 7 GLY B C 1
ATOM 2572 O O . GLY B 1 7 ? 15.785 33.425 21.455 1.00 27.69 7 GLY B O 1
ATOM 2573 N N . ILE B 1 8 ? 14.643 31.789 22.505 1.00 26.83 8 ILE B N 1
ATOM 2574 C CA . ILE B 1 8 ? 13.705 31.522 21.419 1.00 23.32 8 ILE B CA 1
ATOM 2575 C C . ILE B 1 8 ? 12.288 31.673 21.978 1.00 30.18 8 ILE B C 1
ATOM 2576 O O . ILE B 1 8 ? 11.903 30.912 22.868 1.00 35.36 8 ILE B O 1
ATOM 2581 N N . GLN B 1 9 ? 11.518 32.640 21.484 1.00 21.26 9 GLN B N 1
ATOM 2582 C CA . GLN B 1 9 ? 10.147 32.817 21.975 1.00 32.50 9 GLN B CA 1
ATOM 2583 C C . GLN B 1 9 ? 9.346 31.524 21.755 1.00 28.43 9 GLN B C 1
ATOM 2584 O O . GLN B 1 9 ? 9.619 30.765 20.836 1.00 29.75 9 GLN B O 1
ATOM 2590 N N . PRO B 1 10 ? 8.350 31.263 22.610 1.00 34.32 10 PRO B N 1
ATOM 2591 C CA . PRO B 1 10 ? 7.512 30.058 22.513 1.00 33.66 10 PRO B CA 1
ATOM 2592 C C . PRO B 1 10 ? 6.441 30.155 21.453 1.00 38.00 10 PRO B C 1
ATOM 2593 O O . PRO B 1 10 ? 5.245 30.233 21.767 1.00 34.42 10 PRO B O 1
ATOM 2597 N N . SER B 1 11 ? 6.871 30.121 20.194 1.00 40.82 11 SER B N 1
ATOM 2598 C CA . SER B 1 11 ? 5.938 30.229 19.074 1.00 40.58 11 SER B CA 1
ATOM 2599 C C . SER B 1 11 ? 6.348 29.445 17.837 1.00 35.02 11 SER B C 1
ATOM 2600 O O . SER B 1 11 ? 7.537 29.293 17.549 1.00 36.15 11 SER B O 1
ATOM 2603 N N . GLY B 1 12 ? 5.341 28.967 17.106 1.00 46.82 12 GLY B N 1
ATOM 2604 C CA . GLY B 1 12 ? 5.561 28.221 15.872 1.00 45.37 12 GLY B CA 1
ATOM 2605 C C . GLY B 1 12 ? 5.532 29.138 14.651 1.00 46.30 12 GLY B C 1
ATOM 2606 O O . GLY B 1 12 ? 5.915 28.733 13.554 1.00 49.17 12 GLY B O 1
ATOM 2607 N N . GLU B 1 13 ? 5.070 30.373 14.839 1.00 47.55 13 GLU B N 1
ATOM 2608 C CA . GLU B 1 13 ? 5.017 31.356 13.762 1.00 47.24 13 GLU B CA 1
ATOM 2609 C C . GLU B 1 13 ? 6.406 31.925 13.525 1.00 48.77 13 GLU B C 1
ATOM 2610 O O . GLU B 1 13 ? 6.900 32.702 14.346 1.00 56.17 13 GLU B O 1
ATOM 2616 N N . ILE B 1 14 ? 7.030 31.552 12.408 1.00 53.01 14 ILE B N 1
ATOM 2617 C CA . ILE B 1 14 ? 8.368 32.043 12.062 1.00 45.20 14 ILE B CA 1
ATOM 2618 C C . ILE B 1 14 ? 8.391 32.529 10.612 1.00 48.39 14 ILE B C 1
ATOM 2619 O O . ILE B 1 14 ? 8.001 31.803 9.693 1.00 47.57 14 ILE B O 1
ATOM 2624 N N . HIS B 1 15 ? 8.854 33.762 10.421 1.00 48.40 15 HIS B N 1
ATOM 2625 C CA . HIS B 1 15 ? 8.913 34.388 9.104 1.00 43.59 15 HIS B CA 1
ATOM 2626 C C . HIS B 1 15 ? 10.324 34.612 8.552 1.00 44.86 15 HIS B C 1
ATOM 2627 O O . HIS B 1 15 ? 11.316 34.469 9.271 1.00 50.27 15 HIS B O 1
ATOM 2634 N N . ILE B 1 16 ? 10.399 34.983 7.276 1.00 39.32 16 ILE B N 1
ATOM 2635 C CA . ILE B 1 16 ? 11.675 35.203 6.593 1.00 36.44 16 ILE B CA 1
ATOM 2636 C C . ILE B 1 16 ? 12.574 36.243 7.244 1.00 33.96 16 ILE B C 1
ATOM 2637 O O . ILE B 1 16 ? 13.780 36.264 7.016 1.00 34.84 16 ILE B O 1
ATOM 2642 N N . GLY B 1 17 ? 11.986 37.107 8.055 1.00 34.61 17 GLY B N 1
ATOM 2643 C CA . GLY B 1 17 ? 12.779 38.107 8.736 1.00 42.01 17 GLY B CA 1
ATOM 2644 C C . GLY B 1 17 ? 13.626 37.421 9.792 1.00 46.86 17 GLY B C 1
ATOM 2645 O O . GLY B 1 17 ? 14.815 37.718 9.925 1.00 47.87 17 GLY B O 1
ATOM 2646 N N . ASN B 1 18 ? 13.006 36.509 10.546 1.00 50.28 18 ASN B N 1
ATOM 2647 C CA . ASN B 1 18 ? 13.699 35.738 11.586 1.00 52.21 18 ASN B CA 1
ATOM 2648 C C . ASN B 1 18 ? 14.767 34.886 10.894 1.00 51.21 18 ASN B C 1
ATOM 2649 O O . ASN B 1 18 ? 15.961 34.986 11.179 1.00 54.40 18 ASN B O 1
ATOM 2654 N N . TYR B 1 19 ? 14.309 34.043 9.975 1.00 46.00 19 TYR B N 1
ATOM 2655 C CA . TYR B 1 19 ? 15.190 33.148 9.257 1.00 44.74 19 TYR B CA 1
ATOM 2656 C C . TYR B 1 19 ? 16.379 33.852 8.632 1.00 40.04 19 TYR B C 1
ATOM 2657 O O . TYR B 1 19 ? 17.492 33.368 8.730 1.00 50.80 19 TYR B O 1
ATOM 2666 N N . LEU B 1 20 ? 16.152 34.989 7.991 1.00 42.94 20 LEU B N 1
ATOM 2667 C CA . LEU B 1 20 ? 17.234 35.711 7.333 1.00 44.74 20 LEU B CA 1
ATOM 2668 C C . LEU B 1 20 ? 18.166 36.446 8.262 1.00 47.83 20 LEU B C 1
ATOM 2669 O O . LEU B 1 20 ? 19.348 36.630 7.949 1.00 49.04 20 LEU B O 1
ATOM 2674 N N . GLY B 1 21 ? 17.629 36.887 9.393 1.00 47.31 21 GLY B N 1
ATOM 2675 C CA . GLY B 1 21 ? 18.439 37.612 10.352 1.00 54.20 21 GLY B CA 1
ATOM 2676 C C . GLY B 1 21 ? 19.063 36.717 11.405 1.00 55.00 21 GLY B C 1
ATOM 2677 O O . GLY B 1 21 ? 20.150 36.148 11.213 1.00 54.24 21 GLY B O 1
ATOM 2678 N N . ALA B 1 22 ? 18.352 36.592 12.521 1.00 51.21 22 ALA B N 1
ATOM 2679 C CA . ALA B 1 22 ? 18.779 35.800 13.662 1.00 40.08 22 ALA B CA 1
ATOM 2680 C C . ALA B 1 22 ? 19.075 34.323 13.421 1.00 36.12 22 ALA B C 1
ATOM 2681 O O . ALA B 1 22 ? 20.124 33.826 13.823 1.00 36.15 22 ALA B O 1
ATOM 2683 N N . ILE B 1 23 ? 18.165 33.614 12.766 1.00 34.78 23 ILE B N 1
ATOM 2684 C CA . ILE B 1 23 ? 18.367 32.186 12.579 1.00 34.16 23 ILE B CA 1
ATOM 2685 C C . ILE B 1 23 ? 19.679 31.774 11.911 1.00 38.97 23 ILE B C 1
ATOM 2686 O O . ILE B 1 23 ? 20.301 30.783 12.320 1.00 41.85 23 ILE B O 1
ATOM 2691 N N . LYS B 1 24 ? 20.124 32.536 10.919 1.00 38.85 24 LYS B N 1
ATOM 2692 C CA . LYS B 1 24 ? 21.366 32.203 10.230 1.00 40.69 24 LYS B CA 1
ATOM 2693 C C . LYS B 1 24 ? 22.557 32.464 11.122 1.00 39.74 24 LYS B C 1
ATOM 2694 O O . LYS B 1 24 ? 23.582 31.801 10.993 1.00 44.64 24 LYS B O 1
ATOM 2700 N N . GLN B 1 25 ? 22.423 33.427 12.028 1.00 37.71 25 GLN B N 1
ATOM 2701 C CA . GLN B 1 25 ? 23.501 33.723 12.962 1.00 34.37 25 GLN B CA 1
ATOM 2702 C C . GLN B 1 25 ? 23.539 32.564 13.962 1.00 38.45 25 GLN B C 1
ATOM 2703 O O . GLN B 1 25 ? 24.614 32.043 14.262 1.00 33.09 25 GLN B O 1
ATOM 2709 N N . TRP B 1 26 ? 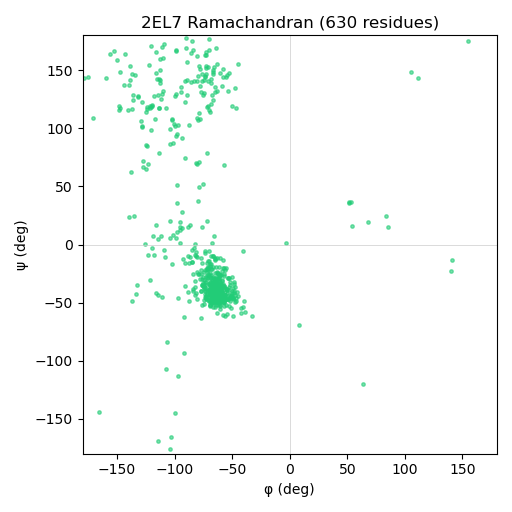22.363 32.148 14.450 1.00 38.89 26 TRP B N 1
ATOM 2710 C CA . TRP B 1 26 ? 22.268 31.014 15.383 1.00 39.85 26 TRP B CA 1
ATOM 2711 C C . TRP B 1 26 ? 22.944 29.784 14.789 1.00 39.56 26 TRP B C 1
ATOM 2712 O O . TRP B 1 26 ? 23.708 29.115 15.481 1.00 37.20 26 TRP B O 1
ATOM 2723 N N . VAL B 1 27 ? 22.649 29.475 13.520 1.00 36.17 27 VAL B N 1
ATOM 2724 C CA . VAL B 1 27 ? 23.261 28.310 12.873 1.00 30.36 27 VAL B CA 1
ATOM 2725 C C . VAL B 1 27 ? 24.770 28.472 12.822 1.00 33.90 27 VAL B C 1
ATOM 2726 O O . VAL B 1 27 ? 25.518 27.521 13.058 1.00 31.53 27 VAL B O 1
ATOM 2730 N N . ALA B 1 28 ? 25.220 29.684 12.523 1.00 28.75 28 ALA B N 1
ATOM 2731 C CA . ALA B 1 28 ? 26.647 29.923 12.476 1.00 33.87 28 ALA B CA 1
ATOM 2732 C C . ALA B 1 28 ? 27.203 29.689 13.889 1.00 41.95 28 ALA B C 1
ATOM 2733 O O . ALA B 1 28 ? 28.269 29.086 14.044 1.00 48.56 28 ALA B O 1
ATOM 2735 N N . ILE B 1 29 ? 26.483 30.150 14.917 1.00 41.23 29 ILE B N 1
ATOM 2736 C CA . ILE B 1 29 ? 26.929 29.943 16.296 1.00 36.62 29 ILE B CA 1
ATOM 2737 C C . ILE B 1 29 ? 27.055 28.440 16.579 1.00 38.05 29 ILE B C 1
ATOM 2738 O O . ILE B 1 29 ? 27.985 27.996 17.252 1.00 37.13 29 ILE B O 1
ATOM 2743 N N . GLY B 1 30 ? 26.110 27.659 16.065 1.00 40.20 30 GLY B N 1
ATOM 2744 C CA . GLY B 1 30 ? 26.148 26.226 16.285 1.00 39.06 30 GLY B CA 1
ATOM 2745 C C . GLY B 1 30 ? 27.314 25.556 15.577 1.00 47.64 30 GLY B C 1
ATOM 2746 O O . GLY B 1 30 ? 27.733 24.460 15.945 1.00 35.99 30 GLY B O 1
ATOM 2747 N N . GLU B 1 31 ? 27.842 26.218 14.552 1.00 48.45 31 GLU B N 1
ATOM 2748 C CA . GLU B 1 31 ? 28.958 25.669 13.802 1.00 43.06 31 GLU B CA 1
ATOM 2749 C C . GLU B 1 31 ? 30.282 25.945 14.514 1.00 44.75 31 GLU B C 1
ATOM 2750 O O . GLU B 1 31 ? 31.182 25.098 14.477 1.00 44.92 31 GLU B O 1
ATOM 2756 N N . LYS B 1 32 ? 30.405 27.117 15.152 1.00 39.65 32 LYS B N 1
ATOM 2757 C CA . LYS B 1 32 ? 31.629 27.479 15.880 1.00 39.04 32 LYS B CA 1
ATOM 2758 C C . LYS B 1 32 ? 31.622 26.733 17.198 1.00 38.60 32 LYS B C 1
ATOM 2759 O O . LYS B 1 32 ? 32.493 25.918 17.469 1.00 39.39 32 LYS B O 1
ATOM 2765 N N . LEU B 1 33 ? 30.636 27.028 18.033 1.00 46.14 33 LEU B N 1
ATOM 2766 C CA . LEU B 1 33 ? 30.523 26.351 19.318 1.00 45.08 33 LEU B CA 1
ATOM 2767 C C . LEU B 1 33 ? 29.680 25.138 19.000 1.00 53.02 33 LEU B C 1
ATOM 2768 O O . LEU B 1 33 ? 28.947 25.140 18.009 1.00 59.22 33 LEU B O 1
ATOM 2773 N N . GLY B 1 34 ? 29.773 24.096 19.806 1.00 44.06 34 GLY B N 1
ATOM 2774 C CA . GLY B 1 34 ? 28.974 22.931 19.494 1.00 44.61 34 GLY B CA 1
ATOM 2775 C C . GLY B 1 34 ? 27.845 22.838 20.482 1.00 48.18 34 GLY B C 1
ATOM 2776 O O . GLY B 1 34 ? 26.890 23.621 20.421 1.00 41.27 34 GLY B O 1
ATOM 2777 N N . ARG B 1 35 ? 27.965 21.878 21.394 1.00 38.26 35 ARG B N 1
ATOM 2778 C CA . ARG B 1 35 ? 26.970 21.686 22.426 1.00 42.21 35 ARG B CA 1
ATOM 2779 C C . ARG B 1 35 ? 26.960 22.959 23.291 1.00 44.40 35 ARG B C 1
ATOM 2780 O O . ARG B 1 35 ? 26.072 23.148 24.120 1.00 46.08 35 ARG B O 1
ATOM 2788 N N . ASP B 1 36 ? 27.953 23.825 23.104 1.00 43.36 36 ASP B N 1
ATOM 2789 C CA . ASP B 1 36 ? 28.005 25.064 23.873 1.00 46.97 36 ASP B CA 1
ATOM 2790 C C . ASP B 1 36 ? 27.248 26.207 23.229 1.00 44.28 36 ASP B C 1
ATOM 2791 O O . ASP B 1 36 ? 27.453 27.366 23.573 1.00 51.22 36 ASP B O 1
ATOM 2796 N N . ALA B 1 37 ? 26.406 25.877 22.261 1.00 35.93 37 ALA B N 1
ATOM 2797 C CA . ALA B 1 37 ? 25.562 26.873 21.639 1.00 31.93 37 ALA B CA 1
ATOM 2798 C C . ALA B 1 37 ? 24.249 26.520 22.309 1.00 28.79 37 ALA B C 1
ATOM 2799 O O . ALA B 1 37 ? 23.587 25.546 21.937 1.00 31.57 37 ALA B O 1
ATOM 2801 N N . PHE B 1 38 ? 23.899 27.284 23.340 1.00 34.96 38 PHE B N 1
ATOM 2802 C CA . PHE B 1 38 ? 22.669 27.030 24.099 1.00 32.34 38 PHE B CA 1
ATOM 2803 C C . PHE B 1 38 ? 21.467 27.793 23.561 1.00 30.69 38 PHE B C 1
ATOM 2804 O O . PHE B 1 38 ? 21.481 29.026 23.459 1.00 30.15 38 PHE B O 1
ATOM 2812 N N . PHE B 1 39 ? 20.431 27.047 23.214 1.00 27.29 39 PHE B N 1
ATOM 2813 C CA . PHE B 1 39 ? 19.198 27.627 22.723 1.00 25.66 39 PHE B CA 1
ATOM 2814 C C . PHE B 1 39 ? 18.087 27.218 23.669 1.00 27.77 39 PHE B C 1
ATOM 2815 O O . PHE B 1 39 ? 17.794 26.021 23.829 1.00 20.30 39 PHE B O 1
ATOM 2823 N N . CYS B 1 40 ? 17.459 28.231 24.261 1.00 25.47 40 CYS B N 1
ATOM 2824 C CA . CYS B 1 40 ? 16.403 28.047 25.251 1.00 30.47 40 CYS B CA 1
ATOM 2825 C C . CYS B 1 40 ? 15.052 28.687 24.853 1.00 33.81 40 CYS B C 1
ATOM 2826 O O . CYS B 1 40 ? 14.934 29.918 24.663 1.00 28.28 40 CYS B O 1
ATOM 2829 N N . ILE B 1 41 ? 14.044 27.833 24.719 1.00 26.10 41 ILE B N 1
ATOM 2830 C CA . ILE B 1 41 ? 12.698 28.259 24.367 1.00 30.16 41 ILE B CA 1
ATOM 2831 C C . ILE B 1 41 ? 12.105 28.765 25.681 1.00 34.64 41 ILE B C 1
ATOM 2832 O O . ILE B 1 41 ? 11.810 27.971 26.582 1.00 43.85 41 ILE B O 1
ATOM 2837 N N . VAL B 1 42 ? 11.938 30.082 25.786 1.00 31.51 42 VAL B N 1
ATOM 2838 C CA . VAL B 1 42 ? 11.462 30.710 27.021 1.00 26.79 42 VAL B CA 1
ATOM 2839 C C . VAL B 1 42 ? 9.959 30.659 27.256 1.00 29.49 42 VAL B C 1
ATOM 2840 O O . VAL B 1 42 ? 9.268 31.679 27.229 1.00 28.91 42 VAL B O 1
ATOM 2844 N N . ASP B 1 43 ? 9.454 29.464 27.519 1.00 31.16 43 ASP B N 1
ATOM 2845 C CA . ASP B 1 43 ? 8.038 29.304 27.744 1.00 27.80 43 ASP B CA 1
ATOM 2846 C C . ASP B 1 43 ? 7.531 30.097 28.976 1.00 35.78 43 ASP B C 1
ATOM 2847 O O . ASP B 1 43 ? 6.373 30.524 29.002 1.00 31.79 43 ASP B O 1
ATOM 2852 N N . TYR B 1 44 ? 8.390 30.344 29.966 1.00 34.72 44 TYR B N 1
ATOM 2853 C CA . TYR B 1 44 ? 7.952 31.084 31.158 1.00 37.44 44 TYR B CA 1
ATOM 2854 C C . TYR B 1 44 ? 7.677 32.561 30.866 1.00 39.90 44 TYR B C 1
ATOM 2855 O O . TYR B 1 44 ? 7.046 33.257 31.667 1.00 41.79 44 TYR B O 1
ATOM 2864 N N . HIS B 1 45 ? 8.132 33.028 29.709 1.00 37.12 45 HIS B N 1
ATOM 2865 C CA . HIS B 1 45 ? 7.889 34.410 29.274 1.00 37.55 45 HIS B CA 1
ATOM 2866 C C . HIS B 1 45 ? 6.398 34.540 28.875 1.00 32.08 45 HIS B C 1
ATOM 2867 O O . HIS B 1 45 ? 5.811 35.599 28.964 1.00 32.46 45 HIS B O 1
ATOM 2874 N N . ALA B 1 46 ? 5.783 33.448 28.441 1.00 35.92 46 ALA B N 1
ATOM 2875 C CA . ALA B 1 46 ? 4.380 33.503 28.029 1.00 33.55 46 ALA B CA 1
ATOM 2876 C C . ALA B 1 46 ? 3.484 34.017 29.145 1.00 31.52 46 ALA B C 1
ATOM 2877 O O . ALA B 1 46 ? 2.525 34.740 28.878 1.00 37.12 46 ALA B O 1
ATOM 2879 N N . LEU B 1 47 ? 3.807 33.657 30.388 1.00 30.17 47 LEU B N 1
ATOM 2880 C CA . LEU B 1 47 ? 2.999 34.046 31.542 1.00 30.59 47 LEU B CA 1
ATOM 2881 C C . LEU B 1 47 ? 2.973 35.534 31.953 1.00 34.03 47 LEU B C 1
ATOM 2882 O O . LEU B 1 47 ? 2.073 35.953 32.688 1.00 24.96 47 LEU B O 1
ATOM 2887 N N . THR B 1 48 ? 3.923 36.340 31.486 1.00 28.62 48 THR B N 1
ATOM 2888 C CA . THR B 1 48 ? 3.932 37.740 31.890 1.00 30.78 48 THR B CA 1
ATOM 2889 C C . THR B 1 48 ? 2.619 38.486 31.603 1.00 41.67 48 THR B C 1
ATOM 2890 O O . THR B 1 48 ? 2.358 39.541 32.204 1.00 46.66 48 THR B O 1
ATOM 2894 N N . ASN B 1 49 ? 1.805 37.953 30.685 1.00 39.05 49 ASN B N 1
ATOM 2895 C CA . ASN B 1 49 ? 0.476 38.521 30.378 1.00 43.25 49 ASN B CA 1
ATOM 2896 C C . ASN B 1 49 ? -0.544 37.466 30.853 1.00 46.94 49 ASN B C 1
ATOM 2897 O O . ASN B 1 49 ? -1.120 36.720 30.057 1.00 42.91 49 ASN B O 1
ATOM 2902 N N . PRO B 1 50 ? -0.787 37.429 32.175 1.00 44.26 50 PRO B N 1
ATOM 2903 C CA . PRO B 1 50 ? -1.671 36.542 32.928 1.00 44.68 50 PRO B CA 1
ATOM 2904 C C . PRO B 1 50 ? -3.008 36.219 32.287 1.00 51.79 50 PRO B C 1
ATOM 2905 O O . PRO B 1 50 ? -3.410 35.057 32.222 1.00 54.17 50 PRO B O 1
ATOM 2909 N N . LEU B 1 51 ? -3.706 37.246 31.822 1.00 48.91 51 LEU B N 1
ATOM 2910 C CA . LEU B 1 51 ? -5.019 37.029 31.237 1.00 54.85 51 LEU B CA 1
ATOM 2911 C C . LEU B 1 51 ? -5.041 36.775 29.717 1.00 48.65 51 LEU B C 1
ATOM 2912 O O . LEU B 1 51 ? -5.831 35.962 29.246 1.00 54.07 51 LEU B O 1
ATOM 2917 N N . ALA B 1 52 ? -4.161 37.432 28.966 1.00 47.30 52 ALA B N 1
ATOM 2918 C CA . ALA B 1 52 ? -4.122 37.285 27.509 1.00 47.00 52 ALA B CA 1
ATOM 2919 C C . ALA B 1 52 ? -3.488 36.007 26.947 1.00 55.39 52 ALA B C 1
ATOM 2920 O O . ALA B 1 52 ? -3.859 35.561 25.855 1.00 59.96 52 ALA B O 1
ATOM 2922 N N . TYR B 1 53 ? -2.523 35.426 27.657 1.00 56.68 53 TYR B N 1
ATOM 2923 C CA . TYR B 1 53 ? -1.870 34.206 27.171 1.00 50.60 53 TYR B CA 1
ATOM 2924 C C . TYR B 1 53 ? -2.899 33.070 27.278 1.00 52.11 53 TYR B C 1
ATOM 2925 O O . TYR B 1 53 ? -3.948 33.250 27.910 1.00 61.50 53 TYR B O 1
ATOM 2934 N N . ASP B 1 54 ? -2.641 31.918 26.667 1.00 43.13 54 ASP B N 1
ATOM 2935 C CA . ASP B 1 54 ? -3.633 30.840 26.699 1.00 41.26 54 ASP B CA 1
ATOM 2936 C C . ASP B 1 54 ? -3.050 29.503 27.172 1.00 40.07 54 ASP B C 1
ATOM 2937 O O . ASP B 1 54 ? -2.398 28.782 26.416 1.00 36.33 54 ASP B O 1
ATOM 2942 N N . PRO B 1 55 ? -3.314 29.144 28.439 1.00 44.40 55 PRO B N 1
ATOM 2943 C CA . PRO B 1 55 ? -2.824 27.899 29.049 1.00 33.21 55 PRO B CA 1
ATOM 2944 C C . PRO B 1 55 ? -3.134 26.644 28.238 1.00 35.46 55 PRO B C 1
ATOM 2945 O O . PRO B 1 55 ? -2.361 25.680 28.250 1.00 32.89 55 PRO B O 1
ATOM 2949 N N . SER B 1 56 ? -4.261 26.650 27.540 1.00 29.00 56 SER B N 1
ATOM 2950 C CA . SER B 1 56 ? -4.656 25.483 26.763 1.00 33.60 56 SER B CA 1
ATOM 2951 C C . SER B 1 56 ? -3.809 25.223 25.522 1.00 28.95 56 SER B C 1
ATOM 2952 O O . SER B 1 56 ? -3.860 24.143 24.969 1.00 31.70 56 SER B O 1
ATOM 2955 N N . THR B 1 57 ? -3.007 26.191 25.099 1.00 32.45 57 THR B N 1
ATOM 2956 C CA . THR B 1 57 ? -2.171 25.998 23.913 1.00 33.94 57 THR B CA 1
ATOM 2957 C C . THR B 1 57 ? -0.664 26.205 24.132 1.00 37.33 57 THR B C 1
ATOM 2958 O O . THR B 1 57 ? 0.145 25.899 23.238 1.00 35.59 57 THR B O 1
ATOM 2962 N N . LEU B 1 58 ? -0.281 26.708 25.303 1.00 26.88 58 LEU B N 1
ATOM 2963 C CA . LEU B 1 58 ? 1.132 26.961 25.573 1.00 31.84 58 LEU B CA 1
ATOM 2964 C C . LEU B 1 58 ? 2.016 25.754 25.254 1.00 34.46 58 LEU B C 1
ATOM 2965 O O . LEU B 1 58 ? 3.112 25.899 24.691 1.00 28.90 58 LEU B O 1
ATOM 2970 N N . ALA B 1 59 ? 1.546 24.565 25.614 1.00 29.38 59 ALA B N 1
ATOM 2971 C CA . ALA B 1 59 ? 2.317 23.362 25.341 1.00 38.22 59 ALA B CA 1
ATOM 2972 C C . ALA B 1 59 ? 2.547 23.202 23.840 1.00 37.22 59 ALA B C 1
ATOM 2973 O O . ALA B 1 59 ? 3.697 23.052 23.409 1.00 35.60 59 ALA B O 1
ATOM 2975 N N . GLN B 1 60 ? 1.482 23.241 23.035 1.00 35.33 60 GLN B N 1
ATOM 2976 C CA . GLN B 1 60 ? 1.685 23.092 21.592 1.00 35.79 60 GLN B CA 1
ATOM 2977 C C . GLN B 1 60 ? 2.520 24.217 21.012 1.00 33.28 60 GLN B C 1
ATOM 2978 O O . GLN B 1 60 ? 3.283 23.984 20.082 1.00 39.31 60 GLN B O 1
ATOM 2984 N N . ARG B 1 61 ? 2.387 25.427 21.551 1.00 30.39 61 ARG B N 1
ATOM 2985 C CA . ARG B 1 61 ? 3.172 26.549 21.047 1.00 32.30 61 ARG B CA 1
ATOM 2986 C C . ARG B 1 61 ? 4.644 26.328 21.373 1.00 32.43 61 ARG B C 1
ATOM 2987 O O . ARG B 1 61 ? 5.523 26.654 20.577 1.00 31.10 61 ARG B O 1
ATOM 2995 N N . THR B 1 62 ? 4.913 25.771 22.545 1.00 29.34 62 THR B N 1
ATOM 2996 C CA . THR B 1 62 ? 6.291 25.523 22.943 1.00 30.75 62 THR B CA 1
ATOM 2997 C C . THR B 1 62 ? 6.894 24.407 22.086 1.00 32.43 62 THR B C 1
ATOM 2998 O O . THR B 1 62 ? 8.026 24.512 21.617 1.00 37.67 62 THR B O 1
ATOM 3002 N N . PHE B 1 63 ? 6.122 23.348 21.865 1.00 35.51 63 PHE B N 1
ATOM 3003 C CA . PHE B 1 63 ? 6.569 22.230 21.048 1.00 33.32 63 PHE B CA 1
ATOM 3004 C C . PHE B 1 63 ? 6.769 22.716 19.612 1.00 34.85 63 PHE B C 1
ATOM 3005 O O . PHE B 1 63 ? 7.812 22.461 19.003 1.00 33.48 63 PHE B O 1
ATOM 3013 N N . GLU B 1 64 ? 5.775 23.423 19.074 1.00 29.37 64 GLU B N 1
ATOM 3014 C CA . GLU B 1 64 ? 5.886 23.934 17.712 1.00 38.35 64 GLU B CA 1
ATOM 3015 C C . GLU B 1 64 ? 7.134 24.788 17.516 1.00 39.11 64 GLU B C 1
ATOM 3016 O O . GLU B 1 64 ? 7.774 24.712 16.468 1.00 43.95 64 GLU B O 1
ATOM 3022 N N . ALA B 1 65 ? 7.486 25.595 18.517 1.00 35.65 65 ALA B N 1
ATOM 3023 C CA . ALA B 1 65 ? 8.677 26.434 18.417 1.00 35.21 65 ALA B CA 1
ATOM 3024 C C . ALA B 1 65 ? 9.929 25.559 18.263 1.00 37.25 65 ALA B C 1
ATOM 3025 O O . ALA B 1 65 ? 10.883 25.939 17.577 1.00 36.34 65 ALA B O 1
ATOM 3027 N N . ALA B 1 66 ? 9.933 24.393 18.901 1.00 29.54 66 ALA B N 1
ATOM 3028 C CA . ALA B 1 66 ? 11.084 23.517 18.791 1.00 32.55 66 ALA B CA 1
ATOM 3029 C C . ALA B 1 66 ? 11.134 22.885 17.395 1.00 36.39 66 ALA B C 1
ATOM 3030 O O . ALA B 1 66 ? 12.188 22.851 16.754 1.00 32.56 66 ALA B O 1
ATOM 3032 N N . LEU B 1 67 ? 9.992 22.375 16.936 1.00 32.08 67 LEU B N 1
ATOM 3033 C CA . LEU B 1 67 ? 9.911 21.754 15.623 1.00 30.87 67 LEU B CA 1
ATOM 3034 C C . LEU B 1 67 ? 10.388 22.725 14.522 1.00 30.46 67 LEU B C 1
ATOM 3035 O O . LEU B 1 67 ? 11.381 22.468 13.845 1.00 27.54 67 LEU B O 1
ATOM 3040 N N . VAL B 1 68 ? 9.709 23.854 14.375 1.00 22.64 68 VAL B N 1
ATOM 3041 C CA . VAL B 1 68 ? 10.062 24.811 13.344 1.00 31.02 68 VAL B CA 1
ATOM 3042 C C . VAL B 1 68 ? 11.510 25.345 13.365 1.00 34.92 68 VAL B C 1
ATOM 3043 O O . VAL B 1 68 ? 12.162 25.436 12.313 1.00 33.09 68 VAL B O 1
ATOM 3047 N N . ASN B 1 69 ? 12.038 25.694 14.532 1.00 25.94 69 ASN B N 1
ATOM 3048 C CA . ASN B 1 69 ? 13.405 26.205 14.542 1.00 31.21 69 ASN B CA 1
ATOM 3049 C C . ASN B 1 69 ? 14.372 25.073 14.201 1.00 28.63 69 ASN B C 1
ATOM 3050 O O . ASN B 1 69 ? 15.467 25.308 13.686 1.00 32.26 69 ASN B O 1
ATOM 3055 N N . ILE B 1 70 ? 13.986 23.844 14.512 1.00 30.56 70 ILE B N 1
ATOM 3056 C CA . ILE B 1 70 ? 14.838 22.707 14.172 1.00 41.26 70 ILE B CA 1
ATOM 3057 C C . ILE B 1 70 ? 14.803 22.593 12.639 1.00 36.71 70 ILE B C 1
ATOM 3058 O O . ILE B 1 70 ? 15.833 22.518 11.977 1.00 34.89 70 ILE B O 1
ATOM 3063 N N . ALA B 1 71 ? 13.600 22.608 12.084 1.00 38.10 71 ALA B N 1
ATOM 3064 C CA . ALA B 1 71 ? 13.444 22.518 10.643 1.00 37.92 71 ALA B CA 1
ATOM 3065 C C . ALA B 1 71 ? 14.218 23.646 9.984 1.00 35.30 71 ALA B C 1
ATOM 3066 O O . ALA B 1 71 ? 14.811 23.463 8.935 1.00 44.47 71 ALA B O 1
ATOM 3068 N N . ALA B 1 72 ? 14.225 24.814 10.612 1.00 40.74 72 ALA B N 1
ATOM 3069 C CA . ALA B 1 72 ? 14.916 25.954 10.035 1.00 39.86 72 ALA B CA 1
ATOM 3070 C C . ALA B 1 72 ? 16.424 25.872 10.130 1.00 32.90 72 ALA B C 1
ATOM 3071 O O . ALA B 1 72 ? 17.112 26.698 9.548 1.00 45.58 72 ALA B O 1
ATOM 3073 N N . GLY B 1 73 ? 16.958 24.888 10.842 1.00 37.20 73 GLY B N 1
ATOM 3074 C CA . GLY B 1 73 ? 18.411 24.801 10.916 1.00 36.13 73 GLY B CA 1
ATOM 3075 C C . GLY B 1 73 ? 19.057 24.441 12.238 1.00 34.04 73 GLY B C 1
ATOM 3076 O O . GLY B 1 73 ? 20.203 23.990 12.254 1.00 40.45 73 GLY B O 1
ATOM 3077 N N . LEU B 1 74 ? 18.368 24.656 13.352 1.00 37.23 74 LEU B N 1
ATOM 3078 C CA . LEU B 1 74 ? 18.955 24.289 14.630 1.00 39.01 74 LEU B CA 1
ATOM 3079 C C . LEU B 1 74 ? 18.987 22.780 14.652 1.00 40.56 74 LEU B C 1
ATOM 3080 O O . LEU B 1 74 ? 17.946 22.130 14.668 1.00 45.83 74 LEU B O 1
ATOM 3085 N N . ASP B 1 75 ? 20.194 22.238 14.657 1.00 40.28 75 ASP B N 1
ATOM 3086 C CA . ASP B 1 75 ? 20.419 20.801 14.632 1.00 40.82 75 ASP B CA 1
ATOM 3087 C C . ASP B 1 75 ? 20.673 20.219 16.015 1.00 39.20 75 ASP B C 1
ATOM 3088 O O . ASP B 1 75 ? 21.779 20.342 16.555 1.00 37.36 75 ASP B O 1
ATOM 3093 N N . PRO B 1 76 ? 19.658 19.566 16.592 1.00 30.92 76 PRO B N 1
ATOM 3094 C CA . PRO B 1 76 ? 19.713 18.931 17.918 1.00 41.54 76 PRO B CA 1
ATOM 3095 C C . PRO B 1 76 ? 20.925 18.008 18.123 1.00 43.21 76 PRO B C 1
ATOM 3096 O O . PRO B 1 76 ? 21.388 17.830 19.248 1.00 39.97 76 PRO B O 1
ATOM 3100 N N . GLU B 1 77 ? 21.442 17.428 17.040 1.00 44.90 77 GLU B N 1
ATOM 3101 C CA . GLU B 1 77 ? 22.602 16.530 17.131 1.00 47.87 77 GLU B CA 1
ATOM 3102 C C . GLU B 1 77 ? 23.907 17.328 17.196 1.00 44.42 77 GLU B C 1
ATOM 3103 O O . GLU B 1 77 ? 24.978 16.762 17.395 1.00 37.90 77 GLU B O 1
ATOM 3109 N N . LYS B 1 78 ? 23.813 18.643 17.032 1.00 41.18 78 LYS B N 1
ATOM 3110 C CA . LYS B 1 78 ? 24.998 19.480 17.051 1.00 40.55 78 LYS B CA 1
ATOM 3111 C C . LYS B 1 78 ? 24.950 20.566 18.137 1.00 39.96 78 LYS B C 1
ATOM 3112 O O . LYS B 1 78 ? 25.997 20.969 18.660 1.00 35.55 78 LYS B O 1
ATOM 3118 N N . VAL B 1 79 ? 23.750 21.045 18.472 1.00 31.74 79 VAL B N 1
ATOM 3119 C CA . VAL B 1 79 ? 23.619 22.082 19.494 1.00 29.34 79 VAL B CA 1
ATOM 3120 C C . VAL B 1 79 ? 22.891 21.626 20.750 1.00 34.36 79 VAL B C 1
ATOM 3121 O O . VAL B 1 79 ? 22.628 20.436 20.955 1.00 29.13 79 VAL B O 1
ATOM 3125 N N . THR B 1 80 ? 22.557 22.604 21.590 1.00 39.54 80 THR B N 1
ATOM 3126 C CA . THR B 1 80 ? 21.841 22.345 22.837 1.00 33.46 80 THR B CA 1
ATOM 3127 C C . THR B 1 80 ? 20.525 23.096 22.868 1.00 29.56 80 THR B C 1
ATOM 3128 O O . THR B 1 80 ? 20.489 24.277 23.172 1.00 36.47 80 THR B O 1
ATOM 3132 N N . LEU B 1 81 ? 19.444 22.403 22.547 1.00 31.19 81 LEU B N 1
ATOM 3133 C CA . LEU B 1 81 ? 18.127 23.010 22.540 1.00 31.64 81 LEU B CA 1
ATOM 3134 C C . LEU B 1 81 ? 17.316 22.452 23.692 1.00 32.48 81 LEU B C 1
ATOM 3135 O O . LEU B 1 81 ? 17.280 21.244 23.895 1.00 28.87 81 LEU B O 1
ATOM 3140 N N . PHE B 1 82 ? 16.668 23.336 24.447 1.00 35.37 82 PHE B N 1
ATOM 3141 C CA . PHE B 1 82 ? 15.851 22.912 25.578 1.00 34.06 82 PHE B CA 1
ATOM 3142 C C . PHE B 1 82 ? 14.793 23.948 25.903 1.00 32.45 82 PHE B C 1
ATOM 3143 O O . PHE B 1 82 ? 14.871 25.096 25.462 1.00 32.29 82 PHE B O 1
ATOM 3151 N N . VAL B 1 83 ? 13.805 23.526 26.683 1.00 32.41 83 VAL B N 1
ATOM 3152 C CA . VAL B 1 83 ? 12.708 24.386 27.082 1.00 24.80 83 VAL B CA 1
ATOM 3153 C C . VAL B 1 83 ? 13.018 25.006 28.429 1.00 31.62 83 VAL B C 1
ATOM 3154 O O . VAL B 1 83 ? 13.411 24.307 29.362 1.00 22.26 83 VAL B O 1
ATOM 3158 N N . GLN B 1 84 ? 12.842 26.324 28.523 1.00 31.41 84 GLN B N 1
ATOM 3159 C CA . GLN B 1 84 ? 13.127 27.055 29.761 1.00 36.06 84 GLN B CA 1
ATOM 3160 C C . GLN B 1 84 ? 12.654 26.383 31.072 1.00 32.53 84 GLN B C 1
ATOM 3161 O O . GLN B 1 84 ? 13.454 26.171 31.986 1.00 25.03 84 GLN B O 1
ATOM 3167 N N . SER B 1 85 ? 11.369 26.037 31.159 1.00 33.63 85 SER B N 1
ATOM 3168 C CA . SER B 1 85 ? 10.828 25.414 32.376 1.00 28.22 85 SER B CA 1
ATOM 3169 C C . SER B 1 85 ? 11.290 23.995 32.658 1.00 25.38 85 SER B C 1
ATOM 3170 O O . SER B 1 85 ? 10.952 23.442 33.692 1.00 30.96 85 SER B O 1
ATOM 3173 N N . HIS B 1 86 ? 12.049 23.390 31.753 1.00 27.20 86 HIS B N 1
ATOM 3174 C CA . HIS B 1 86 ? 12.522 22.030 32.004 1.00 26.63 86 HIS B CA 1
ATOM 3175 C C . HIS B 1 86 ? 13.754 22.014 32.902 1.00 26.17 86 HIS B C 1
ATOM 3176 O O . HIS B 1 86 ? 14.168 20.963 33.353 1.00 32.34 86 HIS B O 1
ATOM 3183 N N . VAL B 1 87 ? 14.328 23.188 33.152 1.00 31.40 87 VAL B N 1
ATOM 3184 C CA . VAL B 1 87 ? 15.476 23.346 34.041 1.00 27.81 87 VAL B CA 1
ATOM 3185 C C . VAL B 1 87 ? 15.060 24.383 35.085 1.00 31.33 87 VAL B C 1
ATOM 3186 O O . VAL B 1 87 ? 15.342 25.567 34.948 1.00 36.17 87 VAL B O 1
ATOM 3190 N N . PRO B 1 88 ? 14.396 23.942 36.155 1.00 41.39 88 PRO B N 1
ATOM 3191 C CA . PRO B 1 88 ? 13.902 24.781 37.253 1.00 38.39 88 PRO B CA 1
ATOM 3192 C C . PRO B 1 88 ? 14.938 25.550 38.074 1.00 40.60 88 PRO B C 1
ATOM 3193 O O . PRO B 1 88 ? 14.623 26.574 38.697 1.00 39.98 88 PRO B O 1
ATOM 3197 N N . GLU B 1 89 ? 16.162 25.050 38.109 1.00 34.26 89 GLU B N 1
ATOM 3198 C CA . GLU B 1 89 ? 17.193 25.724 38.873 1.00 27.80 89 GLU B CA 1
ATOM 3199 C C . GLU B 1 89 ? 17.256 27.225 38.604 1.00 28.39 89 GLU B C 1
ATOM 3200 O O . GLU B 1 89 ? 17.537 28.017 39.504 1.00 26.75 89 GLU B O 1
ATOM 3206 N N . HIS B 1 90 ? 16.980 27.659 37.389 1.00 19.98 90 HIS B N 1
ATOM 3207 C CA . HIS B 1 90 ? 17.148 29.079 37.202 1.00 29.31 90 HIS B CA 1
ATOM 3208 C C . HIS B 1 90 ? 16.137 29.983 37.856 1.00 25.10 90 HIS B C 1
ATOM 3209 O O . HIS B 1 90 ? 16.407 31.164 37.978 1.00 29.93 90 HIS B O 1
ATOM 3216 N N . THR B 1 91 ? 14.988 29.472 38.288 1.00 26.03 91 THR B N 1
ATOM 3217 C CA . THR B 1 91 ? 14.051 30.362 38.969 1.00 29.90 91 THR B CA 1
ATOM 3218 C C . THR B 1 91 ? 14.566 30.573 40.385 1.00 34.61 91 THR B C 1
ATOM 3219 O O . THR B 1 91 ? 14.255 31.578 41.032 1.00 34.22 91 THR B O 1
ATOM 3223 N N . GLU B 1 92 ? 15.341 29.605 40.871 1.00 32.66 92 GLU B N 1
ATOM 3224 C CA . GLU B 1 92 ? 15.916 29.713 42.196 1.00 27.68 92 GLU B CA 1
ATOM 3225 C C . GLU B 1 92 ? 17.000 30.772 42.126 1.00 26.29 92 GLU B C 1
ATOM 3226 O O . GLU B 1 92 ? 17.124 31.598 43.020 1.00 33.99 92 GLU B O 1
ATOM 3232 N N . LEU B 1 93 ? 17.796 30.746 41.065 1.00 29.09 93 LEU B N 1
ATOM 3233 C CA . LEU B 1 93 ? 18.866 31.729 40.900 1.00 29.74 93 LEU B CA 1
ATOM 3234 C C . LEU B 1 93 ? 18.214 33.093 40.704 1.00 30.28 93 LEU B C 1
ATOM 3235 O O . LEU B 1 93 ? 18.759 34.137 41.100 1.00 29.61 93 LEU B O 1
ATOM 3240 N N . SER B 1 94 ? 17.020 33.066 40.120 1.00 22.96 94 SER B N 1
ATOM 3241 C CA . SER B 1 94 ? 16.264 34.284 39.869 1.00 24.75 94 SER B CA 1
ATOM 3242 C C . SER B 1 94 ? 15.917 35.021 41.177 1.00 25.26 94 SER B C 1
ATOM 3243 O O . SER B 1 94 ? 15.945 36.266 41.244 1.00 24.44 94 SER B O 1
ATOM 3246 N N . TRP B 1 95 ? 15.581 34.265 42.222 1.00 25.00 95 TRP B N 1
ATOM 3247 C CA . TRP B 1 95 ? 15.263 34.900 43.501 1.00 22.41 95 TRP B CA 1
ATOM 3248 C C . TRP B 1 95 ? 16.510 35.560 44.020 1.00 16.34 95 TRP B C 1
ATOM 3249 O O . TRP B 1 95 ? 16.452 36.669 44.518 1.00 22.96 95 TRP B O 1
ATOM 3260 N N . VAL B 1 96 ? 17.645 34.871 43.919 1.00 25.05 96 VAL B N 1
ATOM 3261 C CA . VAL B 1 96 ? 18.906 35.456 44.402 1.00 26.14 96 VAL B CA 1
ATOM 3262 C C . VAL B 1 96 ? 19.233 36.776 43.713 1.00 23.75 96 VAL B C 1
ATOM 3263 O O . VAL B 1 96 ? 19.607 37.731 44.383 1.00 30.41 96 VAL B O 1
ATOM 3267 N N . PHE B 1 97 ? 19.089 36.833 42.386 1.00 26.39 97 PHE B N 1
ATOM 3268 C CA . PHE B 1 97 ? 19.356 38.069 41.651 1.00 20.63 97 PHE B CA 1
ATOM 3269 C C . PHE B 1 97 ? 18.336 39.168 41.969 1.00 25.32 97 PHE B C 1
ATOM 3270 O O . PHE B 1 97 ? 18.661 40.371 41.935 1.00 25.46 97 PHE B O 1
ATOM 3278 N N . THR B 1 98 ? 17.106 38.773 42.290 1.00 22.48 98 THR B N 1
ATOM 3279 C CA . THR B 1 98 ? 16.082 39.755 42.624 1.00 18.33 98 THR B CA 1
ATOM 3280 C C . THR B 1 98 ? 16.567 40.535 43.858 1.00 27.09 98 THR B C 1
ATOM 3281 O O . THR B 1 98 ? 16.442 41.774 43.923 1.00 18.24 98 THR B O 1
ATOM 3285 N N . THR B 1 99 ? 17.144 39.821 44.825 1.00 19.16 99 THR B N 1
ATOM 3286 C CA . THR B 1 99 ? 17.636 40.506 46.022 1.00 26.94 99 THR B CA 1
ATOM 3287 C C . THR B 1 99 ? 18.782 41.467 45.688 1.00 33.20 99 THR B C 1
ATOM 3288 O O . THR B 1 99 ? 19.010 42.425 46.419 1.00 31.78 99 THR B O 1
ATOM 3292 N N . LEU B 1 100 ? 19.491 41.223 44.586 1.00 30.22 100 LEU B N 1
ATOM 3293 C CA . LEU B 1 100 ? 20.625 42.073 44.223 1.00 32.17 100 LEU B CA 1
ATOM 3294 C C . LEU B 1 100 ? 20.312 43.154 43.193 1.00 31.34 100 LEU B C 1
ATOM 3295 O O . LEU B 1 100 ? 21.223 43.796 42.700 1.00 35.32 100 LEU B O 1
ATOM 3300 N N . THR B 1 101 ? 19.040 43.378 42.892 1.00 24.45 101 THR B N 1
ATOM 3301 C CA . THR B 1 101 ? 18.654 44.352 41.881 1.00 22.71 101 THR B CA 1
ATOM 3302 C C . THR B 1 101 ? 17.887 45.574 42.400 1.00 27.35 101 THR B C 1
ATOM 3303 O O . THR B 1 101 ? 16.795 45.454 42.955 1.00 31.85 101 THR B O 1
ATOM 3307 N N . PRO B 1 102 ? 18.459 46.772 42.241 1.00 31.38 102 PRO B N 1
ATOM 3308 C CA . PRO B 1 102 ? 17.730 47.956 42.732 1.00 25.68 102 PRO B CA 1
ATOM 3309 C C . PRO B 1 102 ? 16.430 48.155 41.946 1.00 30.29 102 PRO B C 1
ATOM 3310 O O . PRO B 1 102 ? 16.445 48.148 40.709 1.00 33.88 102 PRO B O 1
ATOM 3314 N N . LEU B 1 103 ? 15.315 48.359 42.649 1.00 31.20 103 LEU B N 1
ATOM 3315 C CA . LEU B 1 103 ? 14.018 48.549 41.985 1.00 29.08 103 LEU B CA 1
ATOM 3316 C C . LEU B 1 103 ? 14.096 49.546 40.805 1.00 30.02 103 LEU B C 1
ATOM 3317 O O . LEU B 1 103 ? 13.571 49.276 39.711 1.00 28.24 103 LEU B O 1
ATOM 3322 N N . GLY B 1 104 ? 14.750 50.686 41.022 1.00 23.26 104 GLY B N 1
ATOM 3323 C CA . GLY B 1 104 ? 14.894 51.665 39.962 1.00 22.11 104 GLY B CA 1
ATOM 3324 C C . GLY B 1 104 ? 15.489 51.142 38.656 1.00 28.53 104 GLY B C 1
ATOM 3325 O O . GLY B 1 104 ? 15.190 51.671 37.590 1.00 37.61 104 GLY B O 1
ATOM 3326 N N . ASP B 1 105 ? 16.338 50.120 38.711 1.00 27.64 105 ASP B N 1
ATOM 3327 C CA . ASP B 1 105 ? 16.918 49.566 37.487 1.00 27.15 105 ASP B CA 1
ATOM 3328 C C . ASP B 1 105 ? 15.872 48.854 36.645 1.00 27.82 105 ASP B C 1
ATOM 3329 O O . ASP B 1 105 ? 16.029 48.702 35.443 1.00 38.61 105 ASP B O 1
ATOM 3334 N N . LEU B 1 106 ? 14.826 48.368 37.301 1.00 36.33 106 LEU B N 1
ATOM 3335 C CA . LEU B 1 106 ? 13.759 47.652 36.625 1.00 28.15 106 LEU B CA 1
ATOM 3336 C C . LEU B 1 106 ? 12.677 48.595 36.119 1.00 21.55 106 LEU B C 1
ATOM 3337 O O . LEU B 1 106 ? 12.204 48.418 35.006 1.00 19.69 106 LEU B O 1
ATOM 3342 N N . THR B 1 107 ? 12.308 49.603 36.911 1.00 18.64 107 THR B N 1
ATOM 3343 C CA . THR B 1 107 ? 11.250 50.537 36.508 1.00 27.03 107 THR B CA 1
ATOM 3344 C C . THR B 1 107 ? 11.603 51.487 35.364 1.00 32.70 107 THR B C 1
ATOM 3345 O O . THR B 1 107 ? 10.711 52.039 34.709 1.00 39.26 107 THR B O 1
ATOM 3349 N N . ARG B 1 108 ? 12.893 51.677 35.128 1.00 29.46 108 ARG B N 1
ATOM 3350 C CA . ARG B 1 108 ? 13.348 52.550 34.064 1.00 37.86 108 ARG B CA 1
ATOM 3351 C C . ARG B 1 108 ? 13.538 51.800 32.749 1.00 36.82 108 ARG B C 1
ATOM 3352 O O . ARG B 1 108 ? 13.628 52.425 31.693 1.00 39.32 108 ARG B O 1
ATOM 3360 N N . MET B 1 109 ? 13.599 50.468 32.804 1.00 41.63 109 MET B N 1
ATOM 3361 C CA . MET B 1 109 ? 13.763 49.678 31.575 1.00 41.50 109 MET B CA 1
ATOM 3362 C C . MET B 1 109 ? 12.769 50.206 30.549 1.00 39.04 109 MET B C 1
ATOM 3363 O O . MET B 1 109 ? 11.594 50.445 30.874 1.00 34.45 109 MET B O 1
ATOM 3368 N N . THR B 1 110 ? 13.224 50.409 29.319 1.00 37.10 110 THR B N 1
ATOM 3369 C CA . THR B 1 110 ? 12.303 50.922 28.313 1.00 42.01 110 THR B CA 1
ATOM 3370 C C . THR B 1 110 ? 11.123 49.980 28.062 1.00 37.85 110 THR B C 1
ATOM 3371 O O . THR B 1 110 ? 9.986 50.440 27.944 1.00 32.88 110 THR B O 1
ATOM 3375 N N . GLN B 1 111 ? 11.361 48.671 28.016 1.00 32.39 111 GLN B N 1
ATOM 3376 C CA . GLN B 1 111 ? 10.244 47.759 27.740 1.00 37.92 111 GLN B CA 1
ATOM 3377 C C . GLN B 1 111 ? 9.156 47.757 28.786 1.00 36.55 111 GLN B C 1
ATOM 3378 O O . GLN B 1 111 ? 8.004 47.493 28.468 1.00 43.20 111 GLN B O 1
ATOM 3384 N N . PHE B 1 112 ? 9.515 48.049 30.035 1.00 46.24 112 PHE B N 1
ATOM 3385 C CA . PHE B 1 112 ? 8.537 48.104 31.123 1.00 36.59 112 PHE B CA 1
ATOM 3386 C C . PHE B 1 112 ? 7.706 49.381 31.015 1.00 35.80 112 PHE B C 1
ATOM 3387 O O . PHE B 1 112 ? 6.483 49.319 31.043 1.00 39.10 112 PHE B O 1
ATOM 3395 N N . LYS B 1 113 ? 8.363 50.534 30.894 1.00 37.80 113 LYS B N 1
ATOM 3396 C CA . LYS B 1 113 ? 7.642 51.810 30.773 1.00 46.54 113 LYS B CA 1
ATOM 3397 C C . LYS B 1 113 ? 6.585 51.723 29.669 1.00 53.02 113 LYS B C 1
ATOM 3398 O O . LYS B 1 113 ? 5.397 51.971 29.894 1.00 55.81 113 LYS B O 1
ATOM 3404 N N . ASP B 1 114 ? 7.034 51.349 28.478 1.00 48.69 114 ASP B N 1
ATOM 3405 C CA . ASP B 1 114 ? 6.156 51.222 27.336 1.00 56.15 114 ASP B CA 1
ATOM 3406 C C . ASP B 1 114 ? 4.986 50.252 27.506 1.00 58.77 114 ASP B C 1
ATOM 3407 O O . ASP B 1 114 ? 3.864 50.576 27.121 1.00 63.72 114 ASP B O 1
ATOM 3412 N N . LYS B 1 115 ? 5.229 49.068 28.062 1.00 56.40 115 LYS B N 1
ATOM 3413 C CA . LYS B 1 115 ? 4.149 48.107 28.240 1.00 53.92 115 LYS B CA 1
ATOM 3414 C C . LYS B 1 115 ? 3.243 48.450 29.419 1.00 62.76 115 LYS B C 1
ATOM 3415 O O . LYS B 1 115 ? 2.025 48.295 29.329 1.00 64.18 115 LYS B O 1
ATOM 3421 N N . ALA B 1 116 ? 3.835 48.913 30.518 1.00 64.62 116 ALA B N 1
ATOM 3422 C CA . ALA B 1 116 ? 3.071 49.299 31.707 1.00 67.13 116 ALA B CA 1
ATOM 3423 C C . ALA B 1 116 ? 2.514 50.683 31.463 1.00 68.35 116 ALA B C 1
ATOM 3424 O O . ALA B 1 116 ? 2.452 51.517 32.366 1.00 78.00 116 ALA B O 1
ATOM 3426 N N . SER B 1 117 ? 2.120 50.920 30.226 1.00 65.76 117 SER B N 1
ATOM 3427 C CA . SER B 1 117 ? 1.582 52.206 29.819 1.00 70.58 117 SER B CA 1
ATOM 3428 C C . SER B 1 117 ? 0.326 51.868 29.036 1.00 69.99 117 SER B C 1
ATOM 3429 O O . SER B 1 117 ? -0.670 52.579 29.082 1.00 70.24 117 SER B O 1
ATOM 3432 N N . LYS B 1 118 ? 0.402 50.751 28.323 1.00 71.92 118 LYS B N 1
ATOM 3433 C CA . LYS B 1 118 ? -0.699 50.246 27.524 1.00 71.42 118 LYS B CA 1
ATOM 3434 C C . LYS B 1 118 ? -1.416 49.166 28.338 1.00 72.50 118 LYS B C 1
ATOM 3435 O O . LYS B 1 118 ? -1.880 48.174 27.771 1.00 76.77 118 LYS B O 1
ATOM 3441 N N . GLN B 1 119 ? -1.500 49.346 29.656 1.00 71.15 119 GLN B N 1
ATOM 3442 C CA . GLN B 1 119 ? -2.156 48.354 30.516 1.00 66.51 119 GLN B CA 1
ATOM 3443 C C . GLN B 1 119 ? -2.925 48.955 31.691 1.00 65.97 119 GLN B C 1
ATOM 3444 O O . GLN B 1 119 ? -2.439 49.869 32.364 1.00 68.54 119 GLN B O 1
ATOM 3450 N N . GLU B 1 120 ? -4.121 48.427 31.941 1.00 67.21 120 GLU B N 1
ATOM 3451 C CA . GLU B 1 120 ? -4.952 48.910 33.043 1.00 68.65 120 GLU B CA 1
ATOM 3452 C C . GLU B 1 120 ? -4.565 48.218 34.353 1.00 65.06 120 GLU B C 1
ATOM 3453 O O . GLU B 1 120 ? -5.095 48.527 35.421 1.00 70.46 120 GLU B O 1
ATOM 3459 N N . THR B 1 121 ? -3.649 47.261 34.263 1.00 54.86 121 THR B N 1
ATOM 3460 C CA . THR B 1 121 ? -3.144 46.575 35.444 1.00 43.93 121 THR B CA 1
ATOM 3461 C C . THR B 1 121 ? -1.714 46.197 35.169 1.00 40.78 121 THR B C 1
ATOM 3462 O O . THR B 1 121 ? -1.429 45.442 34.238 1.00 40.87 121 THR B O 1
ATOM 3466 N N . VAL B 1 122 ? -0.811 46.725 35.980 1.00 33.07 122 VAL B N 1
ATOM 3467 C CA . VAL B 1 122 ? 0.588 46.425 35.805 1.00 28.64 122 VAL B CA 1
ATOM 3468 C C . VAL B 1 122 ? 0.936 45.152 36.580 1.00 29.21 122 VAL B C 1
ATOM 3469 O O . VAL B 1 122 ? 1.053 45.166 37.803 1.00 35.66 122 VAL B O 1
ATOM 3473 N N . TRP B 1 123 ? 1.063 44.035 35.871 1.00 27.69 123 TRP B N 1
ATOM 3474 C CA . TRP B 1 123 ? 1.406 42.790 36.541 1.00 30.18 123 TRP B CA 1
ATOM 3475 C C . TRP B 1 123 ? 2.911 42.767 36.791 1.00 27.07 123 TRP B C 1
ATOM 3476 O O . TRP B 1 123 ? 3.693 43.193 35.937 1.00 23.02 123 TRP B O 1
ATOM 3487 N N . SER B 1 124 ? 3.305 42.265 37.963 1.00 24.65 124 SER B N 1
ATOM 3488 C CA . SER B 1 124 ? 4.715 42.211 38.366 1.00 21.42 124 SER B CA 1
ATOM 3489 C C . SER B 1 124 ? 5.642 41.462 37.437 1.00 15.77 124 SER B C 1
ATOM 3490 O O . SER B 1 124 ? 6.830 41.740 37.406 1.00 23.19 124 SER B O 1
ATOM 3493 N N . GLY B 1 125 ? 5.092 40.517 36.685 1.00 25.41 125 GLY B N 1
ATOM 3494 C CA . GLY B 1 125 ? 5.874 39.740 35.741 1.00 25.81 125 GLY B CA 1
ATOM 3495 C C . GLY B 1 125 ? 6.462 40.659 34.695 1.00 26.97 125 GLY B C 1
ATOM 3496 O O . GLY B 1 125 ? 7.547 40.413 34.173 1.00 32.80 125 GLY B O 1
ATOM 3497 N N . LEU B 1 126 ? 5.745 41.730 34.387 1.00 28.16 126 LEU B N 1
ATOM 3498 C CA . LEU B 1 126 ? 6.233 42.692 33.421 1.00 36.45 126 LEU B CA 1
ATOM 3499 C C . LEU B 1 126 ? 7.493 43.367 33.973 1.00 28.91 126 LEU B C 1
ATOM 3500 O O . LEU B 1 126 ? 8.478 43.536 33.265 1.00 36.97 126 LEU B O 1
ATOM 3505 N N . LEU B 1 127 ? 7.477 43.733 35.244 1.00 25.45 127 LEU B N 1
ATOM 3506 C CA . LEU B 1 127 ? 8.629 44.397 35.840 1.00 22.90 127 LEU B CA 1
ATOM 3507 C C . LEU B 1 127 ? 9.843 43.486 36.029 1.00 29.13 127 LEU B C 1
ATOM 3508 O O . LEU B 1 127 ? 10.968 43.841 35.659 1.00 25.86 127 LEU B O 1
ATOM 3513 N N . MET B 1 128 ? 9.591 42.314 36.616 1.00 27.49 128 MET B N 1
ATOM 3514 C CA . MET B 1 128 ? 10.622 41.339 36.938 1.00 24.26 128 MET B CA 1
ATOM 3515 C C . MET B 1 128 ? 11.146 40.424 35.839 1.00 28.33 128 MET B C 1
ATOM 3516 O O . MET B 1 128 ? 12.131 39.733 36.076 1.00 24.51 128 MET B O 1
ATOM 3521 N N . TYR B 1 129 ? 10.512 40.371 34.665 1.00 24.48 129 TYR B N 1
ATOM 3522 C CA . TYR B 1 129 ? 11.005 39.457 33.636 1.00 22.48 129 TYR B CA 1
ATOM 3523 C C . TYR B 1 129 ? 12.516 39.579 33.390 1.00 23.25 129 TYR B C 1
ATOM 3524 O O . TYR B 1 129 ? 13.231 38.579 33.362 1.00 19.93 129 TYR B O 1
ATOM 3533 N N . PRO B 1 130 ? 13.023 40.812 33.248 1.00 23.85 130 PRO B N 1
ATOM 3534 C CA . PRO B 1 130 ? 14.459 40.980 33.003 1.00 27.92 130 PRO B CA 1
ATOM 3535 C C . PRO B 1 130 ? 15.366 40.281 34.028 1.00 31.07 130 PRO B C 1
ATOM 3536 O O . PRO B 1 130 ? 16.496 39.872 33.706 1.00 27.48 130 PRO B O 1
ATOM 3540 N N . VAL B 1 131 ? 14.886 40.134 35.256 1.00 27.47 131 VAL B N 1
ATOM 3541 C CA . VAL B 1 131 ? 15.694 39.467 36.268 1.00 25.97 131 VAL B CA 1
ATOM 3542 C C . VAL B 1 131 ? 15.715 37.973 35.954 1.00 31.99 131 VAL B C 1
ATOM 3543 O O . VAL B 1 131 ? 16.761 37.304 36.089 1.00 22.83 131 VAL B O 1
ATOM 3547 N N . LEU B 1 132 ? 14.577 37.455 35.492 1.00 26.01 132 LEU B N 1
ATOM 3548 C CA . LEU B 1 132 ? 14.488 36.029 35.143 1.00 24.90 132 LEU B CA 1
ATOM 3549 C C . LEU B 1 132 ? 15.405 35.740 33.952 1.00 24.01 132 LEU B C 1
ATOM 3550 O O . LEU B 1 132 ? 16.011 34.668 33.863 1.00 24.58 132 LEU B O 1
ATOM 3555 N N . GLN B 1 133 ? 15.505 36.706 33.039 1.00 20.56 133 GLN B N 1
ATOM 3556 C CA . GLN B 1 133 ? 16.370 36.559 31.881 1.00 21.39 133 GLN B CA 1
ATOM 3557 C C . GLN B 1 133 ? 17.852 36.570 32.333 1.00 28.72 133 GLN B C 1
ATOM 3558 O O . GLN B 1 133 ? 18.670 35.766 31.853 1.00 25.81 133 GLN B O 1
ATOM 3564 N N . ALA B 1 134 ? 18.199 37.472 33.253 1.00 21.93 134 ALA B N 1
ATOM 3565 C CA . ALA B 1 134 ? 19.581 37.533 33.720 1.00 34.81 134 ALA B CA 1
ATOM 3566 C C . ALA B 1 134 ? 19.944 36.179 34.323 1.00 26.88 134 ALA B C 1
ATOM 3567 O O . ALA B 1 134 ? 21.057 35.682 34.137 1.00 28.60 134 ALA B O 1
ATOM 3569 N N . ALA B 1 135 ? 18.985 35.576 35.018 1.00 26.99 135 ALA B N 1
ATOM 3570 C CA . ALA B 1 135 ? 19.212 34.281 35.647 1.00 26.54 135 ALA B CA 1
ATOM 3571 C C . ALA B 1 135 ? 19.404 33.186 34.607 1.00 31.93 135 ALA B C 1
ATOM 3572 O O . ALA B 1 135 ? 20.263 32.314 34.765 1.00 31.03 135 ALA B O 1
ATOM 3574 N N . ASP B 1 136 ? 18.597 33.228 33.556 1.00 28.83 136 ASP B N 1
ATOM 3575 C CA . ASP B 1 136 ? 18.695 32.255 32.484 1.00 27.35 136 ASP B CA 1
ATOM 3576 C C . ASP B 1 136 ? 20.090 32.348 31.876 1.00 32.94 136 ASP B C 1
ATOM 3577 O O . ASP B 1 136 ? 20.735 31.345 31.610 1.00 33.53 136 ASP B O 1
ATOM 3582 N N . ILE B 1 137 ? 20.557 33.570 31.660 1.00 35.47 137 ILE B N 1
ATOM 3583 C CA . ILE B 1 137 ? 21.866 33.770 31.068 1.00 31.34 137 ILE B CA 1
ATOM 3584 C C . ILE B 1 137 ? 23.008 33.361 32.007 1.00 36.61 137 ILE B C 1
ATOM 3585 O O . ILE B 1 137 ? 23.886 32.586 31.620 1.00 28.25 137 ILE B O 1
ATOM 3590 N N . LEU B 1 138 ? 23.005 33.879 33.234 1.00 27.46 138 LEU B N 1
ATOM 3591 C CA . LEU B 1 138 ? 24.091 33.556 34.124 1.00 24.74 138 LEU B CA 1
ATOM 3592 C C . LEU B 1 138 ? 24.106 32.127 34.709 1.00 26.04 138 LEU B C 1
ATOM 3593 O O . LEU B 1 138 ? 25.170 31.636 35.085 1.00 19.72 138 LEU B O 1
ATOM 3598 N N . ILE B 1 139 ? 22.967 31.430 34.751 1.00 27.00 139 ILE B N 1
ATOM 3599 C CA . ILE B 1 139 ? 23.010 30.087 35.310 1.00 24.04 139 ILE B CA 1
ATOM 3600 C C . ILE B 1 139 ? 23.787 29.150 34.402 1.00 22.57 139 ILE B C 1
ATOM 3601 O O . ILE B 1 139 ? 24.290 28.125 34.840 1.00 25.71 139 ILE B O 1
ATOM 3606 N N . TYR B 1 140 ? 23.909 29.519 33.135 1.00 32.73 140 TYR B N 1
ATOM 3607 C CA . TYR B 1 140 ? 24.654 28.703 32.179 1.00 34.83 140 TYR B CA 1
ATOM 3608 C C . TYR B 1 140 ? 26.045 29.316 31.959 1.00 28.52 140 TYR B C 1
ATOM 3609 O O . TYR B 1 140 ? 26.817 28.881 31.103 1.00 32.55 140 TYR B O 1
ATOM 3618 N N . LYS B 1 141 ? 26.356 30.316 32.769 1.00 32.02 141 LYS B N 1
ATOM 3619 C CA . LYS B 1 141 ? 27.629 31.011 32.694 1.00 32.62 141 LYS B CA 1
ATOM 3620 C C . LYS B 1 141 ? 27.911 31.469 31.275 1.00 34.05 141 LYS B C 1
ATOM 3621 O O . LYS B 1 141 ? 29.070 31.478 30.846 1.00 38.77 141 LYS B O 1
ATOM 3627 N N . ALA B 1 142 ? 26.862 31.863 30.557 1.00 28.91 142 ALA B N 1
ATOM 3628 C CA . ALA B 1 142 ? 27.009 32.315 29.172 1.00 36.68 142 ALA B CA 1
ATOM 3629 C C . ALA B 1 142 ? 27.752 33.651 29.109 1.00 36.23 142 ALA B C 1
ATOM 3630 O O . ALA B 1 142 ? 27.523 34.534 29.931 1.00 41.39 142 ALA B O 1
ATOM 3632 N N . ASP B 1 143 ? 28.645 33.796 28.138 1.00 34.51 143 ASP B N 1
ATOM 3633 C CA . ASP B 1 143 ? 29.410 35.027 28.001 1.00 35.28 143 ASP B CA 1
ATOM 3634 C C . ASP B 1 143 ? 28.966 35.845 26.803 1.00 35.18 143 ASP B C 1
ATOM 3635 O O . ASP B 1 143 ? 29.365 36.999 26.657 1.00 35.45 143 ASP B O 1
ATOM 3640 N N . THR B 1 144 ? 28.140 35.251 25.948 1.00 30.84 144 THR B N 1
ATOM 3641 C CA . THR B 1 144 ? 27.665 35.950 24.757 1.00 34.60 144 THR B CA 1
ATOM 3642 C C . THR B 1 144 ? 26.191 35.631 24.536 1.00 34.27 144 THR B C 1
ATOM 3643 O O . THR B 1 144 ? 25.761 34.490 24.682 1.00 37.42 144 THR B O 1
ATOM 3647 N N . VAL B 1 145 ? 25.413 36.647 24.199 1.00 37.20 145 VAL B N 1
ATOM 3648 C CA . VAL B 1 145 ? 23.987 36.455 23.980 1.00 33.07 145 VAL B CA 1
ATOM 3649 C C . VAL B 1 145 ? 23.539 37.226 22.745 1.00 34.87 145 VAL B C 1
ATOM 3650 O O . VAL B 1 145 ? 23.647 38.447 22.696 1.00 41.13 145 VAL B O 1
ATOM 3654 N N . PRO B 1 146 ? 23.074 36.522 21.712 1.00 35.16 146 PRO B N 1
ATOM 3655 C CA . PRO B 1 146 ? 22.625 37.265 20.533 1.00 37.26 146 PRO B CA 1
ATOM 3656 C C . PRO B 1 146 ? 21.270 37.923 20.797 1.00 34.59 146 PRO B C 1
ATOM 3657 O O . PRO B 1 146 ? 20.316 37.280 21.243 1.00 35.60 146 PRO B O 1
ATOM 3661 N N . VAL B 1 147 ? 21.203 39.216 20.521 1.00 35.70 147 VAL B N 1
ATOM 3662 C CA . VAL B 1 147 ? 19.991 39.978 20.732 1.00 36.48 147 VAL B CA 1
ATOM 3663 C C . VAL B 1 147 ? 19.828 40.995 19.626 1.00 44.54 147 VAL B C 1
ATOM 3664 O O . VAL B 1 147 ? 20.775 41.300 18.887 1.00 42.71 147 VAL B O 1
ATOM 3668 N N . GLY B 1 148 ? 18.612 41.517 19.520 1.00 48.05 148 GLY B N 1
ATOM 3669 C CA . GLY B 1 148 ? 18.326 42.509 18.510 1.00 49.09 148 GLY B CA 1
ATOM 3670 C C . GLY B 1 148 ? 18.698 43.864 19.058 1.00 52.07 148 GLY B C 1
ATOM 3671 O O . GLY B 1 148 ? 18.900 44.013 20.265 1.00 44.17 148 GLY B O 1
ATOM 3672 N N . GLU B 1 149 ? 18.790 44.848 18.168 1.00 59.63 149 GLU B N 1
ATOM 3673 C CA . GLU B 1 149 ? 19.131 46.222 18.545 1.00 62.91 149 GLU B CA 1
ATOM 3674 C C . GLU B 1 149 ? 18.299 46.708 19.746 1.00 59.17 149 GLU B C 1
ATOM 3675 O O . GLU B 1 149 ? 18.807 47.428 20.613 1.00 44.85 149 GLU B O 1
ATOM 3681 N N . ASP B 1 150 ? 17.032 46.292 19.795 1.00 49.05 150 ASP B N 1
ATOM 3682 C CA . ASP B 1 150 ? 16.117 46.706 20.857 1.00 53.13 150 ASP B CA 1
ATOM 3683 C C . ASP B 1 150 ? 15.925 45.796 22.086 1.00 51.16 150 ASP B C 1
ATOM 3684 O O . ASP B 1 150 ? 14.933 45.937 22.799 1.00 54.92 150 ASP B O 1
ATOM 3689 N N . GLN B 1 151 ? 16.861 44.886 22.346 1.00 51.74 151 GLN B N 1
ATOM 3690 C CA . GLN B 1 151 ? 16.762 43.979 23.497 1.00 43.27 151 GLN B CA 1
ATOM 3691 C C . GLN B 1 151 ? 18.115 43.919 24.202 1.00 43.29 151 GLN B C 1
ATOM 3692 O O . GLN B 1 151 ? 18.426 42.945 24.876 1.00 44.65 151 GLN B O 1
ATOM 3698 N N . VAL B 1 152 ? 18.925 44.958 24.038 1.00 43.31 152 VAL B N 1
ATOM 3699 C CA . VAL B 1 152 ? 20.254 44.978 24.636 1.00 42.36 152 VAL B CA 1
ATOM 3700 C C . VAL B 1 152 ? 20.254 45.475 26.076 1.00 43.41 152 VAL B C 1
ATOM 3701 O O . VAL B 1 152 ? 21.228 45.305 26.808 1.00 40.84 152 VAL B O 1
ATOM 3705 N N . GLN B 1 153 ? 19.155 46.095 26.481 1.00 41.14 153 GLN B N 1
ATOM 3706 C CA . GLN B 1 153 ? 19.073 46.630 27.819 1.00 37.95 153 GLN B CA 1
ATOM 3707 C C . GLN B 1 153 ? 19.111 45.540 28.913 1.00 42.86 153 GLN B C 1
ATOM 3708 O O . GLN B 1 153 ? 19.681 45.774 29.986 1.00 38.27 153 GLN B O 1
ATOM 3714 N N . HIS B 1 154 ? 18.522 44.364 28.665 1.00 32.85 154 HIS B N 1
ATOM 3715 C CA . HIS B 1 154 ? 18.581 43.338 29.690 1.00 29.00 154 HIS B CA 1
ATOM 3716 C C . HIS B 1 154 ? 19.990 42.775 29.805 1.00 28.51 154 HIS B C 1
ATOM 3717 O O . HIS B 1 154 ? 20.356 42.249 30.855 1.00 30.13 154 HIS B O 1
ATOM 3724 N N . ILE B 1 155 ? 20.805 42.901 28.763 1.00 27.60 155 ILE B N 1
ATOM 3725 C CA . ILE B 1 155 ? 22.164 42.379 28.897 1.00 29.99 155 ILE B CA 1
ATOM 3726 C C . ILE B 1 155 ? 22.957 43.335 29.775 1.00 25.23 155 ILE B C 1
ATOM 3727 O O . ILE B 1 155 ? 23.818 42.907 30.524 1.00 31.38 155 ILE B O 1
ATOM 3732 N N . GLU B 1 156 ? 22.660 44.624 29.707 1.00 22.97 156 GLU B N 1
ATOM 3733 C CA . GLU B 1 156 ? 23.356 45.587 30.572 1.00 37.23 156 GLU B CA 1
ATOM 3734 C C . GLU B 1 156 ? 23.044 45.252 32.057 1.00 32.52 156 GLU B C 1
ATOM 3735 O O . GLU B 1 156 ? 23.938 45.258 32.922 1.00 27.51 156 GLU B O 1
ATOM 3741 N N . LEU B 1 157 ? 21.780 44.943 32.330 1.00 23.19 157 LEU B N 1
ATOM 3742 C CA . LEU B 1 157 ? 21.334 44.581 33.668 1.00 24.70 157 LEU B CA 1
ATOM 3743 C C . LEU B 1 157 ? 22.056 43.306 34.093 1.00 28.33 157 LEU B C 1
ATOM 3744 O O . LEU B 1 157 ? 22.596 43.213 35.201 1.00 31.96 157 LEU B O 1
ATOM 3749 N N . THR B 1 158 ? 22.062 42.322 33.206 1.00 18.76 158 THR B N 1
ATOM 3750 C CA . THR B 1 158 ? 22.723 41.071 33.495 1.00 20.50 158 THR B CA 1
ATOM 3751 C C . THR B 1 158 ? 24.181 41.316 33.896 1.00 29.57 158 THR B C 1
ATOM 3752 O O . THR B 1 158 ? 24.685 40.649 34.805 1.00 24.34 158 THR B O 1
ATOM 3756 N N . ARG B 1 159 ? 24.845 42.279 33.237 1.00 25.83 159 ARG B N 1
ATOM 3757 C CA . ARG B 1 159 ? 26.230 42.620 33.554 1.00 23.27 159 ARG B CA 1
ATOM 3758 C C . ARG B 1 159 ? 26.322 43.254 34.944 1.00 28.01 159 ARG B C 1
ATOM 3759 O O . ARG B 1 159 ? 27.230 42.937 35.722 1.00 33.43 159 ARG B O 1
ATOM 3767 N N . GLU B 1 160 ? 25.389 44.147 35.256 1.00 24.64 160 GLU B N 1
ATOM 3768 C CA . GLU B 1 160 ? 25.378 44.805 36.552 1.00 21.91 160 GLU B CA 1
ATOM 3769 C C . GLU B 1 160 ? 25.196 43.812 37.685 1.00 31.09 160 GLU B C 1
ATOM 3770 O O . GLU B 1 160 ? 25.845 43.929 38.725 1.00 33.04 160 GLU B O 1
ATOM 3776 N N . ILE B 1 161 ? 24.320 42.828 37.495 1.00 34.16 161 ILE B N 1
ATOM 3777 C CA . ILE B 1 161 ? 24.089 41.826 38.543 1.00 34.64 161 ILE B CA 1
ATOM 3778 C C . ILE B 1 161 ? 25.333 40.959 38.718 1.00 33.40 161 ILE B C 1
ATOM 3779 O O . ILE B 1 161 ? 25.734 40.621 39.851 1.00 29.34 161 ILE B O 1
ATOM 3784 N N . ALA B 1 162 ? 25.937 40.591 37.594 1.00 27.75 162 ALA B N 1
ATOM 3785 C CA . ALA B 1 162 ? 27.157 39.794 37.640 1.00 24.39 162 ALA B CA 1
ATOM 3786 C C . ALA B 1 162 ? 28.193 40.577 38.478 1.00 31.15 162 ALA B C 1
ATOM 3787 O O . ALA B 1 162 ? 28.794 40.033 39.418 1.00 21.41 162 ALA B O 1
ATOM 3789 N N . ARG B 1 163 ? 28.381 41.864 38.171 1.00 21.37 163 ARG B N 1
ATOM 3790 C CA . ARG B 1 163 ? 29.371 42.626 38.930 1.00 30.16 163 ARG B CA 1
ATOM 3791 C C . ARG B 1 163 ? 29.035 42.705 40.416 1.00 29.80 163 ARG B C 1
ATOM 3792 O O . ARG B 1 163 ? 29.884 42.398 41.256 1.00 30.74 163 ARG B O 1
ATOM 3800 N N . ARG B 1 164 ? 27.796 43.089 40.736 1.00 26.83 164 ARG B N 1
ATOM 3801 C CA . ARG B 1 164 ? 27.345 43.204 42.121 1.00 28.57 164 ARG B CA 1
ATOM 3802 C C . ARG B 1 164 ? 27.541 41.877 42.881 1.00 31.56 164 ARG B C 1
ATOM 3803 O O . ARG B 1 164 ? 28.028 41.881 44.026 1.00 32.45 164 ARG B O 1
ATOM 3811 N N . PHE B 1 165 ? 27.195 40.758 42.230 1.00 28.60 165 PHE B N 1
ATOM 3812 C CA . PHE B 1 165 ? 27.329 39.416 42.823 1.00 31.18 165 PHE B CA 1
ATOM 3813 C C . PHE B 1 165 ? 28.790 39.045 43.086 1.00 36.37 165 PHE B C 1
ATOM 3814 O O . PHE B 1 165 ? 29.151 38.650 44.200 1.00 40.40 165 PHE B O 1
ATOM 3822 N N . ASN B 1 166 ? 29.614 39.146 42.045 1.00 35.81 166 ASN B N 1
ATOM 3823 C CA . ASN B 1 166 ? 31.031 38.846 42.148 1.00 36.69 166 ASN B CA 1
ATOM 3824 C C . ASN B 1 166 ? 31.620 39.645 43.297 1.00 35.95 166 ASN B C 1
ATOM 3825 O O . ASN B 1 166 ? 32.365 39.113 44.130 1.00 34.56 166 ASN B O 1
ATOM 3830 N N . HIS B 1 167 ? 31.261 40.922 43.347 1.00 30.21 167 HIS B N 1
ATOM 3831 C CA . HIS B 1 167 ? 31.759 41.808 44.391 1.00 30.81 167 HIS B CA 1
ATOM 3832 C C . HIS B 1 167 ? 31.357 41.379 45.799 1.00 28.07 167 HIS B C 1
ATOM 3833 O O . HIS B 1 167 ? 32.184 41.349 46.688 1.00 30.10 167 HIS B O 1
ATOM 3840 N N . LEU B 1 168 ? 30.088 41.042 45.996 1.00 34.63 168 LEU B N 1
ATOM 3841 C CA . LEU B 1 168 ? 29.591 40.649 47.308 1.00 29.21 168 LEU B CA 1
ATOM 3842 C C . LEU B 1 168 ? 29.959 39.249 47.742 1.00 27.14 168 LEU B C 1
ATOM 3843 O O . LEU B 1 168 ? 30.213 39.013 48.928 1.00 26.08 168 LEU B O 1
ATOM 3848 N N . PHE B 1 169 ? 30.009 38.327 46.785 1.00 23.79 169 PHE B N 1
ATOM 3849 C CA . PHE B 1 169 ? 30.260 36.931 47.113 1.00 17.76 169 PHE B CA 1
ATOM 3850 C C . PHE B 1 169 ? 31.486 36.278 46.506 1.00 22.19 169 PHE B C 1
ATOM 3851 O O . PHE B 1 169 ? 31.762 35.122 46.803 1.00 20.07 169 PHE B O 1
ATOM 3859 N N . GLY B 1 170 ? 32.219 37.009 45.667 1.00 22.51 170 GLY B N 1
ATOM 3860 C CA . GLY B 1 170 ? 33.390 36.446 45.018 1.00 29.27 170 GLY B CA 1
ATOM 3861 C C . GLY B 1 170 ? 33.154 36.132 43.540 1.00 34.89 170 GLY B C 1
ATOM 3862 O O . GLY B 1 170 ? 32.021 35.790 43.149 1.00 31.52 170 GLY B O 1
ATOM 3863 N N . GLU B 1 171 ? 34.215 36.244 42.730 1.00 28.96 171 GLU B N 1
ATOM 3864 C CA . GLU B 1 171 ? 34.164 35.967 41.289 1.00 33.75 171 GLU B CA 1
ATOM 3865 C C . GLU B 1 171 ? 33.451 34.655 40.995 1.00 30.76 171 GLU B C 1
ATOM 3866 O O . GLU B 1 171 ? 33.920 33.591 41.388 1.00 26.15 171 GLU B O 1
ATOM 3872 N N . THR B 1 172 ? 32.333 34.747 40.273 1.00 25.75 172 THR B N 1
ATOM 3873 C CA . THR B 1 172 ? 31.513 33.597 39.939 1.00 20.89 172 THR B CA 1
ATOM 3874 C C . THR B 1 172 ? 31.035 33.632 38.488 1.00 27.55 172 THR B C 1
ATOM 3875 O O . THR B 1 172 ? 31.170 32.646 37.754 1.00 21.10 172 THR B O 1
ATOM 3879 N N . PHE B 1 173 ? 30.498 34.790 38.087 1.00 31.17 173 PHE B N 1
ATOM 3880 C CA . PHE B 1 173 ? 29.942 34.985 36.755 1.00 32.43 173 PHE B CA 1
ATOM 3881 C C . PHE B 1 173 ? 30.691 35.951 35.834 1.00 36.39 173 PHE B C 1
ATOM 3882 O O . PHE B 1 173 ? 31.305 36.925 36.297 1.00 36.98 173 PHE B O 1
ATOM 3890 N N . PRO B 1 174 ? 30.623 35.700 34.509 1.00 26.43 174 PRO B N 1
ATOM 3891 C CA . PRO B 1 174 ? 31.262 36.549 33.502 1.00 29.20 174 PRO B CA 1
ATOM 3892 C C . PRO B 1 174 ? 30.279 37.694 33.245 1.00 32.09 174 PRO B C 1
ATOM 3893 O O . PRO B 1 174 ? 29.128 37.628 33.681 1.00 26.06 174 PRO B O 1
ATOM 3897 N N . GLU B 1 175 ? 30.732 38.742 32.564 1.00 29.78 175 GLU B N 1
ATOM 3898 C CA . GLU B 1 175 ? 29.854 39.851 32.224 1.00 34.00 175 GLU B CA 1
ATOM 3899 C C . GLU B 1 175 ? 29.511 39.573 30.774 1.00 33.06 175 GLU B C 1
ATOM 3900 O O . GLU B 1 175 ? 30.332 39.767 29.883 1.00 40.07 175 GLU B O 1
ATOM 3906 N N . PRO B 1 176 ? 28.290 39.073 30.526 1.00 33.09 176 PRO B N 1
ATOM 3907 C CA . PRO B 1 176 ? 27.827 38.748 29.183 1.00 29.65 176 PRO B CA 1
ATOM 3908 C C . PRO B 1 176 ? 27.874 39.959 28.273 1.00 31.99 176 PRO B C 1
ATOM 3909 O O . PRO B 1 176 ? 27.626 41.086 28.707 1.00 32.76 176 PRO B O 1
ATOM 3913 N N . GLN B 1 177 ? 28.200 39.708 27.013 1.00 25.60 177 GLN B N 1
ATOM 3914 C CA . GLN B 1 177 ? 28.243 40.745 25.996 1.00 33.23 177 GLN B CA 1
ATOM 3915 C C . GLN B 1 177 ? 27.139 40.438 24.991 1.00 30.65 177 GLN B C 1
ATOM 3916 O O . GLN B 1 177 ? 26.868 39.270 24.679 1.00 32.43 177 GLN B O 1
ATOM 3922 N N . ALA B 1 178 ? 26.492 41.482 24.496 1.00 31.30 178 ALA B N 1
ATOM 3923 C CA . ALA B 1 178 ? 25.441 41.308 23.509 1.00 33.91 178 ALA B CA 1
ATOM 3924 C C . ALA B 1 178 ? 26.079 41.059 22.139 1.00 36.39 178 ALA B C 1
ATOM 3925 O O . ALA B 1 178 ? 27.049 41.721 21.785 1.00 30.57 178 ALA B O 1
ATOM 3927 N N . LEU B 1 179 ? 25.555 40.093 21.387 1.00 37.67 179 LEU B N 1
ATOM 3928 C CA . LEU B 1 179 ? 26.054 39.810 20.033 1.00 35.88 179 LEU B CA 1
ATOM 3929 C C . LEU B 1 179 ? 24.970 40.326 19.077 1.00 38.13 179 LEU B C 1
ATOM 3930 O O . LEU B 1 179 ? 23.836 39.849 19.104 1.00 32.23 179 LEU B O 1
ATOM 3935 N N . LEU B 1 180 ? 25.317 41.315 18.256 1.00 44.38 180 LEU B N 1
ATOM 3936 C CA . LEU B 1 180 ? 24.385 41.893 17.284 1.00 44.66 180 LEU B CA 1
ATOM 3937 C C . LEU B 1 180 ? 24.594 41.313 15.874 1.00 46.01 180 LEU B C 1
ATOM 3938 O O . LEU B 1 180 ? 25.592 40.638 15.611 1.00 44.12 180 LEU B O 1
ATOM 3943 N N . ASN B 1 181 ? 23.654 41.571 14.969 1.00 48.31 181 ASN B N 1
ATOM 3944 C CA . ASN B 1 181 ? 23.741 41.033 13.617 1.00 42.08 181 ASN B CA 1
ATOM 3945 C C . ASN B 1 181 ? 23.664 42.132 12.564 1.00 55.42 181 ASN B C 1
ATOM 3946 O O . ASN B 1 181 ? 22.720 42.184 11.776 1.00 51.16 181 ASN B O 1
ATOM 3951 N N . PRO B 1 182 ? 24.668 43.020 12.527 1.00 63.88 182 PRO B N 1
ATOM 3952 C CA . PRO B 1 182 ? 24.732 44.140 11.576 1.00 68.64 182 PRO B CA 1
ATOM 3953 C C . PRO B 1 182 ? 24.746 43.714 10.113 1.00 68.13 182 PRO B C 1
ATOM 3954 O O . PRO B 1 182 ? 24.190 44.398 9.254 1.00 64.02 182 PRO B O 1
ATOM 3958 N N . GLU B 1 183 ? 25.389 42.583 9.843 1.00 72.03 183 GLU B N 1
ATOM 3959 C CA . GLU B 1 183 ? 25.487 42.060 8.488 1.00 75.21 183 GLU B CA 1
ATOM 3960 C C . GLU B 1 183 ? 24.124 41.602 7.950 1.00 75.93 183 GLU B C 1
ATOM 3961 O O . GLU B 1 183 ? 23.857 41.717 6.751 1.00 78.30 183 GLU B O 1
ATOM 3967 N N . ALA B 1 184 ? 23.260 41.088 8.827 1.00 69.32 184 ALA B N 1
ATOM 3968 C CA . ALA B 1 184 ? 21.945 40.616 8.392 1.00 64.87 184 ALA B CA 1
ATOM 3969 C C . ALA B 1 184 ? 21.073 41.759 7.893 1.00 62.23 184 ALA B C 1
ATOM 3970 O O . ALA B 1 184 ? 21.227 42.909 8.309 1.00 58.79 184 ALA B O 1
ATOM 3972 N N . PRO B 1 185 ? 20.139 41.452 6.983 1.00 59.33 185 PRO B N 1
ATOM 3973 C CA . PRO B 1 185 ? 19.232 42.444 6.410 1.00 54.72 185 PRO B CA 1
ATOM 3974 C C . PRO B 1 185 ? 18.083 42.798 7.336 1.00 53.95 185 PRO B C 1
ATOM 3975 O O . PRO B 1 185 ? 17.682 41.997 8.177 1.00 50.38 185 PRO B O 1
ATOM 3979 N N . ARG B 1 186 ? 17.555 44.003 7.162 1.00 57.66 186 ARG B N 1
ATOM 3980 C CA . ARG B 1 186 ? 16.427 44.477 7.952 1.00 61.81 186 ARG B CA 1
ATOM 3981 C C . ARG B 1 186 ? 15.252 44.228 7.028 1.00 59.19 186 ARG B C 1
ATOM 3982 O O . ARG B 1 186 ? 14.923 45.058 6.185 1.00 63.13 186 ARG B O 1
ATOM 3990 N N . VAL B 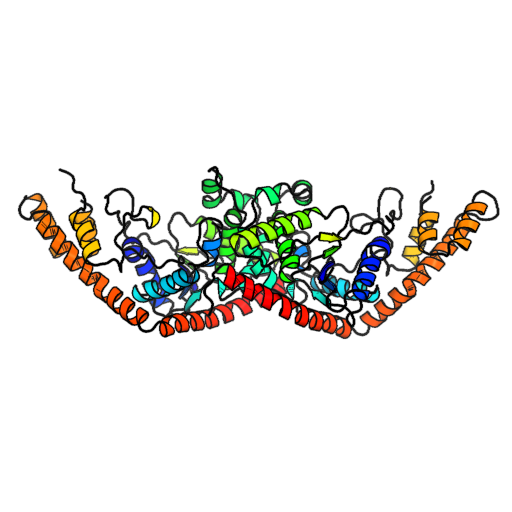1 187 ? 14.617 43.076 7.180 1.00 55.99 187 VAL B N 1
ATOM 3991 C CA . VAL B 1 187 ? 13.513 42.735 6.304 1.00 47.43 187 VAL B CA 1
ATOM 3992 C C . VAL B 1 187 ? 12.240 43.544 6.513 1.00 49.53 187 VAL B C 1
ATOM 3993 O O . VAL B 1 187 ? 11.651 43.534 7.593 1.00 56.07 187 VAL B O 1
ATOM 3997 N N . PRO B 1 188 ? 11.814 44.276 5.470 1.00 46.09 188 PRO B N 1
ATOM 3998 C CA . PRO B 1 188 ? 10.612 45.117 5.438 1.00 44.30 188 PRO B CA 1
ATOM 3999 C C . PRO B 1 188 ? 9.402 44.202 5.296 1.00 39.08 188 PRO B C 1
ATOM 4000 O O . PRO B 1 188 ? 9.480 43.167 4.636 1.00 39.97 188 PRO B O 1
ATOM 4004 N N . GLY B 1 189 ? 8.285 44.584 5.898 1.00 42.09 189 GLY B N 1
ATOM 4005 C CA . GLY B 1 189 ? 7.102 43.746 5.835 1.00 42.41 189 GLY B CA 1
ATOM 4006 C C . GLY B 1 189 ? 6.484 43.702 4.459 1.00 50.16 189 GLY B C 1
ATOM 4007 O O . GLY B 1 189 ? 6.946 44.388 3.553 1.00 58.84 189 GLY B O 1
ATOM 4008 N N . ILE B 1 190 ? 5.437 42.901 4.297 1.00 50.69 190 ILE B N 1
ATOM 4009 C CA . ILE B 1 190 ? 4.761 42.783 3.016 1.00 56.77 190 ILE B CA 1
ATOM 4010 C C . ILE B 1 190 ? 4.072 44.095 2.599 1.00 69.71 190 ILE B C 1
ATOM 4011 O O . ILE B 1 190 ? 3.344 44.145 1.604 1.00 72.39 190 ILE B O 1
ATOM 4016 N N . ASP B 1 191 ? 4.310 45.156 3.365 1.00 74.59 191 ASP B N 1
ATOM 4017 C CA . ASP B 1 191 ? 3.748 46.477 3.080 1.00 75.66 191 ASP B CA 1
ATOM 4018 C C . ASP B 1 191 ? 4.779 47.473 3.593 1.00 79.08 191 ASP B C 1
ATOM 4019 O O . ASP B 1 191 ? 5.056 47.516 4.788 1.00 89.37 191 ASP B O 1
ATOM 4024 N N . GLY B 1 192 ? 5.363 48.256 2.694 1.00 79.80 192 GLY B N 1
ATOM 4025 C CA . GLY B 1 192 ? 6.388 49.217 3.088 1.00 85.33 192 GLY B CA 1
ATOM 4026 C C . GLY B 1 192 ? 6.199 50.006 4.382 1.00 87.09 192 GLY B C 1
ATOM 4027 O O . GLY B 1 192 ? 7.093 50.744 4.797 1.00 88.47 192 GLY B O 1
ATOM 4028 N N . LYS B 1 193 ? 5.050 49.848 5.029 1.00 86.89 193 LYS B N 1
ATOM 4029 C CA . LYS B 1 193 ? 4.750 50.566 6.261 1.00 81.32 193 LYS B CA 1
ATOM 4030 C C . LYS B 1 193 ? 5.744 50.365 7.405 1.00 78.94 193 LYS B C 1
ATOM 4031 O O . LYS B 1 193 ? 5.895 51.248 8.253 1.00 77.17 193 LYS B O 1
ATOM 4037 N N . ALA B 1 194 ? 6.428 49.225 7.440 1.00 72.98 194 ALA B N 1
ATOM 4038 C CA . ALA B 1 194 ? 7.372 48.987 8.525 1.00 72.91 194 ALA B CA 1
ATOM 4039 C C . ALA B 1 194 ? 8.337 47.834 8.287 1.00 75.08 194 ALA B C 1
ATOM 4040 O O . ALA B 1 194 ? 8.803 47.602 7.170 1.00 76.21 194 ALA B O 1
ATOM 4042 N N . LYS B 1 195 ? 8.643 47.132 9.372 1.00 71.20 195 LYS B N 1
ATOM 4043 C CA . LYS B 1 195 ? 9.538 45.991 9.340 1.00 66.62 195 LYS B CA 1
ATOM 4044 C C . LYS B 1 195 ? 8.670 44.770 9.581 1.00 65.71 195 LYS B C 1
ATOM 4045 O O . LYS B 1 195 ? 7.555 44.880 10.097 1.00 66.03 195 LYS B O 1
ATOM 4051 N N . MET B 1 196 ? 9.171 43.605 9.206 1.00 55.95 196 MET B N 1
ATOM 4052 C CA . MET B 1 196 ? 8.403 42.393 9.393 1.00 58.31 196 MET B CA 1
ATOM 4053 C C . MET B 1 196 ? 8.449 41.982 10.863 1.00 60.08 196 MET B C 1
ATOM 4054 O O . MET B 1 196 ? 9.489 42.114 11.518 1.00 54.84 196 MET B O 1
ATOM 4059 N N . SER B 1 197 ? 7.316 41.504 11.379 1.00 59.67 197 SER B N 1
ATOM 4060 C CA . SER B 1 197 ? 7.222 41.061 12.770 1.00 63.57 197 SER B CA 1
ATOM 4061 C C . SER B 1 197 ? 5.848 40.466 13.035 1.00 61.74 197 SER B C 1
ATOM 4062 O O . SER B 1 197 ? 4.856 40.947 12.494 1.00 59.73 197 SER B O 1
ATOM 4065 N N . LYS B 1 198 ? 5.793 39.425 13.867 1.00 62.06 198 LYS B N 1
ATOM 4066 C CA . LYS B 1 198 ? 4.526 38.778 14.199 1.00 59.79 198 LYS B CA 1
ATOM 4067 C C . LYS B 1 198 ? 3.440 39.763 14.619 1.00 65.24 198 LYS B C 1
ATOM 4068 O O . LYS B 1 198 ? 2.305 39.669 14.158 1.00 67.25 198 LYS B O 1
ATOM 4074 N N . SER B 1 199 ? 3.786 40.703 15.498 1.00 70.83 199 SER B N 1
ATOM 4075 C CA . SER B 1 199 ? 2.816 41.685 15.998 1.00 72.12 199 SER B CA 1
ATOM 4076 C C . SER B 1 199 ? 1.973 42.336 14.899 1.00 74.33 199 SER B C 1
ATOM 4077 O O . SER B 1 199 ? 0.761 42.495 15.05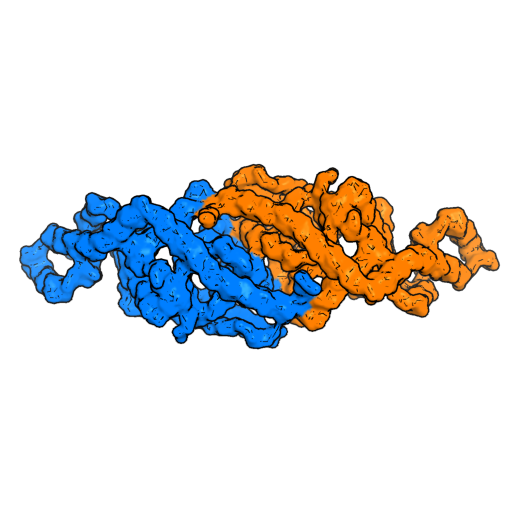2 1.00 79.42 199 SER B O 1
ATOM 4080 N N . LEU B 1 200 ? 2.618 42.714 13.799 1.00 73.36 200 LEU B N 1
ATOM 4081 C CA . LEU B 1 200 ? 1.945 43.346 12.667 1.00 67.56 200 LEU B CA 1
ATOM 4082 C C . LEU B 1 200 ? 1.498 42.247 11.699 1.00 69.37 200 LEU B C 1
ATOM 4083 O O . LEU B 1 200 ? 1.757 41.070 11.940 1.00 71.34 200 LEU B O 1
ATOM 4088 N N . GLY B 1 201 ? 0.813 42.616 10.618 1.00 77.09 201 GLY B N 1
ATOM 4089 C CA . GLY B 1 201 ? 0.397 41.614 9.639 1.00 74.36 201 GLY B CA 1
ATOM 4090 C C . GLY B 1 201 ? 1.650 41.192 8.887 1.00 70.17 201 GLY B C 1
ATOM 4091 O O . GLY B 1 201 ? 1.915 40.010 8.681 1.00 67.04 201 GLY B O 1
ATOM 4092 N N . ASN B 1 202 ? 2.403 42.219 8.501 1.00 63.73 202 ASN B N 1
ATOM 4093 C CA . ASN B 1 202 ? 3.690 42.188 7.806 1.00 63.40 202 ASN B CA 1
ATOM 4094 C C . ASN B 1 202 ? 4.476 40.937 7.432 1.00 60.61 202 ASN B C 1
ATOM 4095 O O . ASN B 1 202 ? 5.553 41.083 6.863 1.00 65.08 202 ASN B O 1
ATOM 4100 N N . THR B 1 203 ? 4.009 39.728 7.705 1.00 58.31 203 THR B N 1
ATOM 4101 C CA . THR B 1 203 ? 4.897 38.609 7.413 1.00 51.67 203 THR B CA 1
ATOM 4102 C C . THR B 1 203 ? 4.577 37.554 6.377 1.00 49.35 203 THR B C 1
ATOM 4103 O O . THR B 1 203 ? 3.448 37.417 5.891 1.00 45.75 203 THR B O 1
ATOM 4107 N N . ILE B 1 204 ? 5.640 36.818 6.060 1.00 43.06 204 ILE B N 1
ATOM 4108 C CA . ILE B 1 204 ? 5.635 35.694 5.139 1.00 38.69 204 ILE B CA 1
ATOM 4109 C C . ILE B 1 204 ? 6.214 34.596 6.024 1.00 42.32 204 ILE B C 1
ATOM 4110 O O . ILE B 1 204 ? 7.384 34.673 6.438 1.00 36.02 204 ILE B O 1
ATOM 4115 N N . GLY B 1 205 ? 5.402 33.590 6.330 1.00 39.80 205 GLY B N 1
ATOM 4116 C CA . GLY B 1 205 ? 5.871 32.507 7.170 1.00 33.92 205 GLY B CA 1
ATOM 4117 C C . GLY B 1 205 ? 6.579 31.410 6.399 1.00 44.12 205 GLY B C 1
ATOM 4118 O O . GLY B 1 205 ? 6.156 31.035 5.303 1.00 37.62 205 GLY B O 1
ATOM 4119 N N . LEU B 1 206 ? 7.664 30.894 6.971 1.00 42.32 206 LEU B N 1
ATOM 4120 C CA . LEU B 1 206 ? 8.418 29.818 6.343 1.00 39.51 206 LEU B CA 1
ATOM 4121 C C . LEU B 1 206 ? 7.531 28.636 5.961 1.00 40.85 206 LEU B C 1
ATOM 4122 O O . LEU B 1 206 ? 7.819 27.898 5.018 1.00 38.37 206 LEU B O 1
ATOM 4127 N N . LEU B 1 207 ? 6.450 28.448 6.707 1.00 41.72 207 LEU B N 1
ATOM 4128 C CA . LEU B 1 207 ? 5.572 27.316 6.467 1.00 38.61 207 LEU B CA 1
ATOM 4129 C C . LEU B 1 207 ? 4.171 27.715 6.040 1.00 39.41 207 LEU B C 1
ATOM 4130 O O . LEU B 1 207 ? 3.241 26.910 6.097 1.00 41.03 207 LEU B O 1
ATOM 4135 N N . GLU B 1 208 ? 4.030 28.961 5.610 1.00 39.67 208 GLU B N 1
ATOM 4136 C CA . GLU B 1 208 ? 2.755 29.500 5.170 1.00 33.50 208 GLU B CA 1
ATOM 4137 C C . GLU B 1 208 ? 2.286 28.717 3.947 1.00 43.94 208 GLU B C 1
ATOM 4138 O O . GLU B 1 208 ? 3.078 28.111 3.234 1.00 37.02 208 GLU B O 1
ATOM 4144 N N . PRO B 1 209 ? 0.978 28.692 3.698 1.00 47.43 209 PRO B N 1
ATOM 4145 C CA . PRO B 1 209 ? 0.540 27.947 2.513 1.00 48.28 209 PRO B CA 1
ATOM 4146 C C . PRO B 1 209 ? 1.068 28.662 1.255 1.00 52.05 209 PRO B C 1
ATOM 4147 O O . PRO B 1 209 ? 1.242 29.891 1.256 1.00 46.84 209 PRO B O 1
ATOM 4151 N N . GLU B 1 210 ? 1.319 27.903 0.194 1.00 47.43 210 GLU B N 1
ATOM 4152 C CA . GLU B 1 210 ? 1.831 28.477 -1.049 1.00 45.30 210 GLU B CA 1
ATOM 4153 C C . GLU B 1 210 ? 0.935 29.542 -1.655 1.00 46.02 210 GLU B C 1
ATOM 4154 O O . GLU B 1 210 ? 1.424 30.558 -2.157 1.00 47.95 210 GLU B O 1
ATOM 4160 N N . GLU B 1 211 ? -0.372 29.314 -1.612 1.00 49.01 211 GLU B N 1
ATOM 4161 C CA . GLU B 1 211 ? -1.324 30.281 -2.141 1.00 50.52 211 GLU B CA 1
ATOM 4162 C C . GLU B 1 211 ? -1.182 31.581 -1.364 1.00 47.58 211 GLU B C 1
ATOM 4163 O O . GLU B 1 211 ? -1.187 32.663 -1.936 1.00 48.42 211 GLU B O 1
ATOM 4169 N N . SER B 1 212 ? -1.061 31.468 -0.047 1.00 52.31 212 SER B N 1
ATOM 4170 C CA . SER B 1 212 ? -0.950 32.648 0.800 1.00 46.68 212 SER B CA 1
ATOM 4171 C C . SER B 1 212 ? 0.313 33.438 0.489 1.00 52.42 212 SER B C 1
ATOM 4172 O O . SER B 1 212 ? 0.273 34.669 0.395 1.00 51.43 212 SER B O 1
ATOM 4175 N N . ILE B 1 213 ? 1.440 32.743 0.330 1.00 52.09 213 ILE B N 1
ATOM 4176 C CA . ILE B 1 213 ? 2.678 33.437 0.009 1.00 45.56 213 ILE B CA 1
ATOM 4177 C C . ILE B 1 213 ? 2.502 34.117 -1.352 1.00 47.60 213 ILE B C 1
ATOM 4178 O O . ILE B 1 213 ? 2.941 35.252 -1.557 1.00 40.55 213 ILE B O 1
ATOM 4183 N N . TRP B 1 214 ? 1.840 33.433 -2.280 1.00 50.02 214 TRP B N 1
ATOM 4184 C CA . TRP B 1 214 ? 1.629 34.019 -3.600 1.00 55.85 214 TRP B CA 1
ATOM 4185 C C . TRP B 1 214 ? 0.798 35.317 -3.541 1.00 53.90 214 TRP B C 1
ATOM 4186 O O . TRP B 1 214 ? 1.190 36.343 -4.107 1.00 50.73 214 TRP B O 1
ATOM 4197 N N . GLN B 1 215 ? -0.339 35.274 -2.849 1.00 50.27 215 GLN B N 1
ATOM 4198 C CA . GLN B 1 215 ? -1.186 36.453 -2.724 1.00 46.12 215 GLN B CA 1
ATOM 4199 C C . GLN B 1 215 ? -0.390 37.628 -2.169 1.00 51.16 215 GLN B C 1
ATOM 4200 O O . GLN B 1 215 ? -0.472 38.737 -2.697 1.00 53.14 215 GLN B O 1
ATOM 4206 N N . LYS B 1 216 ? 0.378 37.390 -1.106 1.00 50.11 216 LYS B N 1
ATOM 4207 C CA . LYS B 1 216 ? 1.192 38.451 -0.509 1.00 48.69 216 LYS B CA 1
ATOM 4208 C C . LYS B 1 216 ? 2.199 39.029 -1.498 1.00 47.64 216 LYS B C 1
ATOM 4209 O O . LYS B 1 216 ? 2.439 40.230 -1.501 1.00 50.59 216 LYS B O 1
ATOM 4215 N N . ILE B 1 217 ? 2.787 38.180 -2.337 1.00 49.74 217 ILE B N 1
ATOM 4216 C CA . ILE B 1 217 ? 3.770 38.645 -3.313 1.00 53.93 217 ILE B CA 1
ATOM 4217 C C . ILE B 1 217 ? 3.132 39.600 -4.324 1.00 63.68 217 ILE B C 1
ATOM 4218 O O . ILE B 1 217 ? 3.697 40.649 -4.652 1.00 65.57 217 ILE B O 1
ATOM 4223 N N . GLN B 1 218 ? 1.953 39.238 -4.816 1.00 61.09 218 GLN B N 1
ATOM 4224 C CA . GLN B 1 218 ? 1.260 40.080 -5.779 1.00 64.23 218 GLN B CA 1
ATOM 4225 C C . GLN B 1 218 ? 0.823 41.407 -5.182 1.00 63.69 218 GLN B C 1
ATOM 4226 O O . GLN B 1 218 ? 1.065 42.467 -5.756 1.00 65.56 218 GLN B O 1
ATOM 4232 N N . HIS B 1 219 ? 0.178 41.349 -4.025 1.00 66.59 219 HIS B N 1
ATOM 4233 C CA . HIS B 1 219 ? -0.320 42.557 -3.391 1.00 65.24 219 HIS B CA 1
ATOM 4234 C C . HIS B 1 219 ? 0.764 43.448 -2.792 1.00 67.90 219 HIS B C 1
ATOM 4235 O O . HIS B 1 219 ? 0.480 44.275 -1.922 1.00 73.40 219 HIS B O 1
ATOM 4242 N N . LEU B 1 220 ? 2.003 43.285 -3.250 1.00 61.30 220 LEU B N 1
ATOM 4243 C CA . LEU B 1 220 ? 3.087 44.122 -2.752 1.00 61.62 220 LEU B CA 1
ATOM 4244 C C . LEU B 1 220 ? 2.920 45.518 -3.332 1.00 69.25 220 LEU B C 1
ATOM 4245 O O . LEU B 1 220 ? 2.353 45.687 -4.412 1.00 70.14 220 LEU B O 1
ATOM 4250 N N . PRO B 1 221 ? 3.406 46.540 -2.614 1.00 75.07 221 PRO B N 1
ATOM 4251 C CA . PRO B 1 221 ? 3.319 47.939 -3.051 1.00 78.12 221 PRO B CA 1
ATOM 4252 C C . PRO B 1 221 ? 4.539 48.376 -3.882 1.00 80.63 221 PRO B C 1
ATOM 4253 O O . PRO B 1 221 ? 5.540 47.663 -3.943 1.00 80.71 221 PRO B O 1
ATOM 4257 N N . ASP B 1 222 ? 4.454 49.552 -4.504 1.00 85.09 222 ASP B N 1
ATOM 4258 C CA . ASP B 1 222 ? 5.543 50.079 -5.329 1.00 87.52 222 ASP B CA 1
ATOM 4259 C C . ASP B 1 222 ? 6.324 51.197 -4.632 1.00 90.45 222 ASP B C 1
ATOM 4260 O O . ASP B 1 222 ? 6.060 51.526 -3.472 1.00 89.43 222 ASP B O 1
ATOM 4265 N N . ASP B 1 223 ? 7.281 51.784 -5.346 1.00 93.67 223 ASP B N 1
ATOM 4266 C CA . ASP B 1 223 ? 8.108 52.855 -4.790 1.00 96.09 223 ASP B CA 1
ATOM 4267 C C . ASP B 1 223 ? 7.642 54.233 -5.231 1.00 94.08 223 ASP B C 1
ATOM 4268 O O . ASP B 1 223 ? 8.331 55.226 -5.001 1.00 97.36 223 ASP B O 1
ATOM 4273 N N . THR B 1 238 ? 12.009 50.073 -3.663 1.00 66.06 238 THR B N 1
ATOM 4274 C CA . THR B 1 238 ? 11.082 49.071 -4.197 1.00 69.23 238 THR B CA 1
ATOM 4275 C C . THR B 1 238 ? 11.212 47.739 -3.417 1.00 65.25 238 THR B C 1
ATOM 4276 O O . THR B 1 238 ? 12.267 47.107 -3.415 1.00 65.96 238 THR B O 1
ATOM 4280 N N . ILE B 1 239 ? 10.134 47.324 -2.754 1.00 61.20 239 ILE B N 1
ATOM 4281 C CA . ILE B 1 239 ? 10.149 46.108 -1.933 1.00 63.49 239 ILE B CA 1
ATOM 4282 C C . ILE B 1 239 ? 10.356 44.822 -2.708 1.00 63.16 239 ILE B C 1
ATOM 4283 O O . ILE B 1 239 ? 11.104 43.937 -2.286 1.00 61.78 239 ILE B O 1
ATOM 4288 N N . LEU B 1 240 ? 9.672 44.721 -3.833 1.00 60.29 240 LEU B N 1
ATOM 4289 C CA . LEU B 1 240 ? 9.756 43.552 -4.689 1.00 58.91 240 LEU B CA 1
ATOM 4290 C C . LEU B 1 240 ? 11.197 43.137 -4.967 1.00 56.47 240 LEU B C 1
ATOM 4291 O O . LEU B 1 240 ? 11.522 41.952 -4.961 1.00 48.56 240 LEU B O 1
ATOM 4296 N N . PHE B 1 241 ? 12.054 44.123 -5.212 1.00 52.65 241 PHE B N 1
ATOM 4297 C CA . PHE B 1 241 ? 13.456 43.857 -5.511 1.00 59.89 241 PHE B CA 1
ATOM 4298 C C . PHE B 1 241 ? 14.308 43.583 -4.275 1.00 56.26 241 PHE B C 1
ATOM 4299 O O . PHE B 1 241 ? 15.353 42.931 -4.366 1.00 57.74 241 PHE B O 1
ATOM 4307 N N . THR B 1 242 ? 13.861 44.080 -3.128 1.00 46.94 242 THR B N 1
ATOM 4308 C CA . THR B 1 242 ? 14.576 43.855 -1.890 1.00 45.20 242 THR B CA 1
ATOM 4309 C C . THR B 1 242 ? 14.438 42.363 -1.586 1.00 44.76 242 THR B C 1
ATOM 4310 O O . THR B 1 242 ? 15.427 41.685 -1.285 1.00 46.54 242 THR B O 1
ATOM 4314 N N . TYR B 1 243 ? 13.213 41.854 -1.697 1.00 42.42 243 TYR B N 1
ATOM 4315 C CA . TYR B 1 243 ? 12.935 40.440 -1.451 1.00 42.05 243 TYR B CA 1
ATOM 4316 C C . TYR B 1 243 ? 13.655 39.557 -2.460 1.00 46.94 243 TYR B C 1
ATOM 4317 O O . TYR B 1 243 ? 14.133 38.479 -2.125 1.00 55.72 243 TYR B O 1
ATOM 4326 N N . LEU B 1 244 ? 13.737 40.019 -3.702 1.00 54.72 244 LEU B N 1
ATOM 4327 C CA . LEU B 1 244 ? 14.374 39.240 -4.751 1.00 50.51 244 LEU B CA 1
ATOM 4328 C C . LEU B 1 244 ? 15.866 39.114 -4.515 1.00 50.77 244 LEU B C 1
ATOM 4329 O O . LEU B 1 244 ? 16.444 38.073 -4.811 1.00 45.55 244 LEU B O 1
ATOM 4334 N N . SER B 1 245 ? 16.484 40.170 -3.982 1.00 51.37 245 SER B N 1
ATOM 4335 C CA . SER B 1 245 ? 17.925 40.168 -3.720 1.00 52.10 245 SER B CA 1
ATOM 4336 C C . SER B 1 245 ? 18.311 39.216 -2.582 1.00 51.28 245 SER B C 1
ATOM 4337 O O . SER B 1 245 ? 19.474 38.841 -2.454 1.00 46.19 245 SER B O 1
ATOM 4340 N N . TYR B 1 246 ? 17.331 38.836 -1.762 1.00 52.48 246 TYR B N 1
ATOM 4341 C CA . TYR B 1 246 ? 17.555 37.913 -0.645 1.00 46.32 246 TYR B CA 1
ATOM 4342 C C . TYR B 1 246 ? 17.539 36.466 -1.127 1.00 43.92 246 TYR B C 1
ATOM 4343 O O . TYR B 1 246 ? 18.227 35.618 -0.572 1.00 52.32 246 TYR B O 1
ATOM 4352 N N . PHE B 1 247 ? 16.745 36.191 -2.159 1.00 44.84 247 PHE B N 1
ATOM 4353 C CA . PHE B 1 247 ? 16.566 34.830 -2.658 1.00 40.45 247 PHE B CA 1
ATOM 4354 C C . PHE B 1 247 ? 17.048 34.429 -4.052 1.00 40.51 247 PHE B C 1
ATOM 4355 O O . PHE B 1 247 ? 16.802 33.313 -4.482 1.00 35.78 247 PHE B O 1
ATOM 4363 N N . ALA B 1 248 ? 17.724 35.314 -4.768 1.00 44.85 248 ALA B N 1
ATOM 4364 C CA . ALA B 1 248 ? 18.197 34.942 -6.093 1.00 48.51 248 ALA B CA 1
ATOM 4365 C C . ALA B 1 248 ? 19.609 35.466 -6.340 1.00 53.94 248 ALA B C 1
ATOM 4366 O O . ALA B 1 248 ? 20.039 36.451 -5.725 1.00 45.20 248 ALA B O 1
ATOM 4368 N N . PRO B 1 249 ? 20.363 34.792 -7.228 1.00 56.68 249 PRO B N 1
ATOM 4369 C CA . PRO B 1 249 ? 21.730 35.229 -7.524 1.00 55.05 249 PRO B CA 1
ATOM 4370 C C . PRO B 1 249 ? 21.802 36.690 -7.961 1.00 52.06 249 PRO B C 1
ATOM 4371 O O . PRO B 1 249 ? 20.890 37.209 -8.600 1.00 53.46 249 PRO B O 1
ATOM 4375 N N . LYS B 1 250 ? 22.889 37.350 -7.591 1.00 53.96 250 LYS B N 1
ATOM 4376 C CA . LYS B 1 250 ? 23.075 38.751 -7.914 1.00 59.81 250 LYS B CA 1
ATOM 4377 C C . LYS B 1 250 ? 23.017 39.029 -9.420 1.00 65.12 250 LYS B C 1
ATOM 4378 O O . LYS B 1 250 ? 22.493 40.067 -9.845 1.00 62.34 250 LYS B O 1
ATOM 4384 N N . ASP B 1 251 ? 23.540 38.106 -10.225 1.00 62.77 251 ASP B N 1
ATOM 4385 C CA . ASP B 1 251 ? 23.534 38.287 -11.674 1.00 59.94 251 ASP B CA 1
ATOM 4386 C C . ASP B 1 251 ? 22.125 38.412 -12.213 1.00 59.48 251 ASP B C 1
ATOM 4387 O O . ASP B 1 251 ? 21.809 39.357 -12.942 1.00 56.97 251 ASP B O 1
ATOM 4392 N N . LEU B 1 252 ? 21.272 37.460 -11.856 1.00 52.94 252 LEU B N 1
ATOM 4393 C CA . LEU B 1 252 ? 19.910 37.497 -12.336 1.00 44.15 252 LEU B CA 1
ATOM 4394 C C . LEU B 1 252 ? 19.179 38.706 -11.786 1.00 48.85 252 LEU B C 1
ATOM 4395 O O . LEU B 1 252 ? 18.320 39.268 -12.454 1.00 60.30 252 LEU B O 1
ATOM 4400 N N . VAL B 1 253 ? 19.525 39.117 -10.572 1.00 53.97 253 VAL B N 1
ATOM 4401 C CA . VAL B 1 253 ? 18.871 40.261 -9.953 1.00 51.23 253 VAL B CA 1
ATOM 4402 C C . VAL B 1 253 ? 19.234 41.597 -10.593 1.00 51.62 253 VAL B C 1
ATOM 4403 O O . VAL B 1 253 ? 18.342 42.387 -10.890 1.00 52.89 253 VAL B O 1
ATOM 4407 N N . GLU B 1 254 ? 20.517 41.868 -10.825 1.00 50.67 254 GLU B N 1
ATOM 4408 C CA . GLU B 1 254 ? 20.848 43.152 -11.434 1.00 53.55 254 GLU B CA 1
ATOM 4409 C C . GLU B 1 254 ? 20.368 43.243 -12.878 1.00 56.13 254 GLU B C 1
ATOM 4410 O O . GLU B 1 254 ? 19.979 44.323 -13.336 1.00 56.13 254 GLU B O 1
ATOM 4416 N N . ALA B 1 255 ? 20.358 42.111 -13.580 1.00 48.45 255 ALA B N 1
ATOM 4417 C CA . ALA B 1 255 ? 19.895 42.080 -14.966 1.00 50.32 255 ALA B CA 1
ATOM 4418 C C . ALA B 1 255 ? 18.382 42.315 -15.036 1.00 57.01 255 ALA B C 1
ATOM 4419 O O . ALA B 1 255 ? 17.861 42.767 -16.054 1.00 65.58 255 ALA B O 1
ATOM 4421 N N . LEU B 1 256 ? 17.668 42.011 -13.961 1.00 51.55 256 LEU B N 1
ATOM 4422 C CA . LEU B 1 256 ? 16.232 42.234 -13.968 1.00 54.73 256 LEU B CA 1
ATOM 4423 C C . LEU B 1 256 ? 15.922 43.694 -13.676 1.00 59.58 256 LEU B C 1
ATOM 4424 O O . LEU B 1 256 ? 15.046 44.285 -14.304 1.00 64.27 256 LEU B O 1
ATOM 4429 N N . LYS B 1 257 ? 16.634 44.282 -12.723 1.00 59.61 257 LYS B N 1
ATOM 4430 C CA . LYS B 1 257 ? 16.374 45.672 -12.388 1.00 67.36 257 LYS B CA 1
ATOM 4431 C C . LYS B 1 257 ? 16.774 46.642 -13.501 1.00 65.42 257 LYS B C 1
ATOM 4432 O O . LYS B 1 257 ? 16.180 47.705 -13.631 1.00 68.47 257 LYS B O 1
ATOM 4438 N N . GLU B 1 258 ? 17.766 46.286 -14.314 1.00 71.37 258 GLU B N 1
ATOM 4439 C CA . GLU B 1 258 ? 18.157 47.158 -15.426 1.00 70.80 258 GLU B CA 1
ATOM 4440 C C . GLU B 1 258 ? 17.016 47.216 -16.446 1.00 66.86 258 GLU B C 1
ATOM 4441 O O . GLU B 1 258 ? 16.671 48.277 -16.962 1.00 63.70 258 GLU B O 1
ATOM 4447 N N . GLU B 1 259 ? 16.437 46.054 -16.722 1.00 61.61 259 GLU B N 1
ATOM 4448 C CA . GLU B 1 259 ? 15.336 45.937 -17.661 1.00 59.28 259 GLU B CA 1
ATOM 4449 C C . GLU B 1 259 ? 14.020 46.458 -17.109 1.00 54.95 259 GLU B C 1
ATOM 4450 O O . GLU B 1 259 ? 13.133 46.821 -17.875 1.00 53.23 259 GLU B O 1
ATOM 4456 N N . TYR B 1 260 ? 13.891 46.487 -15.785 1.00 62.03 260 TYR B N 1
ATOM 4457 C CA . TYR B 1 260 ? 12.648 46.921 -15.152 1.00 66.24 260 TYR B CA 1
ATOM 4458 C C . TYR B 1 260 ? 12.108 48.226 -15.696 1.00 67.75 260 TYR B C 1
ATOM 4459 O O . TYR B 1 260 ? 10.896 48.431 -15.725 1.00 70.80 260 TYR B O 1
ATOM 4468 N N . ARG B 1 261 ? 13.003 49.111 -16.116 1.00 72.71 261 ARG B N 1
ATOM 4469 C CA . ARG B 1 261 ? 12.580 50.380 -16.693 1.00 79.17 261 ARG B CA 1
ATOM 4470 C C . ARG B 1 261 ? 12.443 50.227 -18.214 1.00 76.75 261 ARG B C 1
ATOM 4471 O O . ARG B 1 261 ? 13.300 50.686 -18.969 1.00 79.75 261 ARG B O 1
ATOM 4479 N N . LYS B 1 262 ? 11.375 49.556 -18.644 1.00 73.02 262 LYS B N 1
ATOM 4480 C CA . LYS B 1 262 ? 11.085 49.322 -20.058 1.00 77.64 262 LYS B CA 1
ATOM 4481 C C . LYS B 1 262 ? 10.220 48.084 -20.300 1.00 77.48 262 LYS B C 1
ATOM 4482 O O . LYS B 1 262 ? 9.912 47.337 -19.375 1.00 71.14 262 LYS B O 1
ATOM 4488 N N . ALA B 1 263 ? 9.847 47.879 -21.563 1.00 86.17 263 ALA B N 1
ATOM 4489 C CA . ALA B 1 263 ? 8.975 46.779 -21.985 1.00 90.90 263 ALA B CA 1
ATOM 4490 C C . ALA B 1 263 ? 9.602 45.389 -22.063 1.00 93.25 263 ALA B C 1
ATOM 4491 O O . ALA B 1 263 ? 9.021 44.482 -22.668 1.00 96.00 263 ALA B O 1
ATOM 4493 N N . GLY B 1 264 ? 10.773 45.217 -21.455 1.00 91.62 264 GLY B N 1
ATOM 4494 C CA . GLY B 1 264 ? 11.426 43.921 -21.477 1.00 78.73 264 GLY B CA 1
ATOM 4495 C C . GLY B 1 264 ? 10.932 43.072 -20.325 1.00 75.87 264 GLY B C 1
ATOM 4496 O O . GLY B 1 264 ? 10.569 41.899 -20.501 1.00 66.66 264 GLY B O 1
ATOM 4497 N N . VAL B 1 265 ? 10.926 43.670 -19.136 1.00 67.72 265 VAL B N 1
ATOM 4498 C CA . VAL B 1 265 ? 10.461 42.978 -17.942 1.00 65.15 265 VAL B CA 1
ATOM 4499 C C . VAL B 1 265 ? 9.476 43.822 -17.147 1.00 60.99 265 VAL B C 1
ATOM 4500 O O . VAL B 1 265 ? 9.741 44.981 -16.811 1.00 56.25 265 VAL B O 1
ATOM 4504 N N . GLY B 1 266 ? 8.333 43.219 -16.847 1.00 63.04 266 GLY B N 1
ATOM 4505 C CA . GLY B 1 266 ? 7.309 43.918 -16.102 1.00 72.74 266 GLY B CA 1
ATOM 4506 C C . GLY B 1 266 ? 6.781 43.197 -14.876 1.00 75.37 266 GLY B C 1
ATOM 4507 O O . GLY B 1 266 ? 6.291 42.072 -14.953 1.00 78.94 266 GLY B O 1
ATOM 4508 N N . THR B 1 267 ? 6.894 43.873 -13.740 1.00 73.04 267 THR B N 1
ATOM 4509 C CA . THR B 1 267 ? 6.424 43.392 -12.450 1.00 66.09 267 THR B CA 1
ATOM 4510 C C . THR B 1 267 ? 5.921 41.949 -12.351 1.00 62.32 267 THR B C 1
ATOM 4511 O O . THR B 1 267 ? 6.561 41.116 -11.711 1.00 58.25 267 THR B O 1
ATOM 4515 N N . TYR B 1 268 ? 4.780 41.651 -12.968 1.00 56.55 268 TYR B N 1
ATOM 4516 C CA . TYR B 1 268 ? 4.222 40.303 -12.884 1.00 58.63 268 TYR B CA 1
ATOM 4517 C C . TYR B 1 268 ? 5.277 39.241 -13.114 1.00 56.95 268 TYR B C 1
ATOM 4518 O O . TYR B 1 268 ? 5.293 38.205 -12.446 1.00 47.59 268 TYR B O 1
ATOM 4527 N N . VAL B 1 269 ? 6.156 39.486 -14.073 1.00 49.80 269 VAL B N 1
ATOM 4528 C CA . VAL B 1 269 ? 7.185 38.504 -14.348 1.00 52.45 269 VAL B CA 1
ATOM 4529 C C . VAL B 1 269 ? 8.269 38.473 -13.254 1.00 46.09 269 VAL B C 1
ATOM 4530 O O . VAL B 1 269 ? 8.730 37.397 -12.887 1.00 46.89 269 VAL B O 1
ATOM 4534 N N . VAL B 1 270 ? 8.670 39.616 -12.709 1.00 39.99 270 VAL B N 1
ATOM 4535 C CA . VAL B 1 270 ? 9.680 39.551 -11.662 1.00 48.06 270 VAL B CA 1
ATOM 4536 C C . VAL B 1 270 ? 9.071 38.932 -10.399 1.00 50.75 270 VAL B C 1
ATOM 4537 O O . VAL B 1 270 ? 9.792 38.325 -9.605 1.00 46.73 270 VAL B O 1
ATOM 4541 N N . LYS B 1 271 ? 7.749 39.070 -10.238 1.00 50.03 271 LYS B N 1
ATOM 4542 C CA . LYS B 1 271 ? 7.025 38.498 -9.096 1.00 48.07 271 LYS B CA 1
ATOM 4543 C C . LYS B 1 271 ? 7.076 36.982 -9.100 1.00 50.43 271 LYS B C 1
ATOM 4544 O O . LYS B 1 271 ? 7.193 36.363 -8.043 1.00 57.86 271 LYS B O 1
ATOM 4550 N N . ARG B 1 272 ? 6.971 36.388 -10.286 1.00 50.34 272 ARG B N 1
ATOM 4551 C CA . ARG B 1 272 ? 7.039 34.938 -10.437 1.00 40.92 272 ARG B CA 1
ATOM 4552 C C . ARG B 1 272 ? 8.452 34.457 -10.118 1.00 43.98 272 ARG B C 1
ATOM 4553 O O . ARG B 1 272 ? 8.647 33.460 -9.423 1.00 39.30 272 ARG B O 1
ATOM 4561 N N . ILE B 1 273 ? 9.438 35.156 -10.661 1.00 35.81 273 ILE B N 1
ATOM 4562 C CA . ILE B 1 273 ? 10.812 34.790 -10.429 1.00 35.82 273 ILE B CA 1
ATOM 4563 C C . ILE B 1 273 ? 11.065 34.780 -8.924 1.00 40.32 273 ILE B C 1
ATOM 4564 O O . ILE B 1 273 ? 11.814 33.932 -8.426 1.00 43.75 273 ILE B O 1
ATOM 4569 N N . LEU B 1 274 ? 10.423 35.701 -8.199 1.00 42.05 274 LEU B N 1
ATOM 4570 C CA . LEU B 1 274 ? 10.571 35.790 -6.736 1.00 39.62 274 LEU B CA 1
ATOM 4571 C C . LEU B 1 274 ? 9.919 34.610 -6.033 1.00 40.98 274 LEU B C 1
ATOM 4572 O O . LEU B 1 274 ? 10.544 33.929 -5.231 1.00 38.53 274 LEU B O 1
ATOM 4577 N N . PHE B 1 275 ? 8.655 34.368 -6.347 1.00 37.98 275 PHE B N 1
ATOM 4578 C CA . PHE B 1 275 ? 7.934 33.274 -5.737 1.00 41.25 275 PHE B CA 1
ATOM 4579 C C . PHE B 1 275 ? 8.678 31.956 -5.886 1.00 49.15 275 PHE B C 1
ATOM 4580 O O . PHE B 1 275 ? 8.810 31.205 -4.915 1.00 61.19 275 PHE B O 1
ATOM 4588 N N . ASP B 1 276 ? 9.155 31.674 -7.097 1.00 48.65 276 ASP B N 1
ATOM 4589 C CA . ASP B 1 276 ? 9.906 30.451 -7.381 1.00 48.68 276 ASP B CA 1
ATOM 4590 C C . ASP B 1 276 ? 11.190 30.374 -6.560 1.00 46.76 276 ASP B C 1
ATOM 4591 O O . ASP B 1 276 ? 11.473 29.345 -5.951 1.00 50.82 276 ASP B O 1
ATOM 4596 N N . HIS B 1 277 ? 11.974 31.448 -6.548 1.00 43.97 277 HIS B N 1
ATOM 4597 C CA . HIS B 1 277 ? 13.219 31.444 -5.790 1.00 46.92 277 HIS B CA 1
ATOM 4598 C C . HIS B 1 277 ? 13.017 31.364 -4.283 1.00 46.61 277 HIS B C 1
ATOM 4599 O O . HIS B 1 277 ? 13.824 30.746 -3.582 1.00 46.57 277 HIS B O 1
ATOM 4606 N N . LEU B 1 278 ? 11.942 31.984 -3.798 1.00 40.91 278 LEU B N 1
ATOM 4607 C CA . LEU B 1 278 ? 11.616 31.990 -2.378 1.00 42.71 278 LEU B CA 1
ATOM 4608 C C . LEU B 1 278 ? 11.215 30.592 -1.918 1.00 46.59 278 LEU B C 1
ATOM 4609 O O . LEU B 1 278 ? 11.735 30.089 -0.915 1.00 45.33 278 LEU B O 1
ATOM 4614 N N . MET B 1 279 ? 10.310 29.958 -2.661 1.00 44.37 279 MET B N 1
ATOM 4615 C CA . MET B 1 279 ? 9.840 28.622 -2.312 1.00 44.64 279 MET B CA 1
ATOM 4616 C C . MET B 1 279 ? 10.942 27.573 -2.369 1.00 45.01 279 MET B C 1
ATOM 4617 O O . MET B 1 279 ? 10.885 26.577 -1.651 1.00 55.62 279 MET B O 1
ATOM 4622 N N . GLU B 1 280 ? 11.939 27.782 -3.219 1.00 42.04 280 GLU B N 1
ATOM 4623 C CA . GLU B 1 280 ? 13.043 26.828 -3.350 1.00 41.73 280 GLU B CA 1
ATOM 4624 C C . GLU B 1 280 ? 13.951 26.976 -2.139 1.00 45.77 280 GLU B C 1
ATOM 4625 O O . GLU B 1 280 ? 14.522 26.001 -1.631 1.00 51.29 280 GLU B O 1
ATOM 4631 N N . ALA B 1 281 ? 14.086 28.205 -1.665 1.00 40.00 281 ALA B N 1
ATOM 4632 C CA . ALA B 1 281 ? 14.916 28.449 -0.504 1.00 36.83 281 ALA B CA 1
ATOM 4633 C C . ALA B 1 281 ? 14.249 27.818 0.718 1.00 39.18 281 ALA B C 1
ATOM 4634 O O . ALA B 1 281 ? 14.925 27.303 1.612 1.00 42.08 281 ALA B O 1
ATOM 4636 N N . LEU B 1 282 ? 12.918 27.845 0.741 1.00 37.65 282 LEU B N 1
ATOM 4637 C CA . LEU B 1 282 ? 12.164 27.319 1.863 1.00 39.67 282 LEU B CA 1
ATOM 4638 C C . LEU B 1 282 ? 11.850 25.843 1.755 1.00 48.25 282 LEU B C 1
ATOM 4639 O O . LEU B 1 282 ? 11.373 25.244 2.715 1.00 57.53 282 LEU B O 1
ATOM 4644 N N . ARG B 1 283 ? 12.106 25.246 0.599 1.00 51.01 283 ARG B N 1
ATOM 4645 C CA . ARG B 1 283 ? 11.799 23.832 0.424 1.00 51.40 283 ARG B CA 1
ATOM 4646 C C . ARG B 1 283 ? 12.570 22.922 1.401 1.00 45.34 283 ARG B C 1
ATOM 4647 O O . ARG B 1 283 ? 12.001 21.993 1.967 1.00 48.30 283 ARG B O 1
ATOM 4655 N N . PRO B 1 284 ? 13.872 23.173 1.616 1.00 44.82 284 PRO B N 1
ATOM 4656 C CA . PRO B 1 284 ? 14.600 22.305 2.554 1.00 41.81 284 PRO B CA 1
ATOM 4657 C C . PRO B 1 284 ? 13.930 22.373 3.926 1.00 42.40 284 PRO B C 1
ATOM 4658 O O . PRO B 1 284 ? 13.766 21.364 4.606 1.00 42.12 284 PRO B O 1
ATOM 4662 N N . ILE B 1 285 ? 13.528 23.583 4.302 1.00 40.50 285 ILE B N 1
ATOM 4663 C CA . ILE B 1 285 ? 12.867 23.844 5.572 1.00 39.81 285 ILE B CA 1
ATOM 4664 C C . ILE B 1 285 ? 11.501 23.179 5.692 1.00 40.53 285 ILE B C 1
ATOM 4665 O O . ILE B 1 285 ? 11.220 22.482 6.677 1.00 45.40 285 ILE B O 1
ATOM 4670 N N . ARG B 1 286 ? 10.660 23.381 4.688 1.00 38.42 286 ARG B N 1
ATOM 4671 C CA . ARG B 1 286 ? 9.326 22.804 4.687 1.00 37.47 286 ARG B CA 1
ATOM 4672 C C . ARG B 1 286 ? 9.350 21.292 4.723 1.00 38.45 286 ARG B C 1
ATOM 4673 O O . ARG B 1 286 ? 8.491 20.671 5.352 1.00 43.54 286 ARG B O 1
ATOM 4681 N N . GLU B 1 287 ? 10.310 20.694 4.022 1.00 44.75 287 GLU B N 1
ATOM 4682 C CA . GLU B 1 287 ? 10.417 19.234 3.981 1.00 49.02 287 GLU B CA 1
ATOM 4683 C C . GLU B 1 287 ? 10.775 18.640 5.355 1.00 49.49 287 GLU B C 1
ATOM 4684 O O . GLU B 1 287 ? 10.208 17.612 5.741 1.00 48.32 287 GLU B O 1
ATOM 4690 N N . ARG B 1 288 ? 11.705 19.272 6.084 1.00 45.88 288 ARG B N 1
ATOM 4691 C CA . ARG B 1 288 ? 12.072 18.808 7.432 1.00 42.19 288 ARG B CA 1
ATOM 4692 C C . ARG B 1 288 ? 10.859 18.969 8.325 1.00 39.15 288 ARG B C 1
ATOM 4693 O O . ARG B 1 288 ? 10.579 18.113 9.155 1.00 42.38 288 ARG B O 1
ATOM 4701 N N . ALA B 1 289 ? 10.152 20.084 8.160 1.00 37.49 289 ALA B N 1
ATOM 4702 C CA . ALA B 1 289 ? 8.969 20.367 8.965 1.00 42.12 289 ALA B CA 1
ATOM 4703 C C . ALA B 1 289 ? 8.006 19.191 8.927 1.00 48.36 289 ALA B C 1
ATOM 4704 O O . ALA B 1 289 ? 7.530 18.738 9.976 1.00 50.65 289 ALA B O 1
ATOM 4706 N N . GLU B 1 290 ? 7.727 18.700 7.718 1.00 48.97 290 GLU B N 1
ATOM 4707 C CA . GLU B 1 290 ? 6.825 17.561 7.531 1.00 47.82 290 GLU B CA 1
ATOM 4708 C C . GLU B 1 290 ? 7.428 16.258 8.043 1.00 41.07 290 GLU B C 1
ATOM 4709 O O . GLU B 1 290 ? 6.714 15.389 8.545 1.00 34.97 290 GLU B O 1
ATOM 4715 N N . ALA B 1 291 ? 8.740 16.120 7.907 1.00 31.73 291 ALA B N 1
ATOM 4716 C CA . ALA B 1 291 ? 9.415 14.933 8.405 1.00 35.99 291 ALA B CA 1
ATOM 4717 C C . ALA B 1 291 ? 9.286 14.951 9.933 1.00 41.03 291 ALA B C 1
ATOM 4718 O O . ALA B 1 291 ? 8.910 13.950 10.545 1.00 47.39 291 ALA B O 1
ATOM 4720 N N . LEU B 1 292 ? 9.567 16.100 10.548 1.00 46.22 292 LEU B N 1
ATOM 4721 C CA . LEU B 1 292 ? 9.459 16.220 12.000 1.00 41.64 292 LEU B CA 1
ATOM 4722 C C . LEU B 1 292 ? 8.013 16.065 12.462 1.00 40.49 292 LEU B C 1
ATOM 4723 O O . LEU B 1 292 ? 7.762 15.557 13.553 1.00 45.90 292 LEU B O 1
ATOM 4728 N N . LYS B 1 293 ? 7.053 16.484 11.645 1.00 40.14 293 LYS B N 1
ATOM 4729 C CA . LYS B 1 293 ? 5.653 16.325 12.039 1.00 45.30 293 LYS B CA 1
ATOM 4730 C C . LYS B 1 293 ? 5.242 14.855 11.976 1.00 47.07 293 LYS B C 1
ATOM 4731 O O . LYS B 1 293 ? 4.285 14.448 12.622 1.00 49.23 293 LYS B O 1
ATOM 4737 N N . LYS B 1 294 ? 5.967 14.055 11.201 1.00 51.06 294 LYS B N 1
ATOM 4738 C CA . LYS B 1 294 ? 5.646 12.637 11.101 1.00 55.68 294 LYS B CA 1
ATOM 4739 C C . LYS B 1 294 ? 6.275 11.844 12.238 1.00 52.96 294 LYS B C 1
ATOM 4740 O O . LYS B 1 294 ? 5.775 10.783 12.606 1.00 57.81 294 LYS B O 1
ATOM 4746 N N . ASP B 1 295 ? 7.370 12.365 12.789 1.00 57.11 295 ASP B N 1
ATOM 4747 C CA . ASP B 1 295 ? 8.073 11.719 13.901 1.00 54.12 295 ASP B CA 1
ATOM 4748 C C . ASP B 1 295 ? 8.175 12.669 15.100 1.00 52.97 295 ASP B C 1
ATOM 4749 O O . ASP B 1 295 ? 9.263 13.137 15.440 1.00 55.33 295 ASP B O 1
ATOM 4754 N N . PRO B 1 296 ? 7.045 12.966 15.759 1.00 56.59 296 PRO B N 1
ATOM 4755 C CA . PRO B 1 296 ? 7.047 13.872 16.917 1.00 59.68 296 PRO B CA 1
ATOM 4756 C C . PRO B 1 296 ? 8.059 13.509 17.998 1.00 53.19 296 PRO B C 1
ATOM 4757 O O . PRO B 1 296 ? 8.637 14.391 18.632 1.00 48.91 296 PRO B O 1
ATOM 4761 N N . ASP B 1 297 ? 8.280 12.213 18.199 1.00 52.25 297 ASP B N 1
ATOM 4762 C CA . ASP B 1 297 ? 9.224 11.772 19.221 1.00 51.61 297 ASP B CA 1
ATOM 4763 C C . ASP B 1 297 ? 10.658 12.262 19.027 1.00 43.18 297 ASP B C 1
ATOM 4764 O O . ASP B 1 297 ? 11.402 12.385 19.993 1.00 44.37 297 ASP B O 1
ATOM 4769 N N . TYR B 1 298 ? 11.056 12.541 17.790 1.00 44.55 298 TYR B N 1
ATOM 4770 C CA . TYR B 1 298 ? 12.395 13.061 17.556 1.00 39.00 298 TYR B CA 1
ATOM 4771 C C . TYR B 1 298 ? 12.530 14.391 18.304 1.00 45.59 298 TYR B C 1
ATOM 4772 O O . TYR B 1 298 ? 13.508 14.618 19.018 1.00 50.96 298 TYR B O 1
ATOM 4781 N N . VAL B 1 299 ? 11.552 15.278 18.130 1.00 43.04 299 VAL B N 1
ATOM 4782 C CA . VAL B 1 299 ? 11.594 16.574 18.792 1.00 42.95 299 VAL B CA 1
ATOM 4783 C C . VAL B 1 299 ? 11.593 16.449 20.312 1.00 42.42 299 VAL B C 1
ATOM 4784 O O . VAL B 1 299 ? 12.404 17.089 20.977 1.00 52.96 299 VAL B O 1
ATOM 4788 N N . MET B 1 300 ? 10.700 15.629 20.863 1.00 40.60 300 MET B N 1
ATOM 4789 C CA . MET B 1 300 ? 10.637 15.431 22.315 1.00 40.08 300 MET B CA 1
ATOM 4790 C C . MET B 1 300 ? 11.953 14.899 22.885 1.00 43.42 300 MET B C 1
ATOM 4791 O O . MET B 1 300 ? 12.350 15.266 23.996 1.00 41.59 300 MET B O 1
ATOM 4796 N N . ASP B 1 301 ? 12.629 14.038 22.124 1.00 42.54 301 ASP B N 1
ATOM 4797 C CA . ASP B 1 301 ? 13.904 13.460 22.552 1.00 40.66 301 ASP B CA 1
ATOM 4798 C C . ASP B 1 301 ? 15.050 14.458 22.514 1.00 39.35 301 ASP B C 1
ATOM 4799 O O . ASP B 1 301 ? 15.980 14.370 23.320 1.00 40.73 301 ASP B O 1
ATOM 4804 N N . ALA B 1 302 ? 14.996 15.393 21.569 1.00 36.83 302 ALA B N 1
ATOM 4805 C CA . ALA B 1 302 ? 16.038 16.413 21.459 1.00 35.40 302 ALA B CA 1
ATOM 4806 C C . ALA B 1 302 ? 15.941 17.356 22.671 1.00 33.94 302 ALA B C 1
ATOM 4807 O O . ALA B 1 302 ? 16.959 17.720 23.268 1.00 32.02 302 ALA B O 1
ATOM 4809 N N . LEU B 1 303 ? 14.711 17.732 23.026 1.00 28.47 303 LEU B N 1
ATOM 4810 C CA . LEU B 1 303 ? 14.458 18.609 24.180 1.00 35.53 303 LEU B CA 1
ATOM 4811 C C . LEU B 1 303 ? 14.839 17.889 25.473 1.00 28.53 303 LEU B C 1
ATOM 4812 O O . LEU B 1 303 ? 15.288 18.503 26.430 1.00 29.42 303 LEU B O 1
ATOM 4817 N N . LEU B 1 304 ? 14.662 16.575 25.489 1.00 35.10 304 LEU B N 1
ATOM 4818 C CA . LEU B 1 304 ? 15.011 15.789 26.654 1.00 32.78 304 LEU B CA 1
ATOM 4819 C C . LEU B 1 304 ? 16.535 15.780 26.799 1.00 36.78 304 LEU B C 1
ATOM 4820 O O . LEU B 1 304 ? 17.073 16.112 27.857 1.00 41.08 304 LEU B O 1
ATOM 4825 N N . GLU B 1 305 ? 17.241 15.430 25.731 1.00 33.74 305 GLU B N 1
ATOM 4826 C CA . GLU B 1 305 ? 18.694 15.392 25.803 1.00 36.45 305 GLU B CA 1
ATOM 4827 C C . GLU B 1 305 ? 19.249 16.783 26.087 1.00 38.13 305 GLU B C 1
ATOM 4828 O O . GLU B 1 305 ? 20.203 16.937 26.859 1.00 35.84 305 GLU B O 1
ATOM 4834 N N . GLY B 1 306 ? 18.659 17.796 25.460 1.00 36.49 306 GLY B N 1
ATOM 4835 C CA . GLY B 1 306 ? 19.111 19.158 25.693 1.00 34.52 306 GLY B CA 1
ATOM 4836 C C . GLY B 1 306 ? 18.905 19.585 27.148 1.00 37.85 306 GLY B C 1
ATOM 4837 O O . GLY B 1 306 ? 19.716 20.313 27.721 1.00 34.64 306 GLY B O 1
ATOM 4838 N N . ALA B 1 307 ? 17.828 19.123 27.769 1.00 33.56 307 ALA B N 1
ATOM 4839 C CA . ALA B 1 307 ? 17.585 19.493 29.153 1.00 34.41 307 ALA B CA 1
ATOM 4840 C C . ALA B 1 307 ? 18.624 18.824 30.057 1.00 37.62 307 ALA B C 1
ATOM 4841 O O . ALA B 1 307 ? 19.152 19.454 30.974 1.00 42.20 307 ALA B O 1
ATOM 4843 N N . LYS B 1 308 ? 18.934 17.558 29.789 1.00 37.73 308 LYS B N 1
ATOM 4844 C CA . LYS B 1 308 ? 19.929 16.838 30.581 1.00 32.18 308 LYS B CA 1
ATOM 4845 C C . LYS B 1 308 ? 21.216 17.641 30.641 1.00 30.78 308 LYS B C 1
ATOM 4846 O O . LYS B 1 308 ? 21.757 17.895 31.714 1.00 39.82 308 LYS B O 1
ATOM 4852 N N . ARG B 1 309 ? 21.709 18.017 29.472 1.00 30.58 309 ARG B N 1
ATOM 4853 C CA . ARG B 1 309 ? 22.945 18.781 29.342 1.00 36.14 309 ARG B CA 1
ATOM 4854 C C . ARG B 1 309 ? 22.892 20.141 30.035 1.00 35.13 309 ARG B C 1
ATOM 4855 O O . ARG B 1 309 ? 23.819 20.503 30.755 1.00 32.81 309 ARG B O 1
ATOM 4863 N N . ALA B 1 310 ? 21.821 20.899 29.822 1.00 24.45 310 ALA B N 1
ATOM 4864 C CA . ALA B 1 310 ? 21.742 22.204 30.456 1.00 29.03 310 ALA B CA 1
ATOM 4865 C C . ALA B 1 310 ? 21.581 22.036 31.969 1.00 29.69 310 ALA B C 1
ATOM 4866 O O . ALA B 1 310 ? 22.215 22.737 32.761 1.00 33.75 310 ALA B O 1
ATOM 4868 N N . ARG B 1 311 ? 20.759 21.081 32.372 1.00 25.10 311 ARG B N 1
ATOM 4869 C CA . ARG B 1 311 ? 20.532 20.841 33.792 1.00 29.58 311 ARG B CA 1
ATOM 4870 C C . ARG B 1 311 ? 21.813 20.467 34.557 1.00 27.20 311 ARG B C 1
ATOM 4871 O O . ARG B 1 311 ? 21.998 20.845 35.708 1.00 35.99 311 ARG B O 1
ATOM 4879 N N . ALA B 1 312 ? 22.704 19.729 33.918 1.00 27.30 312 ALA B N 1
ATOM 4880 C CA . ALA B 1 312 ? 23.945 19.346 34.576 1.00 32.57 312 ALA B CA 1
ATOM 4881 C C . ALA B 1 312 ? 24.777 20.590 34.830 1.00 28.34 312 ALA B C 1
ATOM 4882 O O . ALA B 1 312 ? 25.474 20.675 35.843 1.00 30.48 312 ALA B O 1
ATOM 4884 N N . VAL B 1 313 ? 24.715 21.539 33.899 1.00 29.37 313 VAL B N 1
ATOM 4885 C CA . VAL B 1 313 ? 25.462 22.791 34.034 1.00 37.21 313 VAL B CA 1
ATOM 4886 C C . VAL B 1 313 ? 24.834 23.710 35.081 1.00 38.22 313 VAL B C 1
ATOM 4887 O O . VAL B 1 313 ? 25.532 24.294 35.927 1.00 28.27 313 VAL B O 1
ATOM 4891 N N . ALA B 1 314 ? 23.508 23.825 35.007 1.00 35.26 314 ALA B N 1
ATOM 4892 C CA . ALA B 1 314 ? 22.743 24.659 35.926 1.00 38.05 314 ALA B CA 1
ATOM 4893 C C . ALA B 1 314 ? 22.909 24.231 37.388 1.00 38.93 314 ALA B C 1
ATOM 4894 O O . ALA B 1 314 ? 23.027 25.087 38.274 1.00 37.33 314 ALA B O 1
ATOM 4896 N N . GLN B 1 315 ? 22.928 22.922 37.645 1.00 33.29 315 GLN B N 1
ATOM 4897 C CA . GLN B 1 315 ? 23.083 22.448 39.021 1.00 37.54 315 GLN B CA 1
ATOM 4898 C C . GLN B 1 315 ? 24.460 22.753 39.572 1.00 34.02 315 GLN B C 1
ATOM 4899 O O . GLN B 1 315 ? 24.609 23.116 40.735 1.00 33.67 315 GLN B O 1
ATOM 4905 N N . ALA B 1 316 ? 25.474 22.608 38.735 1.00 34.25 316 ALA B N 1
ATOM 4906 C CA . ALA B 1 316 ? 26.823 22.905 39.175 1.00 31.10 316 ALA B CA 1
ATOM 4907 C C . ALA B 1 316 ? 26.813 24.391 39.579 1.00 30.03 316 ALA B C 1
ATOM 4908 O O . ALA B 1 316 ? 27.267 24.735 40.676 1.00 36.14 316 ALA B O 1
ATOM 4910 N N . THR B 1 317 ? 26.265 25.252 38.715 1.00 21.39 317 THR B N 1
ATOM 4911 C CA . THR B 1 317 ? 26.212 26.698 38.987 1.00 24.33 317 THR B CA 1
ATOM 4912 C C . THR B 1 317 ? 25.432 26.971 40.252 1.00 21.06 317 THR B C 1
ATOM 4913 O O . THR B 1 317 ? 25.888 27.666 41.135 1.00 28.26 317 THR B O 1
ATOM 4917 N N . MET B 1 318 ? 24.254 26.391 40.350 1.00 28.55 318 MET B N 1
ATOM 4918 C CA . MET B 1 318 ? 23.428 26.613 41.510 1.00 29.86 318 MET B CA 1
ATOM 4919 C C . MET B 1 318 ? 24.097 26.145 42.806 1.00 30.56 318 MET B C 1
ATOM 4920 O O . MET B 1 318 ? 23.948 26.788 43.846 1.00 30.63 318 MET B O 1
ATOM 4925 N N . GLU B 1 319 ? 24.844 25.044 42.752 1.00 27.28 319 GLU B N 1
ATOM 4926 C CA . GLU B 1 319 ? 25.491 24.556 43.958 1.00 29.07 319 GLU B CA 1
ATOM 4927 C C . GLU B 1 319 ? 26.615 25.495 44.358 1.00 30.40 319 GLU B C 1
ATOM 4928 O O . GLU B 1 319 ? 26.876 25.683 45.553 1.00 33.02 319 GLU B O 1
ATOM 4934 N N . GLU B 1 320 ? 27.277 26.093 43.365 1.00 28.53 320 GLU B N 1
ATOM 4935 C CA . GLU B 1 320 ? 28.341 27.054 43.655 1.00 22.18 320 GLU B CA 1
ATOM 4936 C C . GLU B 1 320 ? 27.703 28.315 44.277 1.00 26.01 320 GLU B C 1
ATOM 4937 O O . GLU B 1 320 ? 28.233 28.847 45.261 1.00 22.98 320 GLU B O 1
ATOM 4943 N N . VAL B 1 321 ? 26.573 28.782 43.721 1.00 14.19 321 VAL B N 1
ATOM 4944 C CA . VAL B 1 321 ? 25.906 29.971 44.255 1.00 15.21 321 VAL B CA 1
ATOM 4945 C C . VAL B 1 321 ? 25.396 29.760 45.698 1.00 23.22 321 VAL B C 1
ATOM 4946 O O . VAL B 1 321 ? 25.598 30.612 46.579 1.00 28.65 321 VAL B O 1
ATOM 4950 N N . ARG B 1 322 ? 24.756 28.626 45.962 1.00 28.40 322 ARG B N 1
ATOM 4951 C CA . ARG B 1 322 ? 24.259 28.383 47.310 1.00 30.86 322 ARG B CA 1
ATOM 4952 C C . ARG B 1 322 ? 25.390 28.481 48.332 1.00 29.98 322 ARG B C 1
ATOM 4953 O O . ARG B 1 322 ? 25.236 29.093 49.388 1.00 24.81 322 ARG B O 1
ATOM 4961 N N . GLU B 1 323 ? 26.534 27.895 48.003 1.00 29.25 323 GLU B N 1
ATOM 4962 C CA . GLU B 1 323 ? 27.687 27.917 48.907 1.00 32.29 323 GLU B CA 1
ATOM 4963 C C . GLU B 1 323 ? 28.212 29.333 49.146 1.00 28.72 323 GLU B C 1
ATOM 4964 O O . GLU B 1 323 ? 28.430 29.735 50.290 1.00 24.98 323 GLU B O 1
ATOM 4970 N N . LYS B 1 324 ? 28.392 30.094 48.067 1.00 26.52 324 LYS B N 1
ATOM 4971 C CA . LYS B 1 324 ? 28.920 31.440 48.191 1.00 27.94 324 LYS B CA 1
ATOM 4972 C C . LYS B 1 324 ? 28.013 32.444 48.893 1.00 37.43 324 LYS B C 1
ATOM 4973 O O . LYS B 1 324 ? 28.522 33.321 49.612 1.00 29.88 324 LYS B O 1
ATOM 4979 N N . VAL B 1 325 ? 26.690 32.343 48.713 1.00 29.84 325 VAL B N 1
ATOM 4980 C CA . VAL B 1 325 ? 25.832 33.287 49.419 1.00 24.63 325 VAL B CA 1
ATOM 4981 C C . VAL B 1 325 ? 25.624 32.796 50.842 1.00 26.97 325 VAL B C 1
ATOM 4982 O O . VAL B 1 325 ? 24.903 33.417 51.615 1.00 32.87 325 VAL B O 1
ATOM 4986 N N . GLY B 1 326 ? 26.245 31.662 51.167 1.00 22.96 326 GLY B N 1
ATOM 4987 C CA . GLY B 1 326 ? 26.220 31.150 52.523 1.00 21.71 326 GLY B CA 1
ATOM 4988 C C . GLY B 1 326 ? 25.116 30.291 53.097 1.00 30.46 326 GLY B C 1
ATOM 4989 O O . GLY B 1 326 ? 25.033 30.139 54.328 1.00 23.85 326 GLY B O 1
ATOM 4990 N N . LEU B 1 327 ? 24.268 29.735 52.240 1.00 28.60 327 LEU B N 1
ATOM 4991 C CA . LEU B 1 327 ? 23.181 28.891 52.716 1.00 29.04 327 LEU B CA 1
ATOM 4992 C C . LEU B 1 327 ? 23.737 27.608 53.346 1.00 32.28 327 LEU B C 1
ATOM 4993 O O . LEU B 1 327 ? 24.786 27.092 52.932 1.00 32.82 327 LEU B O 1
ATOM 4998 N N . LEU B 1 328 ? 23.015 27.108 54.346 1.00 31.38 328 LEU B N 1
ATOM 4999 C CA . LEU B 1 328 ? 23.335 25.864 55.033 1.00 30.93 328 LEU B CA 1
ATOM 5000 C C . LEU B 1 328 ? 23.124 24.687 54.074 1.00 37.88 328 LEU B C 1
ATOM 5001 O O . LEU B 1 328 ? 22.022 24.490 53.563 1.00 38.33 328 LEU B O 1
ATOM 5006 N N . LEU B 1 329 ? 24.166 23.908 53.810 1.00 39.54 329 LEU B N 1
ATOM 5007 C CA . LEU B 1 329 ? 24.003 22.774 52.913 1.00 39.96 329 LEU B CA 1
ATOM 5008 C C . LEU B 1 329 ? 23.636 21.524 53.716 1.00 40.40 329 LEU B C 1
ATOM 5009 O O . LEU B 1 329 ? 24.131 21.294 54.818 1.00 43.59 329 LEU B O 1
ATOM 5014 N N . PRO B 1 330 ? 22.728 20.715 53.177 1.00 46.00 330 PRO B N 1
ATOM 5015 C CA . PRO B 1 330 ? 22.302 19.496 53.858 1.00 50.24 330 PRO B CA 1
ATOM 5016 C C . PRO B 1 330 ? 23.373 18.404 53.797 1.00 60.15 330 PRO B C 1
ATOM 5017 O O . PRO B 1 330 ? 23.544 17.667 54.811 1.00 55.11 330 PRO B O 1
#

InterPro domains:
  IPR001412 Aminoacyl-tRNA synthetase, class I, conserved site [PS00178] (10-19)
  IPR002305 Aminoacyl-tRNA synthetase, class Ic [PF00579] (3-273)
  IPR002306 Tryptophan-tRNA ligase [PR01039] (14-30)
  IPR002306 Tryptophan-tRNA ligase [PR01039] (68-87)
  IPR002306 Tryptophan-tRNA ligase [PR01039] (143-164)
  IPR002306 Tryptophan-tRNA ligase [PR01039] (195-205)
  IPR002306 Tryptophan-tRNA ligase [TIGR00233] (2-327)
  IPR002306 Tryptophan-tRNA ligase [cd00806] (3-280)
  IPR014729 Rossmann-like alpha/beta/alpha sandwich fold [G3DSA:3.40.50.620] (4-323)
  IPR024109 Tryptophan-tRNA ligase, bacterial-type [MF_00140_B] (1-328)
  IPR050203 Tryptophan--tRNA ligase [PTHR43766] (2-328)

Secondary structure (DSSP, 8-state):
---EEEEE-S-S--BHHHIIIIIHHHHHHHHHHGGGEEEEE-GGGGGGSTTTS-HHHHHHHHHHHHHHHHHHT--TTTSEEEEGGGSTHHHHHHHHHHHTSBHHHHHTSHHHHHHTTSSS--BHHHHHHHHHHHHHHHHTT--EEE--GGG-HHHHHHHHHHHHHHHHHSS-----EEE--TTS--PBPTTSSSB--TTTT---BSSS-HHHHHHHHHT------HHHHHHHHHS-HHHHHHHHHHHHTT-S-HHHHHHHHHHHHHHHHHHHHHHHHHHHH-HHHHHHHHHHHHHHHHHHHHHHHHHHHHHTT-----/--SEEEEE-S-S--BHHHIIIIIHHHHHHHHHSSTTEEEEE-GGGGGGSTTTS-TTTHHHHHHHHHHHHHHTT--TTTSEEEEGGG-THHHHHHHHHHHTSBHHHHHT-HHHHHHTTS-SS-BHHHHHHHHHHHHHHHHTT-SEEE--GGG-HHHHHHHHHHHHHHHHH-S-----EEE--TTS---B-SSTTSB--TTSS---BTT--HHHHHHHHHT-----HHHHHHHHHS-HHHHHHHHHHTTTTT--THHHHHHHHHHHHHHHHHHHHHHHHHHH-HHHHHHHHHHHHHHHHHHHHHHHHHHHHHTTPPP-

B-factor: mean 41.09, std 17.06, range [6.5, 117.02]

Solvent-accessible surface area: 28588 Å² total; per-residue (Å²): 100,170,50,0,8,0,40,4,97,11,37,14,129,21,7,0,15,38,43,20,7,42,3,114,28,29,49,58,8,4,116,156,30,22,94,51,0,4,1,0,0,13,0,0,56,13,3,3,68,4,125,87,20,68,31,106,49,0,36,101,64,0,27,61,0,0,15,6,3,10,0,7,23,3,45,18,117,91,6,0,3,0,0,2,6,18,0,38,28,0,4,3,0,12,14,1,0,10,0,2,0,23,22,20,47,0,47,160,14,68,127,19,107,66,47,43,88,119,188,84,62,44,19,0,0,28,0,9,22,12,1,1,45,0,0,5,5,0,0,0,62,0,31,12,7,15,20,38,129,125,73,40,74,22,0,75,7,0,58,67,0,0,112,56,0,29,160,53,26,34,159,11,6,43,77,0,124,33,48,79,39,99,164,16,53,144,6,25,0,27,78,32,164,56,125,4,19,115,98,108,52,7,24,0,14,0,66,28,92,93,112,40,0,44,82,49,0,58,135,8,60,67,135,167,70,23,2,19,48,1,0,62,52,25,11,79,175,107,53,9,108,58,20,83,97,75,62,177,134,97,49,39,40,46,114,72,0,20,121,46,0,32,83,54,1,24,103,37,0,112,49,4,53,95,107,8,80,60,16,149,165,71,56,109,72,0,44,81,13,0,69,77,1,3,108,63,0,72,68,36,0,74,63,5,0,112,53,0,47,112,55,0,10,7,16,53,36,207,106,148,45,0,8,0,40,6,87,13,13,20,115,27,12,0,16,45,32,20,10,44,2,93,28,26,53,48,7,4,100,149,26,31,102,48,0,5,0,0,0,12,0,1,57,16,3,6,63,8,118,92,22,61,39,84,47,0,28,91,68,0,39,85,0,0,6,6,3,13,0,5,24,2,49,12,130,91,4,0,3,1,0,3,7,10,0,46,28,1,4,3,0,13,15,2,0,9,1,2,0,30,22,22,47,0,46,167,13,73,62,25,115,84,87,26,87,172,54,175,49,40,26,0,0,18,0,8,23,14,1,1,36,0,0,8,5,0,0,1,59,0,34,14,6,16,23,36,138,113,68,59,62,16,5,72,5,0,56,47,2,0,100,70,0,19,152,42,24,32,150,17,8,45,77,0,109,34,48,61,49,117,171,26,51,154,3,24,0,23,56,54,184,46,93,8,36,95,107,83,65,14,23,0,14,0,52,24,88,99,125,30,0,50,69,52,0,58,137,14,52,137,150,80,21,9,10,47,1,0,58,54,23,12,82,172,115,62,7,103,55,18,105,133,71,82,216,137,115,59,10,43,48,118,64,0,27,131,40,0,38,87,54,1,20,94,39,0,100,49,3,53,99,103,3,98,60,18,92,154,74,65,97,71,0,57,80,14,2,69,102,0,1,106,65,0,61,67,35,0,85,58,5,0,109,45,0,54,113,68,0,8,6,21,90,101

Foldseek 3Di:
DAAEEEEFELALFDFVQCLLFVLVVLLVVLVVHFARHEYEHELVLLCLQPVPRDPVCRVVSNLSSLLLSVLSHDPLVGYFYAYPVLQCLLVVVLVVLVVVDDQVLLCPQVQLVVVVPDPDDNDVCSSSVLSSVLSVCWLLLGQEYEDEPSPQSSLQRSQVSQVSCCVQQNNAHHSHDYDYTVVGDQDAFLQRDHGDDVVVVRGDTLQPDLVVNLVSLVRRDDPCHSLLVLVVVFDDPVVSVVVVVCVVVVNDDSVVSSVSSSVRSCVVSVSSNVSSVVCVVPVVVSVVSRVVSSVVSNVSSVVSSVVVCVSVPHDDPD/DAAEEEEFELALFDFPQCLQFVLVVLLVVLVVYWQRSHYEHELVLQCQPVPPRDPVCSVVSNLSSLLQSCLSHDPLVTYFYAYPVLQPLLVVVLVVLVVVDDLVLQCVQPQLVVVVVVDPDRRCCSRSVLSSVLSVCFLLLHQEYEDEPRPCSSLVVSQVSQVSCCVQQNNQHHSHDYDYGPVGDQAAFLENPGGADPVDPRGDGLQDDLVVNLVSLVPRDVVPNLLVLVPSQDDPVVSVVQVVPCPDDPDDSVVSSVVNSVRSCVVSVSSNVSSVVCVVVVVVSVVSNVVSSVVSNVSSVVSSVVSCVRVPHDDD

CATH classification: 3.40.50.620 (+1 more: 1.10.240.10)

Sequence (634 aa):
MKRVLSGIQPSGEIHIGNYLGAIKQWVAIGEKLGRDAFFCIVDYHALTNPLAYDPSTLAQRTFEAALVNIAAGLDPEKVTLFVQSHVPEHTELSWVFTTLTPLGDLTRMTQFKDKASKQETVWSGLLMYPVLQAADILIYKADTVPVGEDQVQHIELTREIARRFNHLFGETFPEPQALLNPEAPRVPGIDGKAKMSKSLGNTIGLLEPEESIWQKIQHLPDDPTILFTYLSYFAPKDLVEALKEEYRKAGVGTYVVKRILFDHLMEALRPIRERAEALKKDPDYVMDALLEGAKRARAVAQATMEEVREKVGLLLPRMKRVLSGIQPSGEIHIGNYLGAIKQWVAIGEKLGRDAFFCIVDYHALTNPLAYDPSTLAQRTFEAALVNIAAGLDPEKVTLFVQSHVPEHTELSWVFTTLTPLGDLTRMTQFKDKASKQETVWSGLLMYPVLQAADILIYKADTVPVGEDQVQHIELTREIARRFNHLFGETFPEPQALLNPEAPRVPGIDGKAKMSKSLGNTIGLLEPEESIWQKIQHLPDDTILFTYLSYFAPKDLVEALKEEYRKAGVGTYVVKRILFDHLMEALRPIRERAEALKKDPDYVMDALLEGAKRARAVAQATMEEVREKVGLLLP